Protein 9YD7 (pdb70)

Secondary structure (DSSP, 8-state):
-EEEEEEEEETTEEEEEEEEE-TTSBEEEEETT---SS-EEE-TT-EEEEPEEEEEE---TT-TTT--HHHHHHHHHHTTEEEEEE-S--SS-S-SHHHHHHHHHHHHHH-SSEEEEPPPP-TTTTT---TT-S---BSS--BTTBS---GGGHHHHHSSSSEEEEB---HHHHHHHHHH----SHHHHHHHT-HHHHHHHHHHHHHHHHHHHHH-S---EEEE-S---HHHHHHHHHHHTT-SS-EEEEEE-HHHHH--GGGHHHHGGGG--SS----HHHHHHHHHHHHTT---EE---B----HHHHTS-TTTPPS----TTTHHHHHHHHHHTTSS-HHHHHIIIIIHHHHHHT------TTSB--EEEEEEEEEEE--GGG--SS----TTTT-EEEEEEEEEEETTEEEE-GGGG-

Sequence (422 aa):
MLLKNCRIIKDNKIIEGDILIDENGRIKKIAKDIKVDDEIIDIKNSLVIPGVIDAHVHFRWGEEKKEDFLSGSLAGINGGVCFAIDMPNNKPPITTKELFYKKLEDCKKDSKINVFLNFGVTTEENNYLGTVEDAKAYIFMVVKKSSVVGGDDLLFFIEDYSKLKDILNQNKLFCIHAEHKDVINENLKKYQLNSWIDHCKIRDEKSEVEAVKEVIKNLKIIDRQSNKKPHVHFCHISTKEALYLIKKVRQELKNIKITVEVTPHHIYLNKDMAEELKGFGKFNPPLREKDDNIALIKGIVNKDVDIIASDHAPHLLEDKLKNVKNCPSGIPGIETIVPLTLNLVNKGLISLFDAIRVLSKNPAKIFNINNKIEEGNLANLTIIDLKKEGKINAELFKSKAKFSPFDGWEVKGFPIYTVINGTLYEAYGCKC

Organism: Methanocaldococcus jannaschii (strain ATCC 43067 / DSM 2661 / JAL-1 / JCM 10045 / NBRC 100440) (NCBI:txid243232)

Solvent-accessible surface area: 16976 Å² total

InterPro domains:
  IPR002195 Dihydroorotase, conserved site [PS00482] (54-62)
  IPR002195 Dihydroorotase, conserved site [PS00483] (300-311)
  IPR004722 Dihydroorotase [MF_00220_A] (1-422)
  IPR006680 Amidohydrolase-related [PF01979] (47-413)
  IPR011059 Metal-dependent hydrolase, composite domain superfamily [G3DSA:2.30.40.10] (2-415)
  IPR011059 Metal-dependent hydrolase, composite domain superfamily [SSF51338] (1-416)
  IPR032466 Metal-dependent hydrolase [SSF51556] (51-363)
  IPR050138 Dihydroorotase/Allantoinase hydrolase-like [PTHR43668] (2-418)

Structure (mmCIF, N/CA/C/O backbone):
data_9YD7
#
_entry.id   9YD7
#
_cell.length_a   111.380
_cell.length_b   111.380
_cell.length_c   101.220
_cell.angle_alpha   90.000
_cell.angle_beta   90.000
_cell.angle_gamma   120.000
#
_symmetry.space_group_name_H-M   'P 32 2 1'
#
loop_
_entity.id
_entity.type
_entity.pdbx_description
1 polymer Dihydroorotase
2 non-polymer N-CARBAMOYL-L-ASPARTATE
3 non-polymer 'ZINC ION'
4 water water
#
loop_
_atom_site.group_PDB
_atom_sit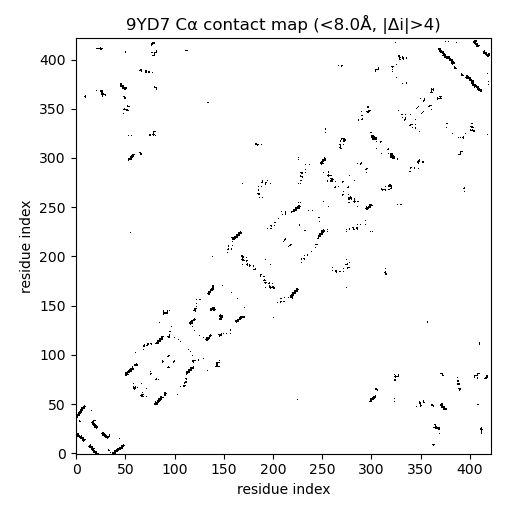e.id
_atom_site.type_symbol
_atom_site.label_atom_id
_atom_site.label_alt_id
_atom_site.label_comp_id
_atom_site.label_asym_id
_atom_site.label_entity_id
_atom_site.label_seq_id
_atom_site.pdbx_PDB_ins_code
_atom_site.Cartn_x
_atom_site.Cartn_y
_atom_site.Cartn_z
_atom_site.occupancy
_atom_site.B_iso_or_equiv
_atom_site.auth_seq_id
_atom_site.auth_comp_id
_atom_site.auth_asym_id
_atom_site.auth_atom_id
_atom_site.pdbx_PDB_model_num
ATOM 1 N N . MET A 1 1 ? -29.52782 -8.93807 5.72232 1.000 31.15917 1 MET A N 1
ATOM 2 C CA . MET A 1 1 ? -30.95869 -8.92636 5.41967 1.000 33.41794 1 MET A CA 1
ATOM 3 C C . MET A 1 1 ? -31.22888 -8.88198 3.93132 1.000 32.90018 1 MET A C 1
ATOM 4 O O . MET A 1 1 ? -30.62913 -8.07892 3.21403 1.000 31.49758 1 MET A O 1
ATOM 9 N N . LEU A 1 2 ? -32.17379 -9.70034 3.48440 1.000 27.45678 2 LEU A N 1
ATOM 10 C CA . LEU A 1 2 ? -32.60727 -9.73510 2.09862 1.000 29.12481 2 LEU A CA 1
ATOM 11 C C . LEU A 1 2 ? -34.01404 -9.15582 2.00185 1.000 28.18227 2 LEU A C 1
ATOM 12 O O . LEU A 1 2 ? -34.95582 -9.68032 2.61665 1.000 25.56619 2 LEU A O 1
ATOM 17 N N . LEU A 1 3 ? -34.15466 -8.06912 1.24344 1.000 28.78801 3 LEU A N 1
ATOM 18 C CA . LEU A 1 3 ? -35.46442 -7.54823 0.86755 1.000 27.71072 3 LEU A CA 1
ATOM 19 C C . LEU A 1 3 ? -35.86182 -8.20315 -0.44315 1.000 29.90513 3 LEU A C 1
ATOM 20 O O . LEU A 1 3 ? -35.26063 -7.93695 -1.48772 1.000 30.41221 3 LEU A O 1
ATOM 25 N N . LYS A 1 4 ? -36.86870 -9.05739 -0.38635 1.000 26.90581 4 LYS A N 1
ATOM 26 C CA . LYS A 1 4 ? -37.30545 -9.83552 -1.53248 1.000 33.93686 4 LYS A CA 1
ATOM 27 C C . LYS A 1 4 ? -38.49047 -9.16318 -2.20973 1.000 33.03814 4 LYS A C 1
ATOM 28 O O . LYS A 1 4 ? -39.37234 -8.61817 -1.53849 1.000 32.15063 4 LYS A O 1
ATOM 34 N N . ASN A 1 5 ? -38.48959 -9.19899 -3.54709 1.000 35.32083 5 ASN A N 1
ATOM 35 C CA . ASN A 1 5 ? -39.60427 -8.75450 -4.38736 1.000 33.33212 5 ASN A CA 1
ATOM 36 C C . ASN A 1 5 ? -39.83172 -7.24256 -4.27971 1.000 35.84908 5 ASN A C 1
ATOM 37 O O . ASN A 1 5 ? -40.92280 -6.76817 -3.96554 1.000 33.47343 5 ASN A O 1
ATOM 42 N N . CYS A 1 6 ? -38.77902 -6.48949 -4.56256 1.000 34.29721 6 CYS A N 1
ATOM 43 C CA . CYS A 1 6 ? -38.88640 -5.03876 -4.60988 1.000 34.23057 6 CYS A CA 1
ATOM 44 C C . CYS A 1 6 ? -39.12009 -4.55549 -6.03609 1.000 39.11632 6 CYS A C 1
ATOM 45 O O . CYS A 1 6 ? -38.62397 -5.14065 -7.00197 1.000 38.21098 6 CYS A O 1
ATOM 48 N N . ARG A 1 7 ? -39.89396 -3.48493 -6.16386 1.000 33.83494 7 ARG A N 1
ATOM 49 C CA . ARG A 1 7 ? -39.84806 -2.64987 -7.35940 1.000 33.03884 7 ARG A CA 1
ATOM 50 C C . ARG A 1 7 ? -39.02638 -1.41172 -7.02259 1.000 33.86411 7 ARG A C 1
ATOM 51 O O . ARG A 1 7 ? -39.42148 -0.61142 -6.17070 1.000 36.89825 7 ARG A O 1
ATOM 59 N N . ILE A 1 8 ? -37.88556 -1.26252 -7.68124 1.000 32.42777 8 ILE A N 1
ATOM 60 C CA . ILE A 1 8 ? -36.85825 -0.31352 -7.27826 1.000 36.71990 8 ILE A CA 1
ATOM 61 C C . ILE A 1 8 ? -36.78461 0.83342 -8.27546 1.000 41.71808 8 ILE A C 1
ATOM 62 O O . ILE A 1 8 ? -36.85293 0.61796 -9.48941 1.000 41.22921 8 ILE A O 1
ATOM 67 N N . ILE A 1 9 ? -36.66173 2.05288 -7.74896 1.000 42.14586 9 ILE A N 1
ATOM 68 C CA . ILE A 1 9 ? -36.24175 3.22874 -8.51012 1.000 46.16295 9 ILE A CA 1
ATOM 69 C C . ILE A 1 9 ? -34.71869 3.25874 -8.49527 1.000 52.25739 9 ILE A C 1
ATOM 70 O O . ILE A 1 9 ? -34.10484 3.66647 -7.50779 1.000 52.18034 9 ILE A O 1
ATOM 75 N N . LYS A 1 10 ? -34.10431 2.82820 -9.59314 1.000 58.08980 10 LYS A N 1
ATOM 76 C CA . LYS A 1 10 ? -32.66162 2.92504 -9.77118 1.000 64.61405 10 LYS A CA 1
ATOM 77 C C . LYS A 1 10 ? -32.39289 3.65946 -11.07600 1.000 73.12480 10 LYS A C 1
ATOM 78 O O . LYS A 1 10 ? -32.97227 3.31636 -12.11424 1.000 69.07923 10 LYS A O 1
ATOM 84 N N . ASP A 1 11 ? -31.53555 4.68371 -11.00489 1.000 78.50793 11 ASP A N 1
ATOM 85 C CA . ASP A 1 11 ? -31.20150 5.55240 -12.13241 1.000 81.5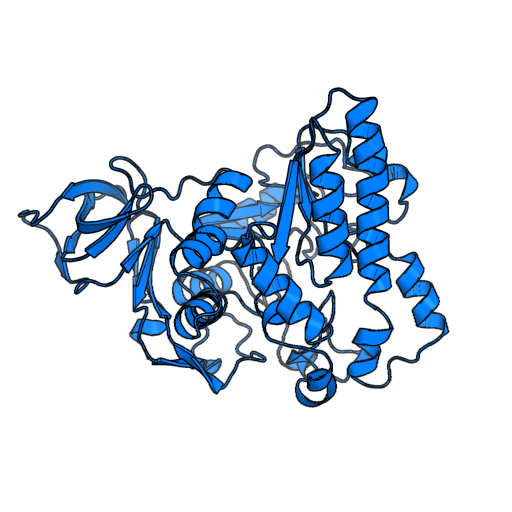7777 11 ASP A CA 1
ATOM 86 C C . ASP A 1 11 ? -32.40581 6.40969 -12.52907 1.000 81.48027 11 ASP A C 1
ATOM 87 O O . ASP A 1 11 ? -32.48801 7.56985 -12.11205 1.000 88.00091 11 ASP A O 1
ATOM 92 N N . ASN A 1 12 ? -33.34060 5.86877 -13.31835 1.000 76.88163 12 ASN A N 1
ATOM 93 C CA . ASN A 1 12 ? -34.61399 6.54310 -13.58259 1.000 73.78984 12 ASN A CA 1
ATOM 94 C C . ASN A 1 12 ? -35.63439 5.60602 -14.21725 1.000 71.77012 12 ASN A C 1
ATOM 95 O O . ASN A 1 12 ? -36.43348 6.02519 -15.06236 1.000 67.76503 12 ASN A O 1
ATOM 100 N N . LYS A 1 13 ? -35.62788 4.34298 -13.79826 1.000 69.07497 13 LYS A N 1
ATOM 101 C CA . LYS A 1 13 ? -36.58078 3.34677 -14.26498 1.000 63.19644 13 LYS A CA 1
ATOM 102 C C . LYS A 1 13 ? -37.03971 2.51171 -13.07312 1.000 55.81411 13 LYS A C 1
ATOM 103 O O . LYS A 1 13 ? -36.46917 2.58787 -11.98037 1.000 54.31469 13 LYS A O 1
ATOM 109 N N . ILE A 1 14 ? -38.09427 1.72638 -13.28459 1.000 50.10666 14 ILE A N 1
ATOM 110 C CA . ILE A 1 14 ? -38.61743 0.80447 -12.27931 1.000 51.33861 14 ILE A CA 1
ATOM 111 C C . ILE A 1 14 ? -38.15627 -0.60024 -12.64713 1.000 55.63771 14 ILE A C 1
ATOM 112 O O . ILE A 1 14 ? -38.61133 -1.16407 -13.64818 1.000 55.31705 14 ILE A O 1
ATOM 117 N N . ILE A 1 15 ? -37.27689 -1.18982 -11.83590 1.000 49.72269 15 ILE A N 1
ATOM 118 C CA . ILE A 1 15 ? -36.81805 -2.55708 -12.05818 1.000 50.36581 15 ILE A CA 1
ATOM 119 C C . ILE A 1 15 ? -37.28929 -3.43907 -10.90907 1.000 50.79271 15 ILE A C 1
ATOM 120 O O . ILE A 1 15 ? -37.31629 -3.00747 -9.75026 1.000 47.13750 15 ILE A O 1
ATOM 125 N N . GLU A 1 16 ? -37.68042 -4.66827 -11.23731 1.000 44.95621 16 GLU A N 1
ATOM 126 C CA . GLU A 1 16 ? -37.94408 -5.67821 -10.22420 1.000 45.07857 16 GLU A CA 1
ATOM 127 C C . GLU A 1 16 ? -36.63738 -6.32524 -9.79740 1.000 44.80471 16 GLU A C 1
ATOM 128 O O . GLU A 1 16 ? -35.74164 -6.54772 -10.61474 1.000 47.04846 16 GLU A O 1
ATOM 134 N N . GLY A 1 17 ? -36.52192 -6.61103 -8.50874 1.000 40.41133 17 GLY A N 1
ATOM 135 C CA . GLY A 1 17 ? -35.30871 -7.22922 -8.00866 1.000 38.58155 17 GLY A CA 1
ATOM 136 C C . GLY A 1 17 ? -35.38532 -7.40711 -6.51075 1.000 40.54344 17 GLY A C 1
ATOM 137 O O . GLY A 1 17 ? -36.35578 -7.00321 -5.85736 1.000 37.70937 17 GLY A O 1
ATOM 138 N N . ASP A 1 18 ? -34.34329 -8.03774 -5.98029 1.000 37.59866 18 ASP A N 1
ATOM 139 C CA . ASP A 1 18 ? -34.11733 -8.16308 -4.55226 1.000 37.38474 18 ASP A CA 1
ATOM 140 C C . ASP A 1 18 ? -32.95613 -7.27065 -4.15936 1.000 34.69448 18 ASP A C 1
ATOM 141 O O . ASP A 1 18 ? -32.07815 -6.96543 -4.97011 1.000 35.75434 18 ASP A O 1
ATOM 146 N N . ILE A 1 19 ? -32.94258 -6.87039 -2.89249 1.000 29.64363 19 ILE A N 1
ATOM 147 C CA . ILE A 1 19 ? -31.87479 -6.04195 -2.35356 1.000 30.21056 19 ILE A CA 1
ATOM 148 C C . ILE A 1 19 ? -31.28461 -6.78175 -1.17149 1.000 32.76544 19 ILE A C 1
ATOM 149 O O . ILE A 1 19 ? -31.99479 -7.06927 -0.19773 1.000 30.53603 19 ILE A O 1
ATOM 154 N N . LEU A 1 20 ? -29.98911 -7.06569 -1.24779 1.000 28.77228 20 LEU A N 1
ATOM 155 C CA . LEU A 1 20 ? -29.26111 -7.71802 -0.17775 1.000 30.56751 20 LEU A CA 1
ATOM 156 C C . LEU A 1 20 ? -28.44934 -6.66800 0.55351 1.000 31.99507 20 LEU A C 1
ATOM 157 O O . LEU A 1 20 ? -27.61939 -5.98289 -0.05652 1.000 33.83827 20 LEU A O 1
ATOM 162 N N . ILE A 1 21 ? -28.68480 -6.55308 1.85575 1.000 28.49625 21 ILE A N 1
ATOM 163 C CA . ILE A 1 21 ? -28.03049 -5.56797 2.70320 1.000 32.79945 21 ILE A CA 1
ATOM 164 C C . ILE A 1 21 ? -27.07537 -6.31294 3.61642 1.000 31.57821 21 ILE A C 1
ATOM 165 O O . ILE A 1 21 ? -27.48525 -7.24518 4.32061 1.000 34.40476 21 ILE A O 1
ATOM 170 N N . ASP A 1 22 ? -25.80514 -5.91885 3.60872 1.000 30.14375 22 ASP A N 1
ATOM 171 C CA . ASP A 1 22 ? -24.86873 -6.64693 4.44464 1.000 33.70466 22 ASP A CA 1
ATOM 172 C C . ASP A 1 22 ? -25.01551 -6.17451 5.87834 1.000 36.52780 22 ASP A C 1
ATOM 173 O O . ASP A 1 22 ? -25.81279 -5.28421 6.19031 1.000 34.90953 22 ASP A O 1
ATOM 178 N N . GLU A 1 23 ? -24.23958 -6.77594 6.76776 1.000 34.23491 23 GLU A N 1
ATOM 179 C CA . GLU A 1 23 ? -24.41329 -6.48348 8.17925 1.000 34.98292 23 GLU A CA 1
ATOM 180 C C . GLU A 1 23 ? -23.74835 -5.18202 8.59186 1.000 36.47801 23 GLU A C 1
ATOM 181 O O . GLU A 1 23 ? -23.81231 -4.81168 9.76579 1.000 35.87790 23 GLU A O 1
ATOM 187 N N . ASN A 1 24 ? -23.12580 -4.47742 7.66114 1.000 33.96931 24 ASN A N 1
ATOM 188 C CA . ASN A 1 24 ? -22.69053 -3.11529 7.91058 1.000 38.66662 24 ASN A CA 1
ATOM 189 C C . ASN A 1 24 ? -23.74478 -2.10134 7.48091 1.000 37.06955 24 ASN A C 1
ATOM 190 O O . ASN A 1 24 ? -23.49850 -0.89400 7.56410 1.000 34.48475 24 ASN A O 1
ATOM 195 N N . GLY A 1 25 ? -24.89980 -2.56760 7.00946 1.000 30.82785 25 GLY A N 1
ATOM 196 C CA . GLY A 1 25 ? -25.93824 -1.68504 6.50984 1.000 32.14481 25 GLY A CA 1
ATOM 197 C C . GLY A 1 25 ? -25.74895 -1.23384 5.08287 1.000 35.80691 25 GLY A C 1
ATOM 198 O O . GLY A 1 25 ? -26.49820 -0.36602 4.61620 1.000 30.63060 25 GLY A O 1
ATOM 199 N N . ARG A 1 26 ? -24.78220 -1.79465 4.36348 1.000 31.71694 26 ARG A N 1
ATOM 200 C CA . ARG A 1 26 ? -24.54391 -1.38807 2.99047 1.000 32.00986 26 ARG A CA 1
ATOM 201 C C . ARG A 1 26 ? -25.22315 -2.34477 2.03326 1.000 33.20032 26 ARG A C 1
ATOM 202 O O . ARG A 1 26 ? -25.36895 -3.54190 2.30535 1.000 33.81398 26 ARG A O 1
ATOM 210 N N . ILE A 1 27 ? -25.68612 -1.78215 0.92223 1.000 31.73871 27 ILE A N 1
ATOM 211 C CA . ILE A 1 27 ? -26.25133 -2.57787 -0.15237 1.000 30.38246 27 ILE A CA 1
ATOM 212 C C . ILE A 1 27 ? -25.13300 -3.42992 -0.73961 1.000 38.67299 27 ILE A C 1
ATOM 213 O O . ILE A 1 27 ? -24.12348 -2.90791 -1.22844 1.000 32.60900 27 ILE A O 1
ATOM 218 N N . LYS A 1 28 ? -25.29403 -4.74670 -0.65544 1.000 35.52484 28 LYS A N 1
ATOM 219 C CA . LYS A 1 28 ? -24.30838 -5.68428 -1.16748 1.000 37.31878 28 LYS A CA 1
ATOM 220 C C . LYS A 1 28 ? -24.63783 -6.13368 -2.57557 1.000 35.56360 28 LYS A C 1
ATOM 221 O O . LYS A 1 28 ? -23.73524 -6.27788 -3.40270 1.000 43.46785 28 LYS A O 1
ATOM 227 N N . LYS A 1 29 ? -25.91120 -6.33939 -2.88092 1.000 34.34775 29 LYS A N 1
ATOM 228 C CA . LYS A 1 29 ? -26.25606 -6.82358 -4.20554 1.000 35.88984 29 LYS A CA 1
ATOM 229 C C . LYS A 1 29 ? -27.69296 -6.45523 -4.52294 1.000 37.25979 29 LYS A C 1
ATOM 230 O O . LYS A 1 29 ? -28.56348 -6.51841 -3.65256 1.000 36.93312 29 LYS A O 1
ATOM 236 N N . ILE A 1 30 ? -27.92013 -6.05137 -5.76875 1.000 34.84854 30 ILE A N 1
ATOM 237 C CA . ILE A 1 30 ? -29.24643 -5.83584 -6.32461 1.000 33.74446 30 ILE A CA 1
ATOM 238 C C . ILE A 1 30 ? -29.36658 -6.72664 -7.54759 1.000 39.32557 30 ILE A C 1
ATOM 239 O O . ILE A 1 30 ? -28.59631 -6.57538 -8.50210 1.000 42.87211 30 ILE A O 1
ATOM 244 N N . ALA A 1 31 ? -30.33986 -7.63124 -7.53529 1.000 35.19748 31 ALA A N 1
ATOM 245 C CA . ALA A 1 31 ? -30.46430 -8.62362 -8.59422 1.000 40.11121 31 ALA A CA 1
ATOM 246 C C . ALA A 1 31 ? -31.82109 -9.29040 -8.46304 1.000 46.88562 31 ALA A C 1
ATOM 247 O O . ALA A 1 31 ? -32.43924 -9.26746 -7.39422 1.000 42.39278 31 ALA A O 1
ATOM 249 N N . LYS A 1 32 ? -32.28625 -9.87167 -9.56311 1.000 45.92963 32 LYS A N 1
ATOM 250 C CA . LYS A 1 32 ? -33.49168 -10.68008 -9.49410 1.000 46.12345 32 LYS A CA 1
ATOM 251 C C . LYS A 1 32 ? -33.19957 -12.00056 -8.78532 1.000 48.51264 32 LYS A C 1
ATOM 252 O O . LYS A 1 32 ? -32.07375 -12.50502 -8.80658 1.000 47.19812 32 LYS A O 1
ATOM 258 N N . ASP A 1 33 ? -34.23450 -12.53790 -8.13197 1.000 51.58852 33 ASP A N 1
ATOM 259 C CA . ASP A 1 33 ? -34.20736 -13.76132 -7.32631 1.000 52.76454 33 ASP A CA 1
ATOM 260 C C . ASP A 1 33 ? -32.86295 -14.08105 -6.68493 1.000 52.52309 33 ASP A C 1
ATOM 261 O O . ASP A 1 33 ? -32.25326 -15.11073 -6.99220 1.000 56.63874 33 ASP A O 1
ATOM 266 N N . ILE A 1 34 ? -32.40195 -13.21416 -5.78563 1.000 40.82404 34 ILE A N 1
ATOM 267 C CA . ILE A 1 34 ? -31.21669 -13.50892 -4.98971 1.000 42.09266 34 ILE A CA 1
ATOM 268 C C . ILE A 1 34 ? -31.53187 -14.67941 -4.07439 1.000 50.67225 34 ILE A C 1
ATOM 269 O O . ILE A 1 34 ? -32.56538 -14.69489 -3.39238 1.000 48.34986 34 ILE A O 1
ATOM 274 N N . LYS A 1 35 ? -30.66056 -15.67572 -4.06504 1.000 49.72582 35 LYS A N 1
ATOM 275 C CA . LYS A 1 35 ? -30.87630 -16.85427 -3.23436 1.000 54.92833 35 LYS A CA 1
ATOM 276 C C . LYS A 1 35 ? -29.68513 -16.94076 -2.29432 1.000 52.70715 35 LYS A C 1
ATOM 277 O O . LYS A 1 35 ? -28.58434 -17.32782 -2.69456 1.000 59.42075 35 LYS A O 1
ATOM 283 N N . VAL A 1 36 ? -29.91401 -16.53330 -1.05112 1.000 46.66409 36 VAL A N 1
ATOM 284 C CA . VAL A 1 36 ? -28.88935 -16.48015 -0.02204 1.000 46.12217 36 VAL A CA 1
ATOM 285 C C . VAL A 1 36 ? -29.52474 -17.03164 1.24537 1.000 48.72684 36 VAL A C 1
ATOM 286 O O . VAL A 1 36 ? -30.75037 -17.02218 1.39700 1.000 49.47510 36 VAL A O 1
ATOM 290 N N . ASP A 1 37 ? -28.69825 -17.55869 2.14155 1.000 48.82990 37 ASP A N 1
ATOM 291 C CA . ASP A 1 37 ? -29.18911 -17.96462 3.45179 1.000 53.22536 37 ASP A CA 1
ATOM 292 C C . ASP A 1 37 ? -29.10223 -16.73150 4.33794 1.000 47.42033 37 ASP A C 1
ATOM 293 O O . ASP A 1 37 ? -28.03791 -16.40246 4.86873 1.000 50.19582 37 ASP A O 1
ATOM 298 N N . ASP A 1 38 ? -30.22068 -16.02981 4.47888 1.000 42.44818 38 ASP A N 1
ATOM 299 C CA . ASP A 1 38 ? -30.23648 -14.80833 5.26709 1.000 42.83854 38 ASP A CA 1
ATOM 300 C C . ASP A 1 38 ? -31.64800 -14.58787 5.77784 1.000 35.68642 38 ASP A C 1
ATOM 301 O O . ASP A 1 38 ? -32.60166 -15.23462 5.33566 1.000 37.64375 38 ASP A O 1
ATOM 306 N N . GLU A 1 39 ? -31.76485 -13.67552 6.73606 1.000 34.53446 39 GLU A N 1
ATOM 307 C CA . GLU A 1 39 ? -33.06001 -13.11675 7.08812 1.000 29.36346 39 GLU A CA 1
ATOM 308 C C . GLU A 1 39 ? -33.72979 -12.54372 5.84457 1.000 32.83554 39 GLU A C 1
ATOM 309 O O . GLU A 1 39 ? -33.11211 -11.78154 5.09604 1.000 33.49160 39 GLU A O 1
ATOM 315 N N . ILE A 1 40 ? -34.99058 -12.91173 5.61665 1.000 27.52178 40 ILE A N 1
ATOM 316 C CA . ILE A 1 40 ? -35.70762 -12.52167 4.40505 1.000 30.85444 40 ILE A CA 1
ATOM 317 C C . ILE A 1 40 ? -36.99088 -11.77819 4.76682 1.000 33.90054 40 ILE A C 1
ATOM 318 O O . ILE A 1 40 ? -37.83017 -12.28985 5.51765 1.000 29.63826 40 ILE A O 1
ATOM 323 N N . ILE A 1 41 ? -37.15692 -10.58747 4.20083 1.000 31.19525 41 ILE A N 1
ATOM 324 C CA . ILE A 1 41 ? -38.37590 -9.79635 4.34052 1.000 29.77209 41 ILE A CA 1
ATOM 325 C C . ILE A 1 41 ? -39.00904 -9.65749 2.96395 1.000 29.26528 41 ILE A C 1
ATOM 326 O O . ILE A 1 41 ? -38.35696 -9.19497 2.01847 1.000 30.90864 41 ILE A O 1
ATOM 331 N N . ASP A 1 42 ? -40.27510 -10.05132 2.84960 1.000 29.76494 42 ASP A N 1
ATOM 332 C CA . ASP A 1 42 ? -40.98334 -10.03560 1.57296 1.000 31.82009 42 ASP A CA 1
ATOM 333 C C . ASP A 1 42 ? -41.64925 -8.67337 1.40534 1.000 30.78480 42 ASP A C 1
ATOM 334 O O . ASP A 1 42 ? -42.61662 -8.35661 2.10481 1.000 29.21468 42 ASP A O 1
ATOM 339 N N . ILE A 1 43 ? -41.14089 -7.88253 0.45764 1.000 28.93689 43 ILE A N 1
ATOM 340 C CA . ILE A 1 43 ? -41.65373 -6.53861 0.18319 1.000 31.09499 43 ILE A CA 1
ATOM 341 C C . ILE A 1 43 ? -42.87229 -6.56767 -0.72311 1.000 31.34686 43 ILE A C 1
ATOM 342 O O . ILE A 1 43 ? -43.54906 -5.54230 -0.87018 1.000 27.98416 43 ILE A O 1
ATOM 347 N N . LYS A 1 44 ? -43.17489 -7.72088 -1.33294 1.000 32.42545 44 LYS A N 1
ATOM 348 C CA . LYS A 1 44 ? -44.44051 -7.93733 -2.04417 1.000 31.55760 44 LYS A CA 1
ATOM 349 C C . LYS A 1 44 ? -44.66085 -6.90776 -3.14810 1.000 30.59553 44 LYS A C 1
ATOM 350 O O . LYS A 1 44 ? -45.77174 -6.40095 -3.33298 1.000 31.87329 44 LYS A O 1
ATOM 356 N N . ASN A 1 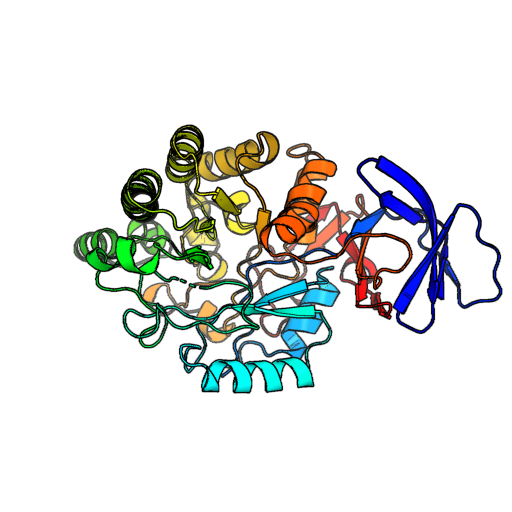45 ? -43.58065 -6.58926 -3.86493 1.000 29.21432 45 ASN A N 1
ATOM 357 C CA . ASN A 1 45 ? -43.57547 -5.66513 -5.00313 1.000 37.05325 45 ASN A CA 1
ATOM 358 C C . ASN A 1 45 ? -43.98044 -4.24641 -4.63443 1.000 35.08161 45 ASN A C 1
ATOM 359 O O . ASN A 1 45 ? -44.45029 -3.49310 -5.48600 1.000 32.95589 45 ASN A O 1
ATOM 364 N N . SER A 1 46 ? -43.77632 -3.86031 -3.38091 1.000 32.25005 46 SER A N 1
ATOM 365 C CA . SER A 1 46 ? -43.87900 -2.45064 -3.03783 1.000 31.61080 46 SER A CA 1
ATOM 366 C C . SER A 1 46 ? -42.71762 -1.68118 -3.67022 1.000 28.80304 46 SER A C 1
ATOM 367 O O . SER A 1 46 ? -41.67607 -2.24881 -4.01449 1.000 30.05152 46 SER A O 1
ATOM 370 N N . LEU A 1 47 ? -42.90364 -0.37008 -3.81058 1.000 28.83196 47 LEU A N 1
ATOM 371 C CA . LEU A 1 47 ? -41.90261 0.48715 -4.43144 1.000 28.92586 47 LEU A CA 1
ATOM 372 C C . LEU A 1 47 ? -40.83086 0.89109 -3.43022 1.000 28.12928 47 LEU A C 1
ATOM 373 O O . LEU A 1 47 ? -41.13936 1.36401 -2.33360 1.000 27.62816 47 LEU A O 1
ATOM 378 N N . VAL A 1 48 ? -39.57236 0.74110 -3.82297 1.000 24.51127 48 VAL A N 1
ATOM 379 C CA . VAL A 1 48 ? -38.43359 1.11777 -2.99481 1.000 26.93939 48 VAL A CA 1
ATOM 380 C C . VAL A 1 48 ? -37.80246 2.34046 -3.64721 1.000 29.06599 48 VAL A C 1
ATOM 381 O O . VAL A 1 48 ? -37.33170 2.25981 -4.78899 1.000 28.41564 48 VAL A O 1
ATOM 385 N N . ILE A 1 49 ? -37.81791 3.47945 -2.95315 1.000 27.83261 49 ILE A N 1
ATOM 386 C CA . ILE A 1 49 ? -37.21808 4.68398 -3.54114 1.000 26.59638 49 ILE A CA 1
ATOM 387 C C . ILE A 1 49 ? -36.02476 5.13613 -2.70589 1.000 26.12342 49 ILE A C 1
ATOM 388 O O . ILE A 1 49 ? -35.93874 4.79659 -1.51017 1.000 26.14040 49 ILE A O 1
ATOM 393 N N . PRO A 1 50 ? -35.06564 5.87284 -3.28074 1.000 27.91676 50 PRO A N 1
ATOM 394 C CA . PRO A 1 50 ? -33.96996 6.38341 -2.45837 1.000 24.53130 50 PRO A CA 1
ATOM 395 C C . PRO A 1 50 ? -34.54267 7.21818 -1.32874 1.000 21.99653 50 PRO A C 1
ATOM 396 O O . PRO A 1 50 ? -35.53654 7.93416 -1.50645 1.000 23.69221 50 PRO A O 1
ATOM 400 N N . GLY A 1 51 ? -33.93822 7.06825 -0.14917 1.000 20.70059 51 GLY A N 1
ATOM 401 C CA . GLY A 1 51 ? -34.54295 7.52210 1.09304 1.000 22.76302 51 GLY A CA 1
ATOM 402 C C . GLY A 1 51 ? -34.97488 8.97801 1.03892 1.000 23.23710 51 GLY A C 1
ATOM 403 O O . GLY A 1 51 ? -34.19421 9.85151 0.62735 1.000 22.93576 51 GLY A O 1
ATOM 404 N N . VAL A 1 52 ? -36.21941 9.23446 1.45136 1.000 21.61719 52 VAL A N 1
ATOM 405 C CA . VAL A 1 52 ? -36.78344 10.57792 1.38779 1.000 19.55703 52 VAL A CA 1
ATOM 406 C C . VAL A 1 52 ? -35.99965 11.52597 2.28081 1.000 20.55007 52 VAL A C 1
ATOM 407 O O . VAL A 1 52 ? -35.58923 11.17462 3.39062 1.000 18.58070 52 VAL A O 1
ATOM 411 N N . ILE A 1 53 ? -35.76774 12.74048 1.78118 1.000 21.35906 53 ILE A N 1
ATOM 412 C CA . ILE A 1 53 ? -35.08294 13.79167 2.52361 1.000 19.03275 53 ILE A CA 1
ATOM 413 C C . ILE A 1 53 ? -36.08877 14.89899 2.79420 1.000 19.73607 53 ILE A C 1
ATOM 414 O O . ILE A 1 53 ? -36.69191 15.43140 1.85545 1.000 20.35894 53 ILE A O 1
ATOM 419 N N . ASP A 1 54 ? -36.26076 15.25813 4.05875 1.000 18.02129 54 ASP A N 1
ATOM 420 C CA . ASP A 1 54 ? -37.08947 16.39996 4.41769 1.000 19.27574 54 ASP A CA 1
ATOM 421 C C . ASP A 1 54 ? -36.11208 17.50556 4.78449 1.000 18.90529 54 ASP A C 1
ATOM 422 O O . ASP A 1 54 ? -35.51788 17.50174 5.86555 1.000 18.96710 54 ASP A O 1
ATOM 427 N N . ALA A 1 55 ? -35.92288 18.44671 3.85551 1.000 18.41411 55 ALA A N 1
ATOM 428 C CA . ALA A 1 55 ? -34.87204 19.45705 3.98966 1.000 21.41963 55 ALA A CA 1
ATOM 429 C C . ALA A 1 55 ? -35.22876 20.59504 4.93963 1.000 19.42859 55 ALA A C 1
ATOM 430 O O . ALA A 1 55 ? -34.46479 21.57319 5.02775 1.000 19.37290 55 ALA A O 1
ATOM 432 N N . HIS A 1 56 ? -36.35879 20.53107 5.63973 1.000 17.62537 56 HIS A N 1
ATOM 433 C CA . HIS A 1 56 ? -36.77719 21.70350 6.41439 1.000 17.84999 56 HIS A CA 1
ATOM 434 C C . HIS A 1 56 ? -37.63860 21.24957 7.59710 1.000 17.67527 56 HIS A C 1
ATOM 435 O O . HIS A 1 56 ? -38.85911 21.13975 7.48019 1.000 18.39558 56 HIS A O 1
ATOM 442 N N . VAL A 1 57 ? -36.99525 21.03147 8.74615 1.000 16.09108 57 VAL A N 1
ATOM 443 C CA . VAL A 1 57 ? -37.69980 20.64564 9.95935 1.000 19.67317 57 VAL A CA 1
ATOM 444 C C . VAL A 1 57 ? -37.20464 21.49200 11.11956 1.000 19.76551 57 VAL A C 1
ATOM 445 O O . VAL A 1 57 ? -36.13447 22.09972 11.07110 1.000 21.35004 57 VAL A O 1
ATOM 449 N N . HIS A 1 58 ? -37.99571 21.49294 12.18310 1.000 19.86180 58 HIS A N 1
ATOM 450 C CA . HIS A 1 58 ? -37.66177 22.16817 13.43613 1.000 20.86346 58 HIS A CA 1
ATOM 451 C C . HIS A 1 58 ? -37.85439 21.14729 14.55456 1.000 21.70402 58 HIS A C 1
ATOM 452 O O . HIS A 1 58 ? -38.99117 20.88013 14.94455 1.000 20.07629 58 HIS A O 1
ATOM 459 N N . PHE A 1 59 ? -36.76911 20.57915 15.07368 1.000 21.02662 59 PHE A N 1
ATOM 460 C CA . PHE A 1 59 ? -36.85870 19.55835 16.12164 1.000 22.36033 59 PHE A CA 1
ATOM 461 C C . PHE A 1 59 ? -36.70438 20.13800 17.54259 1.000 24.73200 59 PHE A C 1
ATOM 462 O O . PHE A 1 59 ? -36.63278 19.37573 18.51406 1.000 21.35705 59 PHE A O 1
ATOM 470 N N . ARG A 1 60 ? -36.63757 21.46580 17.67482 1.000 20.28225 60 ARG A N 1
ATOM 471 C CA . ARG A 1 60 ? -36.91464 22.20397 18.91995 1.000 21.37771 60 ARG A CA 1
ATOM 472 C C . ARG A 1 60 ? -35.88096 21.96826 20.03191 1.000 21.49225 60 ARG A C 1
ATOM 473 O O . ARG A 1 60 ? -36.23462 21.94571 21.20782 1.000 23.93545 60 ARG A O 1
ATOM 481 N N . TRP A 1 61 ? -34.60938 21.84613 19.67791 1.000 22.39376 61 TRP A N 1
ATOM 482 C CA . TRP A 1 61 ? -33.54047 21.85733 20.68082 1.000 25.93035 61 TRP A CA 1
ATOM 483 C C . TRP A 1 61 ? -33.67904 23.05813 21.60865 1.000 27.45340 61 TRP A C 1
ATOM 484 O O . TRP A 1 61 ? -33.88313 24.18829 21.15212 1.000 28.06071 61 TRP A O 1
ATOM 495 N N . GLY A 1 62 ? -33.57272 22.80232 22.91718 1.000 29.55613 62 GLY A N 1
ATOM 496 C CA . GLY A 1 62 ? -33.80850 23.80739 23.93582 1.000 26.29266 62 GLY A CA 1
ATOM 497 C C . GLY A 1 62 ? -35.25521 23.96238 24.34462 1.000 33.44632 62 GLY A C 1
ATOM 498 O O . GLY A 1 62 ? -35.53120 24.64313 25.33690 1.000 30.67551 62 GLY A O 1
ATOM 499 N N . GLU A 1 63 ? -36.19093 23.35958 23.60849 1.000 27.42479 63 GLU A N 1
ATOM 500 C CA . GLU A 1 63 ? -37.61743 23.46478 23.89615 1.000 26.61647 63 GLU A CA 1
ATOM 501 C C . GLU A 1 63 ? -38.23039 22.07526 23.77574 1.000 28.84374 63 GLU A C 1
ATOM 502 O O . GLU A 1 63 ? -39.16970 21.83653 23.01364 1.000 25.30650 63 GLU A O 1
ATOM 508 N N . GLU A 1 64 ? -37.66988 21.14807 24.54958 1.000 26.73071 64 GLU A N 1
ATOM 509 C CA . GLU A 1 64 ? -37.88319 19.72849 24.32877 1.000 27.86549 64 GLU A CA 1
ATOM 510 C C . GLU A 1 64 ? -39.29171 19.27422 24.68653 1.000 26.63062 64 GLU A C 1
ATOM 511 O O . GLU A 1 64 ? -39.69151 18.18132 24.27569 1.000 29.50554 64 GLU A O 1
ATOM 517 N N . LYS A 1 65 ? -40.06929 20.08668 25.40454 1.000 25.52826 65 LYS A N 1
ATOM 518 C CA . LYS A 1 65 ? -41.47976 19.75526 25.56346 1.000 29.25436 65 LYS A CA 1
ATOM 519 C C . LYS A 1 65 ? -42.21055 19.75632 24.22528 1.000 29.88077 65 LYS A C 1
ATOM 520 O O . LYS A 1 65 ? -43.22821 19.07189 24.07845 1.000 25.86689 65 LYS A O 1
ATOM 526 N N . LYS A 1 66 ? -41.71084 20.50900 23.23595 1.000 24.78650 66 LYS A N 1
ATOM 527 C CA . LYS A 1 66 ? -42.40319 20.59722 21.94883 1.000 22.84379 66 LYS A CA 1
ATOM 528 C C . LYS A 1 66 ? -42.06168 19.43213 21.02602 1.000 20.00644 66 LYS A C 1
ATOM 529 O O . LYS A 1 66 ? -42.92191 18.98246 20.25566 1.000 21.91362 66 LYS A O 1
ATOM 535 N N . GLU A 1 67 ? -40.83006 18.94538 21.10824 1.000 19.68264 67 GLU A N 1
ATOM 536 C CA . GLU A 1 67 ? -40.24595 17.92685 20.24174 1.000 22.76126 67 GLU A CA 1
ATOM 537 C C . GLU A 1 67 ? -38.81158 17.75963 20.70244 1.000 23.89639 67 GLU A C 1
ATOM 538 O O . GLU A 1 67 ? -38.20999 18.73294 21.16141 1.000 23.40501 67 GLU A O 1
ATOM 544 N N . ASP A 1 68 ? -38.22007 16.57972 20.55836 1.000 19.60934 68 ASP A N 1
ATOM 545 C CA . ASP A 1 68 ? -36.78372 16.47673 20.78105 1.000 23.11852 68 ASP A CA 1
ATOM 546 C C . ASP A 1 68 ? -36.20661 15.61272 19.66270 1.000 23.91925 68 ASP A C 1
ATOM 547 O O . ASP A 1 68 ? -36.90242 15.26858 18.70134 1.000 25.78042 68 ASP A O 1
ATOM 552 N N . PHE A 1 69 ? -34.92092 15.27941 19.75529 1.000 22.77066 69 PHE A N 1
ATOM 553 C CA . PHE A 1 69 ? -34.31162 14.49787 18.68659 1.000 23.65604 69 PHE A CA 1
ATOM 554 C C . PHE A 1 69 ? -34.87687 13.08355 18.60576 1.000 26.72817 69 PHE A C 1
ATOM 555 O O . PHE A 1 69 ? -34.96212 12.51201 17.51196 1.000 21.16810 69 PHE A O 1
ATOM 563 N N . LEU A 1 70 ? -35.24531 12.49677 19.73881 1.000 21.94430 70 LEU A N 1
ATOM 564 C CA . LEU A 1 70 ? -35.82931 11.16551 19.70027 1.000 25.12280 70 LEU A CA 1
ATOM 565 C C . LEU A 1 70 ? -37.21762 11.20748 19.07123 1.000 19.97371 70 LEU A C 1
ATOM 566 O O . LEU A 1 70 ? -37.48387 10.50292 18.09451 1.000 23.93176 70 LEU A O 1
ATOM 571 N N . SER A 1 71 ? -38.11810 12.04063 19.60934 1.000 21.51732 71 SER A N 1
ATOM 572 C CA . SER A 1 71 ? -39.48804 12.05307 19.10204 1.000 21.83795 71 SER A CA 1
ATOM 573 C C . SER A 1 71 ? -39.52353 12.52706 17.65365 1.000 22.59967 71 SER A C 1
ATOM 574 O O . SER A 1 71 ? -40.31599 12.02187 16.85175 1.000 20.07966 71 SER A O 1
ATOM 577 N N . GLY A 1 72 ? -38.64842 13.47184 17.30046 1.000 20.32348 72 GLY A N 1
ATOM 578 C CA . GLY A 1 72 ? -38.58197 13.94380 15.92105 1.000 22.95673 72 GLY A CA 1
ATOM 579 C C . GLY A 1 72 ? -38.07570 12.87952 14.96527 1.000 22.33427 72 GLY A C 1
ATOM 580 O O . GLY A 1 72 ? -38.58270 12.73930 13.84584 1.000 19.70919 72 GLY A O 1
ATOM 581 N N . SER A 1 73 ? -37.07966 12.10714 15.38396 1.000 20.01122 73 SER A N 1
ATOM 582 C CA . SER A 1 73 ? -36.63371 11.05212 14.48773 1.000 21.39724 73 SER A CA 1
ATOM 583 C C . SER A 1 73 ? -37.61579 9.87628 14.45763 1.000 20.19124 73 SER A C 1
ATOM 584 O O . SER A 1 73 ? -37.78304 9.26141 13.40682 1.000 21.19144 73 SER A O 1
ATOM 587 N N . LEU A 1 74 ? -38.33498 9.58187 15.55211 1.000 19.81407 74 LEU A N 1
ATOM 588 C CA . LEU A 1 74 ? -39.37620 8.55906 15.43295 1.000 22.16351 74 LEU A CA 1
ATOM 589 C C . LEU A 1 74 ? -40.48926 9.02379 14.50753 1.000 20.55932 74 LEU A C 1
ATOM 590 O O . LEU A 1 74 ? -41.08247 8.22013 13.77561 1.000 19.32080 74 LEU A O 1
ATOM 595 N N . ALA A 1 75 ? -40.79183 10.32162 14.53105 1.000 19.41468 75 ALA A N 1
ATOM 596 C CA . ALA A 1 75 ? -41.77027 10.85224 13.59767 1.000 20.63877 75 ALA A CA 1
ATOM 597 C C . ALA A 1 75 ? -41.28273 10.71621 12.16224 1.000 17.77006 75 ALA A C 1
ATOM 598 O O . ALA A 1 75 ? -42.06276 10.37711 11.26453 1.000 18.84689 75 ALA A O 1
ATOM 600 N N . GLY A 1 76 ? -39.99268 10.96945 11.92380 1.000 17.77346 76 GLY A N 1
ATOM 601 C CA . GLY A 1 76 ? -39.46416 10.80093 10.57921 1.000 19.74543 76 GLY A CA 1
ATOM 602 C C . GLY A 1 76 ? -39.56899 9.36546 10.08829 1.000 16.51590 76 GLY A C 1
ATOM 603 O O . GLY A 1 76 ? -39.97473 9.11496 8.95097 1.000 20.36850 76 GLY A O 1
ATOM 604 N N . ILE A 1 77 ? -39.19451 8.40634 10.93946 1.000 20.58360 77 ILE A N 1
ATOM 605 C CA . ILE A 1 77 ? -39.34275 6.98238 10.59890 1.000 20.05712 77 ILE A CA 1
ATOM 606 C C . ILE A 1 77 ? -40.79268 6.66298 10.24489 1.000 18.89303 77 ILE A C 1
ATOM 607 O O . ILE A 1 77 ? -41.08647 6.00592 9.23065 1.000 20.73084 77 ILE A O 1
ATOM 612 N N . ASN A 1 78 ? -41.71686 7.13206 11.07905 1.000 20.12049 78 ASN A N 1
ATOM 613 C CA . ASN A 1 78 ? -43.14269 6.93459 10.84326 1.000 19.20531 78 ASN A CA 1
ATOM 614 C C . ASN A 1 78 ? -43.57316 7.55207 9.51383 1.000 21.85769 78 ASN A C 1
ATOM 615 O O . ASN A 1 78 ? -44.45611 7.02102 8.82439 1.000 20.78276 78 ASN A O 1
ATOM 620 N N . GLY A 1 79 ? -42.96722 8.67559 9.13889 1.000 21.15936 79 GLY A N 1
ATOM 621 C CA . GLY A 1 79 ? -43.31624 9.32501 7.89502 1.000 19.00507 79 GLY A CA 1
ATOM 622 C C . GLY A 1 79 ? -42.56030 8.85227 6.67985 1.000 19.79543 79 GLY A C 1
ATOM 623 O O . GLY A 1 79 ? -42.77587 9.40496 5.60226 1.000 19.97123 79 GLY A O 1
ATOM 624 N N . GLY A 1 80 ? -41.68360 7.84881 6.80670 1.000 19.36301 80 GLY A N 1
ATOM 625 C CA . GLY A 1 80 ? -40.88283 7.38851 5.68136 1.000 18.42316 80 GLY A CA 1
ATOM 626 C C . GLY A 1 80 ? -39.69430 8.26926 5.34519 1.000 21.74764 80 GLY A C 1
ATOM 627 O O . GLY A 1 80 ? -39.14211 8.16581 4.24286 1.000 21.03049 80 GLY A O 1
ATOM 628 N N . VAL A 1 81 ? -39.26085 9.10676 6.27644 1.000 19.14591 81 VAL A N 1
ATOM 629 C CA . VAL A 1 81 ? -38.22915 10.11125 6.02222 1.000 20.86620 81 VAL A CA 1
ATOM 630 C C . VAL A 1 81 ? -36.90801 9.59074 6.56529 1.000 21.40023 81 VAL A C 1
ATOM 631 O O . VAL A 1 81 ? -36.79599 9.30095 7.76218 1.000 23.36057 81 VAL A O 1
ATOM 635 N N . CYS A 1 82 ? -35.89774 9.46708 5.69454 1.000 17.49121 82 CYS A N 1
ATOM 636 C CA . CYS A 1 82 ? -34.61778 8.92242 6.14056 1.000 20.01823 82 CYS A CA 1
ATOM 637 C C . CYS A 1 82 ? -33.61355 9.99129 6.53666 1.000 22.22464 82 CYS A C 1
ATOM 638 O O . CYS A 1 82 ? -32.66809 9.68838 7.27368 1.000 21.50821 82 CYS A O 1
ATOM 641 N N . PHE A 1 83 ? -33.78005 11.21546 6.04248 1.000 21.17229 83 PHE A N 1
ATOM 642 C CA . PHE A 1 83 ? -32.85253 12.31199 6.29102 1.000 20.43376 83 PHE A CA 1
ATOM 643 C C . PHE A 1 83 ? -33.66836 13.55423 6.57847 1.000 21.96661 83 PHE A C 1
ATOM 644 O O . PHE A 1 83 ? -34.64654 13.82490 5.88387 1.000 19.71466 83 PHE A O 1
ATOM 652 N N . ALA A 1 84 ? -33.23394 14.33405 7.55854 1.000 16.67173 84 ALA A N 1
ATOM 653 C CA . ALA A 1 84 ? -33.90125 15.58365 7.87813 1.000 20.95091 84 ALA A CA 1
ATOM 654 C C . ALA A 1 84 ? -32.83729 16.64188 8.11632 1.000 21.93350 84 ALA A C 1
ATOM 655 O O . ALA A 1 84 ? -31.75168 16.34496 8.62284 1.000 24.88137 84 ALA A O 1
ATOM 657 N N . ILE A 1 85 ? -33.14270 17.87674 7.72915 1.000 19.85853 85 ILE A N 1
ATOM 658 C CA . ILE A 1 85 ? -32.22496 18.99745 7.94797 1.000 19.31954 85 ILE A CA 1
ATOM 659 C C . ILE A 1 85 ? -32.91474 19.96888 8.88368 1.000 22.00125 85 ILE A C 1
ATOM 660 O O . ILE A 1 85 ? -33.98159 20.51389 8.55299 1.000 19.01536 85 ILE A O 1
ATOM 665 N N . ASP A 1 86 ? -32.29907 20.18326 10.04435 1.000 20.06156 86 ASP A N 1
ATOM 666 C CA . ASP A 1 86 ? -32.90022 20.85292 11.18732 1.000 21.35192 86 ASP A CA 1
ATOM 667 C C . ASP A 1 86 ? -32.44942 22.30740 11.24696 1.000 22.84713 86 ASP A C 1
ATOM 668 O O . ASP A 1 86 ? -31.26123 22.59613 11.10072 1.000 22.85814 86 ASP A O 1
ATOM 673 N N . MET A 1 87 ? -33.40221 23.20864 11.46703 1.000 18.94044 87 MET A N 1
ATOM 674 C CA . MET A 1 87 ? -33.20533 24.65280 11.38313 1.000 21.20273 87 MET A CA 1
ATOM 675 C C . MET A 1 87 ? -32.61447 25.20045 12.68661 1.000 22.28797 87 MET A C 1
ATOM 676 O O . MET A 1 87 ? -32.77687 24.60542 13.75296 1.000 21.12520 87 MET A O 1
ATOM 681 N N . PRO A 1 88 ? -31.93709 26.34634 12.63199 1.000 22.85113 88 PRO A N 1
ATOM 682 C CA . PRO A 1 88 ? -31.19587 26.84144 13.80444 1.000 22.11124 88 PRO A CA 1
ATOM 683 C C . PRO A 1 88 ? -31.94491 27.81362 14.70452 1.000 25.08267 88 PRO A C 1
ATOM 684 O O . PRO A 1 88 ? -31.30990 28.39747 15.58777 1.000 23.54089 88 PRO A O 1
ATOM 688 N N . ASN A 1 89 ? -33.25675 28.00379 14.53615 1.000 20.42105 89 ASN A N 1
ATOM 689 C CA . ASN A 1 89 ? -34.01843 28.92966 15.37435 1.000 21.17288 89 ASN A CA 1
ATOM 690 C C . ASN A 1 89 ? -34.44371 28.24648 16.67176 1.000 24.71206 89 ASN A C 1
ATOM 691 O O . ASN A 1 89 ? -35.62005 28.05830 16.96984 1.000 28.14042 89 ASN A O 1
ATOM 696 N N . ASN A 1 90 ? -33.43701 27.89910 17.46064 1.000 24.39874 90 ASN A N 1
ATOM 697 C CA . ASN A 1 90 ? -33.61169 27.23713 18.73872 1.000 22.75375 90 ASN A CA 1
ATOM 698 C C . ASN A 1 90 ? -33.54878 28.25020 19.87323 1.000 31.46128 90 ASN A C 1
ATOM 699 O O . ASN A 1 90 ? -33.44160 29.46102 19.66111 1.000 26.93957 90 ASN A O 1
ATOM 704 N N . LYS A 1 91 ? -33.60767 27.73928 21.09846 1.000 29.38669 91 LYS A N 1
ATOM 705 C CA . LYS A 1 91 ? -33.49291 28.56681 22.29835 1.000 32.77087 91 LYS A CA 1
ATOM 706 C C . LYS A 1 91 ? -32.30480 28.04299 23.08624 1.000 34.42375 91 LYS A C 1
ATOM 707 O O . LYS A 1 91 ? -32.41291 26.99566 23.74739 1.000 33.09138 91 LYS A O 1
ATOM 713 N N . PRO A 1 92 ? -31.12879 28.68296 22.99635 1.000 34.14207 92 PRO A N 1
ATOM 714 C CA . PRO A 1 92 ? -30.82153 29.85524 22.17304 1.000 35.78454 92 PRO A CA 1
ATOM 715 C C . PRO A 1 92 ? -30.57561 29.48634 20.70905 1.000 31.25563 92 PRO A C 1
ATOM 716 O O . PRO A 1 92 ? -30.31948 28.31836 20.39119 1.000 31.03827 92 PRO A O 1
ATOM 720 N N . PRO A 1 93 ? -30.63286 30.46795 19.81702 1.000 32.21582 93 PRO A N 1
ATOM 721 C CA . PRO A 1 93 ? -30.43636 30.16236 18.39689 1.000 28.62995 93 PRO A CA 1
ATOM 722 C C . PRO A 1 93 ? -28.99346 29.78648 18.10022 1.000 30.89758 93 PRO A C 1
ATOM 723 O O . PRO A 1 93 ? -28.05610 30.19236 18.79299 1.000 32.24333 93 PRO A O 1
ATOM 727 N N . ILE A 1 94 ? -28.82389 28.98884 17.05252 1.000 23.25318 94 ILE A N 1
ATOM 728 C CA . ILE A 1 94 ? -27.52526 28.42670 16.70199 1.000 25.52132 94 ILE A CA 1
ATOM 729 C C . ILE A 1 94 ? -26.74532 29.44768 15.89446 1.000 30.15420 94 ILE A C 1
ATOM 730 O O . ILE A 1 94 ? -26.72128 29.39968 14.65690 1.000 29.06552 94 ILE A O 1
ATOM 735 N N . THR A 1 95 ? -26.08284 30.36599 16.59414 1.000 28.05358 95 THR A N 1
ATOM 736 C CA . THR A 1 95 ? -25.37067 31.45190 15.94279 1.000 29.92526 95 THR A CA 1
ATOM 737 C C . THR A 1 95 ? -23.88616 31.46764 16.25157 1.000 35.89793 95 THR A C 1
ATOM 738 O O . THR A 1 95 ? -23.18823 32.36626 15.77795 1.000 29.62056 95 THR A O 1
ATOM 742 N N . THR A 1 96 ? -23.38516 30.51781 17.03944 1.000 32.61379 96 THR A N 1
ATOM 743 C CA . THR A 1 96 ? -21.96192 30.39729 17.30159 1.000 34.26164 96 THR A CA 1
ATOM 744 C C . THR A 1 96 ? -21.52723 28.95674 17.08570 1.000 38.06024 96 THR A C 1
ATOM 745 O O . THR A 1 96 ? -22.32908 28.01976 17.20267 1.000 32.36045 96 THR A O 1
ATOM 749 N N . LYS A 1 97 ? -20.24679 28.80061 16.73491 1.000 36.20292 97 LYS A N 1
ATOM 750 C CA . LYS A 1 97 ? -19.65375 27.47921 16.56925 1.000 37.35733 97 LYS A CA 1
ATOM 751 C C . LYS A 1 97 ? -19.88167 26.61784 17.79965 1.000 39.24251 97 LYS A C 1
ATOM 752 O O . LYS A 1 97 ? -20.19333 25.42523 17.68680 1.000 35.77759 97 LYS A O 1
ATOM 758 N N . GLU A 1 98 ? -19.75468 27.21288 18.98860 1.000 40.25926 98 GLU A N 1
ATOM 759 C CA . GLU A 1 98 ? -19.88740 26.43434 20.21606 1.000 41.78128 98 GLU A CA 1
ATOM 760 C C . GLU A 1 98 ? -21.30896 25.89758 20.38218 1.000 40.50515 98 GLU A C 1
ATOM 761 O O . GLU A 1 98 ? -21.49374 24.72443 20.72745 1.000 37.30639 98 GLU A O 1
ATOM 767 N N . LEU A 1 99 ? -22.32379 26.73057 20.13214 1.000 33.25273 99 LEU A N 1
ATOM 768 C CA . LEU A 1 99 ? -23.70233 26.25310 20.22011 1.000 36.18249 99 LEU A CA 1
ATOM 769 C C . LEU A 1 99 ? -23.98445 25.19317 19.16285 1.000 33.68952 99 LEU A C 1
ATOM 770 O O . LEU A 1 99 ? -24.70536 24.21962 19.41878 1.000 32.91216 99 LEU A O 1
ATOM 775 N N . PHE A 1 100 ? -23.41658 25.35843 17.97150 1.000 31.02998 100 PHE A N 1
ATOM 776 C CA . PHE A 1 100 ? -23.60159 24.36106 16.92817 1.000 31.71123 100 PHE A CA 1
ATOM 777 C C . PHE A 1 100 ? -23.14904 22.98311 17.39804 1.000 35.34342 100 PHE A C 1
ATOM 778 O O . PHE A 1 100 ? -23.87097 21.99023 17.24647 1.000 27.84742 100 PHE A O 1
ATOM 786 N N . TYR A 1 101 ? -21.94549 22.89998 17.96983 1.000 36.05271 101 TYR A N 1
ATOM 787 C CA . TYR A 1 101 ? -21.41420 21.58894 18.31929 1.000 33.83825 101 TYR A CA 1
ATOM 788 C C . TYR A 1 101 ? -22.03685 21.03978 19.59892 1.000 32.30155 101 TYR A C 1
ATOM 789 O O . TYR A 1 101 ? -22.12884 19.81666 19.75179 1.000 35.97719 101 TYR A O 1
ATOM 798 N N . LYS A 1 102 ? -22.52106 21.90325 20.49675 1.000 29.99260 102 LYS A N 1
ATOM 799 C CA . LYS A 1 102 ? -23.31076 21.41173 21.62665 1.000 35.06825 102 LYS A CA 1
ATOM 800 C C . LYS A 1 102 ? -24.63184 20.80467 21.15539 1.000 36.20860 102 LYS A C 1
ATOM 801 O O . LYS A 1 102 ? -25.06636 19.76392 21.66877 1.000 32.23510 102 LYS A O 1
ATOM 807 N N . LYS A 1 103 ? -25.28626 21.43969 20.17341 1.000 32.51002 103 LYS A N 1
ATOM 808 C CA . LYS A 1 103 ? -26.50147 20.85851 19.61311 1.000 27.81650 103 LYS A CA 1
ATOM 809 C C . LYS A 1 103 ? -26.19560 19.58002 18.84459 1.000 26.74691 103 LYS A C 1
ATOM 810 O O . LYS A 1 103 ? -26.92463 18.58896 18.96517 1.000 29.93207 103 LYS A O 1
ATOM 816 N N . LEU A 1 104 ? -25.12374 19.58344 18.04842 1.000 26.15460 104 LEU A N 1
ATOM 817 C CA . LEU A 1 104 ? -24.75126 18.39354 17.29365 1.000 31.37069 104 LEU A CA 1
ATOM 818 C C . LEU A 1 104 ? -24.50474 17.19960 18.21351 1.000 33.28514 104 LEU A C 1
ATOM 819 O O . LEU A 1 104 ? -24.82998 16.05906 17.86324 1.000 29.44713 104 LEU A O 1
ATOM 824 N N . GLU A 1 105 ? -23.89612 17.44164 19.37638 1.000 32.19568 105 GLU A N 1
ATOM 825 C CA . GLU A 1 105 ? -23.66262 16.36900 20.34048 1.000 37.95705 105 GLU A CA 1
ATOM 826 C C . GLU A 1 105 ? -24.97572 15.74849 20.80519 1.000 34.81018 105 GLU A C 1
ATOM 827 O O . GLU A 1 105 ? -25.11048 14.51854 20.86568 1.000 33.84292 105 GLU A O 1
ATOM 833 N N . ASP A 1 106 ? -25.94801 16.59059 21.16725 1.000 31.01540 106 ASP A N 1
ATOM 834 C CA . ASP A 1 106 ? -27.24867 16.08540 21.58982 1.000 32.04667 106 ASP A CA 1
ATOM 835 C C . ASP A 1 106 ? -27.93589 15.34810 20.46091 1.000 33.45191 106 ASP A C 1
ATOM 836 O O . ASP A 1 106 ? -28.56961 14.31059 20.68348 1.000 34.72098 106 ASP A O 1
ATOM 841 N N . CYS A 1 107 ? -27.83092 15.87902 19.24330 1.000 28.76456 107 CYS A N 1
ATOM 842 C CA . CYS A 1 107 ? -28.40814 15.21737 18.08151 1.000 28.66537 107 CYS A CA 1
ATOM 843 C C . CYS A 1 107 ? -27.85438 13.79799 17.92391 1.000 30.90434 107 CYS A C 1
ATOM 844 O O . CYS A 1 107 ? -28.61506 12.82997 17.81046 1.000 29.53683 107 CYS A O 1
ATOM 847 N N . LYS A 1 108 ? -26.52492 13.65963 17.95030 1.000 31.73384 108 LYS A N 1
ATOM 848 C CA . LYS A 1 108 ? -25.88013 12.35046 17.84761 1.000 31.26080 108 LYS A CA 1
ATOM 849 C C . LYS A 1 108 ? -26.36177 11.37066 18.91051 1.000 31.72263 108 LYS A C 1
ATOM 850 O O . LYS A 1 108 ? -26.44339 10.16855 18.64251 1.000 36.35410 108 LYS A O 1
ATOM 856 N N . LYS A 1 109 ? -26.67854 11.85470 20.11405 1.000 33.43046 109 LYS A N 1
ATOM 857 C CA . LYS A 1 109 ? -27.02584 10.95237 21.20827 1.000 34.71444 109 LYS A CA 1
ATOM 858 C C . LYS A 1 109 ? -28.30616 10.18076 20.93021 1.000 35.79799 109 LYS A C 1
ATOM 859 O O . LYS A 1 109 ? -28.42264 9.01367 21.31577 1.000 32.95118 109 LYS A O 1
ATOM 865 N N . ASP A 1 110 ? -29.29794 10.81769 20.30173 1.000 30.25893 110 ASP A N 1
ATOM 866 C CA . ASP A 1 110 ? -30.62552 10.21826 20.28231 1.000 32.00693 110 ASP A CA 1
ATOM 867 C C . ASP A 1 110 ? -31.35492 10.22411 18.94262 1.000 31.38363 110 ASP A C 1
ATOM 868 O O . ASP A 1 110 ? -32.44715 9.65097 18.87464 1.000 32.55281 110 ASP A O 1
ATOM 873 N N . SER A 1 111 ? -30.80481 10.81161 17.87803 1.000 29.65201 111 SER A N 1
ATOM 874 C CA . SER A 1 111 ? -31.48990 10.74421 16.59055 1.000 28.87366 111 SER A CA 1
ATOM 875 C C . SER A 1 111 ? -31.45022 9.32446 16.04962 1.000 27.82051 111 SER A C 1
ATOM 876 O O . SER A 1 111 ? -30.38083 8.72127 15.95383 1.000 29.68054 111 SER A O 1
ATOM 879 N N . LYS A 1 112 ? -32.61359 8.80415 15.66886 1.000 25.11032 112 LYS A N 1
ATOM 880 C CA . LYS A 1 112 ? -32.72538 7.51032 14.99719 1.000 26.00888 112 LYS A CA 1
ATOM 881 C C . LYS A 1 112 ? -32.73999 7.61562 13.47449 1.000 28.44967 112 LYS A C 1
ATOM 882 O O . LYS A 1 112 ? -32.79077 6.58057 12.79632 1.000 26.05911 112 LYS A O 1
ATOM 888 N N . ILE A 1 113 ? -32.74514 8.82391 12.91452 1.000 24.63068 113 ILE A N 1
ATOM 889 C CA . ILE A 1 113 ? -32.60731 9.01426 11.47996 1.000 22.49625 113 ILE A CA 1
ATOM 890 C C . ILE A 1 113 ? -31.37324 9.87516 11.24276 1.000 22.95199 113 ILE A C 1
ATOM 891 O O . ILE A 1 113 ? -30.72331 10.34549 12.17860 1.000 22.56570 113 ILE A O 1
ATOM 896 N N . ASN A 1 114 ? -31.03205 10.04028 9.97130 1.000 22.06786 114 ASN A N 1
ATOM 897 C CA . ASN A 1 114 ? -29.88648 10.85868 9.58084 1.000 24.22437 114 ASN A CA 1
ATOM 898 C C . ASN A 1 114 ? -30.30073 12.32063 9.64126 1.000 24.12336 114 ASN A C 1
ATOM 899 O O . ASN A 1 114 ? -31.10395 12.78065 8.82331 1.000 26.22415 114 ASN A O 1
ATOM 904 N N . VAL A 1 115 ? -29.78057 13.05126 10.61381 1.000 22.33016 115 VAL A N 1
ATOM 905 C CA . VAL A 1 115 ? -30.14308 14.45160 10.81213 1.000 21.89515 115 VAL A CA 1
ATOM 906 C C . VAL A 1 115 ? -28.91731 15.30563 10.52235 1.000 27.21097 115 VAL A C 1
ATOM 907 O O . VAL A 1 115 ? -27.80221 14.96389 10.93381 1.000 25.06377 115 VAL A O 1
ATOM 911 N N . PHE A 1 116 ? -29.12143 16.39628 9.78685 1.000 23.65045 116 PHE A N 1
ATOM 912 C CA . PHE A 1 116 ? -28.09684 17.39997 9.55217 1.000 25.66038 116 PHE A CA 1
ATOM 913 C C . PHE A 1 116 ? -28.55650 18.72737 10.12876 1.000 24.31131 116 PHE A C 1
ATOM 914 O O . PHE A 1 116 ? -29.75612 18.98402 10.25937 1.000 24.06663 116 PHE A O 1
ATOM 922 N N . LEU A 1 117 ? -27.59752 19.58935 10.45398 1.000 20.84013 117 LEU A N 1
ATOM 923 C CA . LEU A 1 117 ? -27.91307 20.84547 11.11150 1.000 21.47152 117 LEU A CA 1
ATOM 924 C C . LEU A 1 117 ? -27.54289 22.01089 10.20739 1.000 24.95618 117 LEU A C 1
ATOM 925 O O . LEU A 1 117 ? -26.48515 22.00409 9.57560 1.000 24.30314 117 LEU A O 1
ATOM 930 N N . ASN A 1 118 ? -28.42072 23.00307 10.14628 1.000 22.36867 118 ASN A N 1
ATOM 931 C CA . ASN A 1 118 ? -28.07502 24.26070 9.50863 1.000 23.44412 118 ASN A CA 1
ATOM 932 C C . ASN A 1 118 ? -27.56452 25.24643 10.55585 1.000 24.39572 118 ASN A C 1
ATOM 933 O O . ASN A 1 118 ? -27.83302 25.12311 11.75321 1.000 24.56513 118 ASN A O 1
ATOM 938 N N . PHE A 1 119 ? -26.81012 26.22570 10.08509 1.000 23.83198 119 PHE A N 1
ATOM 939 C CA . PHE A 1 119 ? -26.24970 27.26827 10.92976 1.000 23.42082 119 PHE A CA 1
ATOM 940 C C . PHE A 1 119 ? -27.04584 28.55384 10.75595 1.000 24.20062 119 PHE A C 1
ATOM 941 O O . PHE A 1 119 ? -27.52487 28.84637 9.65954 1.000 26.81209 119 PHE A O 1
ATOM 949 N N . GLY A 1 120 ? -27.19695 29.31113 11.84100 1.000 23.33200 120 GLY A N 1
ATOM 950 C CA . GLY A 1 120 ? -27.98286 30.53618 11.81520 1.000 25.13136 120 GLY A CA 1
ATOM 951 C C . GLY A 1 120 ? -27.12622 31.75451 11.51539 1.000 32.60365 120 GLY A C 1
ATOM 952 O O . GLY A 1 120 ? -26.11681 31.99706 12.18498 1.000 28.29710 120 GLY A O 1
ATOM 953 N N . VAL A 1 121 ? -27.53665 32.52238 10.50835 1.000 24.44930 121 VAL A N 1
ATOM 954 C CA . VAL A 1 121 ? -26.77480 33.68268 10.04341 1.000 28.09877 121 VAL A CA 1
ATOM 955 C C . VAL A 1 121 ? -27.26661 34.93055 10.75916 1.000 29.63739 121 VAL A C 1
ATOM 956 O O . VAL A 1 121 ? -28.47171 35.19807 10.80411 1.000 27.34680 121 VAL A O 1
ATOM 960 N N A THR A 1 122 ? -26.33480 35.69611 11.32871 0.998 27.51493 122 THR A N 1
ATOM 961 N N B THR A 1 122 ? -26.34059 35.69554 11.32379 0.002 27.80557 122 THR A N 1
ATOM 962 C CA A THR A 1 122 ? -26.64286 37.00423 11.88939 0.998 30.06083 122 THR A CA 1
ATOM 963 C CA B THR A 1 122 ? -26.66695 36.99848 11.87666 0.002 30.16801 122 THR A CA 1
ATOM 964 C C A THR A 1 122 ? -25.81123 38.05970 11.16981 0.998 30.55203 122 THR A C 1
ATOM 965 C C B THR A 1 122 ? -25.74717 38.03429 11.24723 0.002 30.62233 122 THR A C 1
ATOM 966 O O A THR A 1 122 ? -24.90836 37.75163 10.38778 0.998 28.78550 122 THR A O 1
ATOM 967 O O B THR A 1 122 ? -24.76176 37.70299 10.58174 0.002 30.03469 122 THR A O 1
ATOM 974 N N A GLU A 1 123 ? -26.10791 39.32029 11.47708 0.998 32.55518 123 GLU A N 1
ATOM 975 N N B GLU A 1 123 ? -26.08643 39.30640 11.45627 0.002 32.62918 123 GLU A N 1
ATOM 976 C CA A GLU A 1 123 ? -25.31225 40.41662 10.93492 0.998 35.31046 123 GLU A CA 1
ATOM 977 C CA B GLU A 1 123 ? -25.28664 40.39461 10.91036 0.002 35.25847 123 GLU A CA 1
ATOM 978 C C A GLU A 1 123 ? -23.87750 40.39341 11.45277 0.998 35.65230 123 GLU A C 1
ATOM 979 C C B GLU A 1 123 ? -23.87631 40.42291 11.47750 0.002 35.63882 123 GLU A C 1
ATOM 980 O O A GLU A 1 123 ? -22.99882 40.99762 10.82846 0.998 36.55950 123 GLU A O 1
ATOM 981 O O B GLU A 1 123 ? -23.02065 41.13207 10.93574 0.002 36.38829 123 GLU A O 1
ATOM 992 N N . ASN A 1 124 ? -23.61493 39.67308 12.54555 1.000 34.58768 124 ASN A N 1
ATOM 993 C CA . ASN A 1 124 ? -22.29786 39.63668 13.16876 1.000 37.99570 124 ASN A CA 1
ATOM 994 C C . ASN A 1 124 ? -21.47200 38.41363 12.79983 1.000 39.20669 124 ASN A C 1
ATOM 995 O O . ASN A 1 124 ? -20.24170 38.47914 12.85895 1.000 40.13798 124 ASN A O 1
ATOM 1000 N N . ASN A 1 125 ? -22.09245 37.29319 12.42274 1.000 32.29182 125 ASN A N 1
ATOM 1001 C CA . ASN A 1 125 ? -21.34191 36.05371 12.27311 1.000 28.88665 125 ASN A CA 1
ATOM 1002 C C . ASN A 1 125 ? -21.19800 35.60728 10.82857 1.000 28.32395 125 ASN A C 1
ATOM 1003 O O . ASN A 1 125 ? -20.65712 34.52072 10.57964 1.000 30.71632 125 ASN A O 1
ATOM 1008 N N . TYR A 1 126 ? -21.65905 36.41346 9.86776 1.000 30.65881 126 TYR A N 1
ATOM 1009 C CA . TYR A 1 126 ? -21.98310 35.85425 8.55659 1.000 29.59974 126 TYR A CA 1
ATOM 1010 C C . TYR A 1 126 ? -20.77001 35.44496 7.75460 1.000 32.41394 126 TYR A C 1
ATOM 1011 O O . TYR A 1 126 ? -20.91772 34.67384 6.80083 1.000 32.68842 126 TYR A O 1
ATOM 1020 N N . LEU A 1 127 ? -19.57664 35.93994 8.08933 1.000 29.52220 127 LEU A N 1
ATOM 1021 C CA . LEU A 1 127 ? -18.41603 35.44728 7.36594 1.000 30.05092 127 LEU A CA 1
ATOM 1022 C C . LEU A 1 127 ? -17.89561 34.13052 7.93770 1.000 37.51606 127 LEU A C 1
ATOM 1023 O O . LEU A 1 127 ? -17.11099 33.45176 7.26881 1.000 37.58957 127 LEU A O 1
ATOM 1028 N N . GLY A 1 128 ? -18.33781 33.74075 9.13199 1.000 33.77908 128 GLY A N 1
ATOM 1029 C CA . GLY A 1 128 ? -17.84010 32.51836 9.73461 1.000 38.37325 128 GLY A CA 1
ATOM 1030 C C . GLY A 1 128 ? -18.27024 31.28117 8.97147 1.000 39.36446 128 GLY A C 1
ATOM 1031 O O . GLY A 1 128 ? -19.29064 31.26224 8.28133 1.000 40.83501 128 GLY A O 1
ATOM 1032 N N . THR A 1 129 ? -17.46789 30.22974 9.09783 1.000 37.44357 129 THR A N 1
ATOM 1033 C CA . THR A 1 129 ? -17.71656 28.95642 8.43770 1.000 40.46295 129 THR A CA 1
ATOM 1034 C C . THR A 1 129 ? -17.77561 27.83831 9.46782 1.000 44.81527 129 THR A C 1
ATOM 1035 O O . THR A 1 129 ? -16.90345 27.73430 10.33704 1.000 43.16027 129 THR A O 1
ATOM 1039 N N . VAL A 1 130 ? -18.80928 27.01241 9.37315 1.000 39.50503 130 VAL A N 1
ATOM 1040 C CA . VAL A 1 130 ? -18.98657 25.86293 10.24744 1.000 36.35285 130 VAL A CA 1
ATOM 1041 C C . VAL A 1 130 ? -18.94859 24.64196 9.35345 1.000 38.55153 130 VAL A C 1
ATOM 1042 O O . VAL A 1 130 ? -19.89439 24.39993 8.59515 1.000 33.64378 130 VAL A O 1
ATOM 1046 N N . GLU A 1 131 ? -17.86780 23.86302 9.45485 1.000 37.53733 131 GLU A N 1
ATOM 1047 C CA . GLU A 1 131 ? -17.59204 22.81076 8.47830 1.000 43.31700 131 GLU A CA 1
ATOM 1048 C C . GLU A 1 131 ? -18.74921 21.81643 8.36137 1.000 41.19159 131 GLU A C 1
ATOM 1049 O O . GLU A 1 131 ? -19.07648 21.35949 7.25949 1.000 40.12999 131 GLU A O 1
ATOM 1055 N N . ASP A 1 132 ? -19.38933 21.48142 9.47365 1.000 36.09941 132 ASP A N 1
ATOM 1056 C CA . ASP A 1 132 ? -20.39346 20.42564 9.47826 1.000 38.08445 132 ASP A CA 1
ATOM 1057 C C . ASP A 1 132 ? -21.81133 20.92894 9.23174 1.000 35.47730 132 ASP A C 1
ATOM 1058 O O . ASP A 1 132 ? -22.74613 20.12618 9.26823 1.000 33.80382 132 ASP A O 1
ATOM 1063 N N . ALA A 1 133 ? -22.00195 22.22487 8.99494 1.000 32.30361 133 ALA A N 1
ATOM 1064 C CA . ALA A 1 133 ? -23.32909 22.73762 8.68755 1.000 30.28891 133 ALA A CA 1
ATOM 1065 C C . ALA A 1 133 ? -23.69119 22.38856 7.25166 1.000 30.56333 133 ALA A C 1
ATOM 1066 O O . ALA A 1 133 ? -22.84839 22.45353 6.35358 1.000 29.85847 133 ALA A O 1
ATOM 1068 N N . LYS A 1 134 ? -24.94886 22.00085 7.02904 1.000 26.26925 134 LYS A N 1
ATOM 1069 C CA . LYS A 1 134 ? -25.36720 21.76674 5.65182 1.000 24.79823 134 LYS A CA 1
ATOM 1070 C C . LYS A 1 134 ? -25.62730 23.07312 4.91946 1.000 25.41558 134 LYS A C 1
ATOM 1071 O O . LYS A 1 134 ? -25.30163 23.19647 3.73911 1.000 29.77671 134 LYS A O 1
ATOM 1077 N N . ALA A 1 135 ? -26.25914 24.03727 5.57669 1.000 25.10350 135 ALA A N 1
ATOM 1078 C CA . ALA A 1 135 ? -26.58522 25.28603 4.91089 1.000 26.58694 135 ALA A CA 1
ATOM 1079 C C . ALA A 1 135 ? -26.67758 26.37736 5.95696 1.000 25.62099 135 ALA A C 1
ATOM 1080 O O . ALA A 1 135 ? -26.68126 26.12328 7.16725 1.000 26.41054 135 ALA A O 1
ATOM 1082 N N . TYR A 1 136 ? -26.72411 27.60777 5.46843 1.000 22.00399 136 TYR A N 1
ATOM 1083 C CA . TYR A 1 136 ? -26.77134 28.76458 6.32978 1.000 21.28150 136 TYR A CA 1
ATOM 1084 C C . TYR A 1 136 ? -28.13949 29.38906 6.18501 1.000 22.18655 136 TYR A C 1
ATOM 1085 O O . TYR A 1 136 ? -28.51439 29.79908 5.08442 1.000 24.75041 136 TYR A O 1
ATOM 1106 N N . ILE A 1 138 ? -30.97658 32.13957 6.64711 1.000 21.42224 138 ILE A N 1
ATOM 1107 C CA . ILE A 1 138 ? -31.21545 33.57248 6.80086 1.000 21.36467 138 ILE A CA 1
ATOM 1108 C C . ILE A 1 138 ? -32.68596 33.80485 7.05421 1.000 22.67685 138 ILE A C 1
ATOM 1109 O O . ILE A 1 138 ? -33.51165 33.38911 6.24642 1.000 24.62926 138 ILE A O 1
ATOM 1114 N N . PHE A 1 139 ? -33.02335 34.44140 8.17528 1.000 19.44052 139 PHE A N 1
ATOM 1115 C CA . PHE A 1 139 ? -34.38169 34.91146 8.43277 1.000 23.71382 139 PHE A CA 1
ATOM 1116 C C . PHE A 1 139 ? -34.44627 36.39580 8.10699 1.000 24.10754 139 PHE A C 1
ATOM 1117 O O . PHE A 1 139 ? -33.68925 37.18895 8.67480 1.000 24.54017 139 PHE A O 1
ATOM 1125 N N . MET A 1 140 ? -35.35694 36.76533 7.21545 1.000 22.55763 140 MET A N 1
ATOM 1126 C CA . MET A 1 140 ? -35.52378 38.16588 6.83115 1.000 25.22678 140 MET A CA 1
ATOM 1127 C C . MET A 1 140 ? -36.50664 38.87614 7.75182 1.000 25.63944 140 MET A C 1
ATOM 1128 O O . MET A 1 140 ? -36.67812 40.09412 7.64159 1.000 24.98202 140 MET A O 1
ATOM 1133 N N A VAL A 1 141 ? -37.14384 38.13069 8.66407 0.570 24.01028 141 VAL A N 1
ATOM 1134 N N B VAL A 1 141 ? -37.19696 38.14061 8.62017 0.430 24.08773 141 VAL A N 1
ATOM 1135 C CA A VAL A 1 141 ? -38.01107 38.64862 9.71631 0.570 27.18828 141 VAL A CA 1
ATOM 1136 C CA B VAL A 1 141 ? -38.11715 38.70066 9.60357 0.430 27.17262 141 VAL A CA 1
ATOM 1137 C C A VAL A 1 141 ? -37.51089 38.09311 11.04595 0.570 30.24350 141 VAL A C 1
ATOM 1138 C C B VAL A 1 141 ? -38.05771 37.82298 10.84123 0.430 29.34855 141 VAL A C 1
ATOM 1139 O O A VAL A 1 141 ? -36.65008 37.21259 11.09149 0.570 30.62111 141 VAL A O 1
ATOM 1140 O O B VAL A 1 141 ? -37.52450 36.71398 10.81721 0.430 28.49537 141 VAL A O 1
ATOM 1147 N N A LYS A 1 142 ? -38.06137 38.61519 12.13840 0.570 29.27749 142 LYS A N 1
ATOM 1148 N N B LYS A 1 142 ? -38.63823 38.31388 11.92267 0.430 30.34004 142 LYS A N 1
ATOM 1149 C CA A LYS A 1 142 ? -37.64577 38.14635 13.45496 0.570 31.91473 142 LYS A CA 1
ATOM 1150 C CA B LYS A 1 142 ? -38.93700 37.44702 13.04887 0.430 32.17524 142 LYS A CA 1
ATOM 1151 C C A LYS A 1 142 ? -37.99551 36.67326 13.62631 0.570 30.92156 142 LYS A C 1
ATOM 1152 C C B LYS A 1 142 ? -40.09511 36.53000 12.66369 0.430 31.32505 142 LYS A C 1
ATOM 1153 O O A LYS A 1 142 ? -39.06822 36.21410 13.22493 0.570 30.83454 142 LYS A O 1
ATOM 1154 O O B LYS A 1 142 ? -41.16346 36.99566 12.25521 0.430 27.80947 142 LYS A O 1
ATOM 1165 N N A SER A 1 143 ? -37.05920 35.91782 14.18747 0.570 33.27023 143 SER A N 1
ATOM 1166 N N B SER A 1 143 ? -39.86694 35.21884 12.74526 0.430 30.92890 143 SER A N 1
ATOM 1167 C CA A SER A 1 143 ? -37.37081 34.56523 14.62294 0.570 30.55213 143 SER A CA 1
ATOM 1168 C CA B SER A 1 143 ? -40.91630 34.25305 12.47189 0.430 28.69186 143 SER A CA 1
ATOM 1169 C C A SER A 1 143 ? -37.10714 34.47157 16.12331 0.570 32.65372 143 SER A C 1
ATOM 1170 C C B SER A 1 143 ? -41.18374 33.51702 13.77290 0.430 28.00314 143 SER A C 1
ATOM 1171 O O A SER A 1 143 ? -38.02803 34.65104 16.92760 0.570 35.52461 143 SER A O 1
ATOM 1172 O O B SER A 1 143 ? -42.03606 33.95517 14.56708 0.430 29.77658 143 SER A O 1
ATOM 1177 N N A VAL A 1 144 ? -35.85996 34.23327 16.51676 0.570 32.23499 144 VAL A N 1
ATOM 1178 N N B VAL A 1 144 ? -40.49944 32.41519 14.05505 0.430 29.77842 144 VAL A N 1
ATOM 1179 C CA A VAL A 1 144 ? -35.48079 34.19884 17.92661 0.570 34.14939 144 VAL A CA 1
ATOM 1180 C CA B VAL A 1 144 ? -40.56093 31.77141 15.36042 0.430 29.96002 144 VAL A CA 1
ATOM 1181 C C A VAL A 1 144 ? -34.10581 34.83955 18.07379 0.570 33.04090 144 VAL A C 1
ATOM 1182 C C B VAL A 1 144 ? -39.12643 31.65637 15.85252 0.430 30.15328 144 VAL A C 1
ATOM 1183 O O A VAL A 1 144 ? -33.23297 34.65845 17.21979 0.570 34.37747 144 VAL A O 1
ATOM 1184 O O B VAL A 1 144 ? -38.26745 31.12310 15.14431 0.430 28.08553 144 VAL A O 1
ATOM 1191 N N A GLY A 1 145 ? -33.91959 35.60512 19.14977 0.570 35.91621 145 GLY A N 1
ATOM 1192 N N B GLY A 1 145 ? -38.85822 32.19461 17.03588 0.430 30.92220 145 GLY A N 1
ATOM 1193 C CA A GLY A 1 145 ? -32.60344 36.16203 19.44212 0.570 34.05725 145 GLY A CA 1
ATOM 1194 C CA B GLY A 1 145 ? -37.50215 32.33213 17.52406 0.430 30.81565 145 GLY A CA 1
ATOM 1195 C C A GLY A 1 145 ? -32.16542 37.16051 18.38896 0.570 34.06177 145 GLY A C 1
ATOM 1196 C C B GLY A 1 145 ? -36.95048 33.72928 17.28976 0.430 32.35676 145 GLY A C 1
ATOM 1197 O O A GLY A 1 145 ? -32.94105 38.01446 17.94664 0.570 36.72765 145 GLY A O 1
ATOM 1198 O O B GLY A 1 145 ? -37.57027 34.58949 16.66054 0.430 34.44585 145 GLY A O 1
ATOM 1199 N N A ASP A 1 146 ? -30.90292 37.05617 17.97368 0.570 35.25012 146 ASP A N 1
ATOM 1200 N N B ASP A 1 146 ? -35.74886 33.95612 17.81490 0.430 34.18628 146 ASP A N 1
ATOM 1201 C CA A ASP A 1 146 ? -30.39379 37.86080 16.87163 0.570 37.11147 146 ASP A CA 1
ATOM 1202 C CA B ASP A 1 146 ? -35.15491 35.28563 17.74705 0.430 34.40863 146 ASP A CA 1
ATOM 1203 C C A ASP A 1 146 ? -30.43393 37.12008 15.53928 0.570 33.10383 146 ASP A C 1
ATOM 1204 C C B ASP A 1 146 ? -33.90532 35.30249 16.87133 0.430 33.08271 146 ASP A C 1
ATOM 1205 O O A ASP A 1 146 ? -29.78894 37.55688 14.58161 0.570 32.66414 146 ASP A O 1
ATOM 1206 O O B ASP A 1 146 ? -32.80293 35.57093 17.35760 0.430 35.08527 146 ASP A O 1
ATOM 1215 N N A LEU A 1 147 ? -31.17013 36.00669 15.46424 0.570 32.32840 147 LEU A N 1
ATOM 1216 N N B LEU A 1 147 ? -34.07079 35.01037 15.58066 0.430 33.15629 147 LEU A N 1
ATOM 1217 C CA A LEU A 1 147 ? -31.37343 35.24464 14.22755 0.570 31.44938 147 LEU A CA 1
ATOM 1218 C CA B LEU A 1 147 ? -33.01463 35.10819 14.58038 0.430 32.85724 147 LEU A CA 1
ATOM 1219 C C A LEU A 1 147 ? -32.46361 35.93582 13.41276 0.570 33.18652 147 LEU A C 1
ATOM 1220 C C B LEU A 1 147 ? -33.50331 36.02222 13.46105 0.430 32.02131 147 LEU A C 1
ATOM 1221 O O A LEU A 1 147 ? -33.61034 35.48715 13.31849 0.570 31.74279 147 LEU A O 1
ATOM 1222 O O B LEU A 1 147 ? -34.67655 35.95066 13.07972 0.430 32.68554 147 LEU A O 1
ATOM 1231 N N A PHE A 1 148 ? -32.07864 37.04973 12.80282 0.570 33.68706 148 PHE A N 1
ATOM 1232 N N B PHE A 1 148 ? -32.60972 36.85534 12.90993 0.430 33.52260 148 PHE A N 1
ATOM 1233 C CA A PHE A 1 148 ? -33.00030 37.93482 12.10648 0.570 34.57421 148 PHE A CA 1
ATOM 1234 C CA B PHE A 1 148 ? -33.06836 38.03281 12.17455 0.430 34.60582 148 PHE A CA 1
ATOM 1235 C C A PHE A 1 148 ? -32.16674 39.06113 11.53755 0.570 36.04636 148 PHE A C 1
ATOM 1236 C C B PHE A 1 148 ? -31.89651 38.71973 11.46820 0.430 35.81793 148 PHE A C 1
ATOM 1237 O O A PHE A 1 148 ? -31.55987 39.83408 12.28306 0.570 35.94318 148 PHE A O 1
ATOM 1238 O O B PHE A 1 148 ? -30.81765 38.85555 12.05101 0.430 35.35376 148 PHE A O 1
ATOM 1253 N N . ILE A 1 149 ? -32.11665 39.14120 10.21229 1.000 31.41219 149 ILE A N 1
ATOM 1254 C CA . ILE A 1 149 ? -31.32143 40.16440 9.53159 1.000 33.67311 149 ILE A CA 1
ATOM 1255 C C . ILE A 1 149 ? -32.18678 41.41960 9.47713 1.000 37.77008 149 ILE A C 1
ATOM 1256 O O . ILE A 1 149 ? -33.10875 41.50868 8.66354 1.000 40.19266 149 ILE A O 1
ATOM 1261 N N . GLU A 1 150 ? -31.90595 42.39418 10.34834 1.000 34.13507 150 GLU A N 1
ATOM 1262 C CA . GLU A 1 150 ? -32.72162 43.60809 10.40517 1.000 37.47811 150 GLU A CA 1
ATOM 1263 C C . GLU A 1 150 ? -32.32947 44.62886 9.33584 1.000 38.05004 150 GLU A C 1
ATOM 1264 O O . GLU A 1 150 ? -33.16793 45.42396 8.90130 1.000 38.16710 150 GLU A O 1
ATOM 1270 N N . ASP A 1 151 ? -31.08338 44.61877 8.89607 1.000 34.71674 151 ASP A N 1
ATOM 1271 C CA . ASP A 1 151 ? -30.54104 45.63039 7.99206 1.000 34.35427 151 ASP A CA 1
ATOM 1272 C C . ASP A 1 151 ? -30.37593 44.99643 6.61372 1.000 29.91242 151 ASP A C 1
ATOM 1273 O O . ASP A 1 151 ? -29.37699 44.32353 6.35132 1.000 28.07463 151 ASP A O 1
ATOM 1278 N N . TYR A 1 152 ? -31.34439 45.23347 5.71929 1.000 26.27560 152 TYR A N 1
ATOM 1279 C CA . TYR A 1 152 ? -31.27082 44.59171 4.40925 1.000 29.98070 152 TYR A CA 1
ATOM 1280 C C . TYR A 1 152 ? -30.15563 45.15102 3.53683 1.000 29.65619 152 TYR A C 1
ATOM 1281 O O . TYR A 1 152 ? -29.83986 44.54927 2.50824 1.000 25.67669 152 TYR A O 1
ATOM 1290 N N . SER A 1 153 ? -29.55424 46.27937 3.91243 1.000 28.62355 153 SER A N 1
ATOM 1291 C CA . SER A 1 153 ? -28.43075 46.79537 3.14102 1.000 32.80210 153 SER A CA 1
ATOM 1292 C C . SER A 1 153 ? -27.21337 45.88062 3.22007 1.000 32.60460 153 SER A C 1
ATOM 1293 O O . SER A 1 153 ? -26.31364 45.98370 2.37716 1.000 32.87057 153 SER A O 1
ATOM 1296 N N . LYS A 1 154 ? -27.17999 44.96496 4.18669 1.000 28.44981 154 LYS A N 1
ATOM 1297 C CA . LYS A 1 154 ? -26.07915 44.02457 4.33417 1.000 30.76143 154 LYS A CA 1
ATOM 1298 C C . LYS A 1 154 ? -26.26637 42.73636 3.53975 1.000 29.91103 154 LYS A C 1
ATOM 1299 O O . LYS A 1 154 ? -25.37303 41.88205 3.55993 1.000 25.71932 154 LYS A O 1
ATOM 1305 N N . LEU A 1 155 ? -27.39834 42.56244 2.85112 1.000 26.06212 155 LEU A N 1
ATOM 1306 C CA . LEU A 1 155 ? -27.64638 41.28796 2.17146 1.000 26.39194 155 LEU A CA 1
ATOM 1307 C C . LEU A 1 155 ? -26.62165 41.00964 1.08522 1.000 26.88806 155 LEU A C 1
ATOM 1308 O O . LEU A 1 155 ? -26.23476 39.85337 0.87232 1.000 25.60686 155 LEU A O 1
ATOM 1313 N N . LYS A 1 156 ? -26.17720 42.04281 0.36485 1.000 26.56928 156 LYS A N 1
ATOM 1314 C CA . LYS A 1 156 ? -25.16524 41.80453 -0.66213 1.000 25.37431 156 LYS A CA 1
ATOM 1315 C C . LYS A 1 156 ? -23.89188 41.22826 -0.05024 1.000 24.68782 156 LYS A C 1
ATOM 1316 O O . LYS A 1 156 ? -23.32683 40.25503 -0.56710 1.000 27.07702 156 LYS A O 1
ATOM 1322 N N . ASP A 1 157 ? -23.43580 41.80533 1.06633 1.000 25.28046 157 ASP A N 1
ATOM 1323 C CA . ASP A 1 157 ? -22.23092 41.29934 1.72391 1.000 26.00464 157 ASP A CA 1
ATOM 1324 C C . ASP A 1 157 ? -22.45187 39.89389 2.27806 1.000 27.62409 157 ASP A C 1
ATOM 1325 O O . ASP A 1 157 ? -21.57188 39.03172 2.18231 1.000 28.39756 157 ASP A O 1
ATOM 1330 N N . ILE A 1 158 ? -23.61531 39.65024 2.87240 1.000 29.02673 158 ILE A N 1
ATOM 1331 C CA . ILE A 1 158 ? -23.90197 38.32272 3.41393 1.000 24.50928 158 ILE A CA 1
ATOM 1332 C C . ILE A 1 158 ? -23.89116 37.27570 2.30769 1.000 23.23338 158 ILE A C 1
ATOM 1333 O O . ILE A 1 158 ? -23.26465 36.21760 2.43859 1.000 24.92383 158 ILE A O 1
ATOM 1338 N N . LEU A 1 159 ? -24.55763 37.56541 1.18523 1.000 24.34722 159 LEU A N 1
ATOM 1339 C CA . LEU A 1 159 ? -24.74685 36.57367 0.13123 1.000 26.24778 159 LEU A CA 1
ATOM 1340 C C . LEU A 1 159 ? -23.51321 36.37754 -0.74323 1.000 27.39195 159 LEU A C 1
ATOM 1341 O O . LEU A 1 159 ? -23.42246 35.37027 -1.46355 1.000 23.96475 159 LEU A O 1
ATOM 1346 N N . ASN A 1 160 ? -22.55150 37.29714 -0.68072 1.000 28.59882 160 ASN A N 1
ATOM 1347 C CA . ASN A 1 160 ? -21.36161 37.25419 -1.53255 1.000 26.23445 160 ASN A CA 1
ATOM 1348 C C . ASN A 1 160 ? -20.32998 36.26713 -0.97820 1.000 29.46925 160 ASN A C 1
ATOM 1349 O O . ASN A 1 160 ? -19.22659 36.63266 -0.57292 1.000 30.07432 160 ASN A O 1
ATOM 1354 N N . GLN A 1 161 ? -20.71424 34.99180 -0.95336 1.000 27.85665 161 GLN A N 1
ATOM 1355 C CA . GLN A 1 161 ? -19.87472 33.92986 -0.41208 1.000 27.19163 161 GLN A CA 1
ATOM 1356 C C . GLN A 1 161 ? -20.13888 32.64139 -1.17327 1.000 31.21861 161 GLN A C 1
ATOM 1357 O O . GLN A 1 161 ? -21.19470 32.46364 -1.78929 1.000 27.06989 161 GLN A O 1
ATOM 1363 N N . ASN A 1 162 ? -19.16964 31.72841 -1.11798 1.000 26.76966 162 ASN A N 1
ATOM 1364 C CA . ASN A 1 162 ? -19.34429 30.40834 -1.73095 1.000 28.90162 162 ASN A CA 1
ATOM 1365 C C . ASN A 1 162 ? -19.98292 29.50203 -0.68529 1.000 31.39137 162 ASN A C 1
ATOM 1366 O O . ASN A 1 162 ? -19.33416 28.67270 -0.04717 1.000 30.52052 162 ASN A O 1
ATOM 1371 N N . LYS A 1 163 ? -21.28364 29.69748 -0.49458 1.000 26.48158 163 LYS A N 1
ATOM 1372 C CA . LYS A 1 163 ? -22.03796 29.00624 0.53479 1.000 28.01550 163 LYS A CA 1
ATOM 1373 C C . LYS A 1 163 ? -23.42482 28.67481 0.00524 1.000 27.23366 163 LYS A C 1
ATOM 1374 O O . LYS A 1 163 ? -23.92149 29.29158 -0.93698 1.000 26.30421 163 LYS A O 1
ATOM 1380 N N . LEU A 1 164 ? -24.04430 27.69639 0.63703 1.000 26.06804 164 LEU A N 1
ATOM 1381 C CA . LEU A 1 164 ? -25.43856 27.34895 0.38825 1.000 26.24155 164 LEU A CA 1
ATOM 1382 C C . LEU A 1 164 ? -26.28774 28.06245 1.43453 1.000 24.76531 164 LEU A C 1
ATOM 1383 O O . LEU A 1 164 ? -26.16781 27.78740 2.63149 1.000 24.82594 164 LEU A O 1
ATOM 1388 N N . PHE A 1 165 ? -27.12758 28.99697 0.98890 1.000 18.47552 165 PHE A N 1
ATOM 1389 C CA . PHE A 1 165 ? -27.98451 29.77112 1.87650 1.000 22.15307 165 PHE A CA 1
ATOM 1390 C C . PHE A 1 165 ? -29.41449 29.28052 1.71184 1.000 20.74029 165 PHE A C 1
ATOM 1391 O O . PHE A 1 165 ? -29.87051 29.08638 0.58435 1.000 25.48798 165 PHE A O 1
ATOM 1399 N N . CYS A 1 166 ? -30.10276 29.07956 2.83093 1.000 20.19554 166 CYS A N 1
ATOM 1400 C CA . CYS A 1 166 ? -31.54802 28.93312 2.86126 1.000 21.03247 166 CYS A CA 1
ATOM 1401 C C . CYS A 1 166 ? -32.15067 30.23022 3.37830 1.000 20.72256 166 CYS A C 1
ATOM 1402 O O . CYS A 1 166 ? -31.66275 30.80055 4.36172 1.000 23.75068 166 CYS A O 1
ATOM 1405 N N . ILE A 1 167 ? -33.20839 30.70448 2.72755 1.000 18.77606 167 ILE A N 1
ATOM 1406 C CA . ILE A 1 167 ? -33.76837 32.00885 3.06662 1.000 19.30158 167 ILE A CA 1
ATOM 1407 C C . ILE A 1 167 ? -35.24343 31.88222 3.41098 1.000 19.36367 167 ILE A C 1
ATOM 1408 O O . ILE A 1 167 ? -36.02631 31.34578 2.62256 1.000 21.62377 167 ILE A O 1
ATOM 1413 N N . HIS A 1 168 ? -35.61603 32.40260 4.57794 1.000 18.49862 168 HIS A N 1
ATOM 1414 C CA . HIS A 1 168 ? -37.01118 32.63737 4.92527 1.000 20.20277 168 HIS A CA 1
ATOM 1415 C C . HIS A 1 168 ? -37.31467 34.05001 4.44765 1.000 19.18841 168 HIS A C 1
ATOM 1416 O O . HIS A 1 168 ? -36.89714 35.03767 5.06841 1.000 19.26253 168 HIS A O 1
ATOM 1423 N N . ALA A 1 169 ? -38.04514 34.15137 3.34586 1.000 18.55011 169 ALA A N 1
ATOM 1424 C CA . ALA A 1 169 ? -38.22059 35.42030 2.64533 1.000 19.85456 169 ALA A CA 1
ATOM 1425 C C . ALA A 1 169 ? -39.60372 35.99053 2.93925 1.000 21.68838 169 ALA A C 1
ATOM 1426 O O . ALA A 1 169 ? -40.58421 35.67950 2.27054 1.000 18.67663 169 ALA A O 1
ATOM 1428 N N . GLU A 1 170 ? -39.66654 36.86657 3.93430 1.000 18.44865 170 GLU A N 1
ATOM 1429 C CA . GLU A 1 170 ? -40.80417 37.74106 4.16497 1.000 21.37432 170 GLU A CA 1
ATOM 1430 C C . GLU A 1 170 ? -40.23392 39.11765 4.48410 1.000 20.79426 170 GLU A C 1
ATOM 1431 O O . GLU A 1 170 ? -39.16682 39.22019 5.09176 1.000 24.74156 170 GLU A O 1
ATOM 1437 N N . HIS A 1 171 ? -40.89044 40.16821 4.02428 1.000 22.34279 171 HIS A N 1
ATOM 1438 C CA . HIS A 1 171 ? -40.28856 41.49651 4.07098 1.000 24.98752 171 HIS A CA 1
ATOM 1439 C C . HIS A 1 171 ? -40.75955 42.23169 5.31943 1.000 20.63921 171 HIS A C 1
ATOM 1440 O O . HIS A 1 171 ? -41.95044 42.53269 5.45507 1.000 22.61642 171 HIS A O 1
ATOM 1447 N N . LYS A 1 172 ? -39.81038 42.55026 6.20966 1.000 22.92291 172 LYS A N 1
ATOM 1448 C CA . LYS A 1 172 ? -40.14015 43.15309 7.50335 1.000 28.23476 172 LYS A CA 1
ATOM 1449 C C . LYS A 1 172 ? -40.86491 44.48679 7.36332 1.000 29.82406 172 LYS A C 1
ATOM 1450 O O . LYS A 1 172 ? -41.72401 44.81019 8.19578 1.000 28.54363 172 LYS A O 1
ATOM 1456 N N . ASP A 1 173 ? -40.52208 45.28594 6.34580 1.000 30.82822 173 ASP A N 1
ATOM 1457 C CA . ASP A 1 173 ? -41.12198 46.61068 6.23376 1.000 31.84607 173 ASP A CA 1
ATOM 1458 C C . ASP A 1 173 ? -42.54568 46.53835 5.72709 1.000 32.16748 173 ASP A C 1
ATOM 1459 O O . ASP A 1 173 ? -43.37520 47.36948 6.11610 1.000 31.37990 173 ASP A O 1
ATOM 1464 N N . VAL A 1 174 ? -42.84573 45.56407 4.86261 1.000 29.65668 174 VAL A N 1
ATOM 1465 C CA . VAL A 1 174 ? -44.22768 45.38212 4.42165 1.000 28.70694 174 VAL A CA 1
ATOM 1466 C C . VAL A 1 174 ? -45.09468 44.93337 5.58644 1.000 29.91342 174 VAL A C 1
ATOM 1467 O O . VAL A 1 174 ? -46.21661 45.41989 5.77274 1.000 30.14423 174 VAL A O 1
ATOM 1471 N N . ILE A 1 175 ? -44.58468 44.01259 6.40360 1.000 30.48120 175 ILE A N 1
ATOM 1472 C CA . ILE A 1 175 ? -45.36381 43.53030 7.53766 1.000 27.46215 175 ILE A CA 1
ATOM 1473 C C . ILE A 1 175 ? -45.59368 44.65639 8.54370 1.000 32.13753 175 ILE A C 1
ATOM 1474 O O . ILE A 1 175 ? -46.69981 44.81620 9.07264 1.000 32.08024 175 ILE A O 1
ATOM 1479 N N . ASN A 1 176 ? -44.56860 45.47654 8.79799 1.000 34.05087 176 ASN A N 1
ATOM 1480 C CA . ASN A 1 176 ? -44.73736 46.58256 9.74168 1.000 37.69479 176 ASN A CA 1
ATOM 1481 C C . ASN A 1 176 ? -45.78114 47.57556 9.25242 1.000 37.03361 176 ASN A C 1
ATOM 1482 O O . ASN A 1 176 ? -46.62717 48.02699 10.03238 1.000 44.19504 176 ASN A O 1
ATOM 1487 N N . GLU A 1 177 ? -45.74905 47.91209 7.95954 1.000 38.43489 177 GLU A N 1
ATOM 1488 C CA . GLU A 1 177 ? -46.76360 48.79478 7.39006 1.000 42.86135 177 GLU A CA 1
ATOM 1489 C C . GLU A 1 177 ? -48.15601 48.20605 7.57353 1.000 44.94327 177 GLU A C 1
ATOM 1490 O O . GLU A 1 177 ? -49.09307 48.91206 7.96696 1.000 39.64753 177 GLU A O 1
ATOM 1496 N N . ASN A 1 178 ? -48.30454 46.90214 7.30684 1.000 38.17721 178 ASN A N 1
ATOM 1497 C CA . ASN A 1 178 ? -49.60850 46.25411 7.42225 1.000 37.96437 178 ASN A CA 1
ATOM 1498 C C . ASN A 1 178 ? -50.08821 46.20153 8.86475 1.000 37.35306 178 ASN A C 1
ATOM 1499 O O . ASN A 1 178 ? -51.30001 46.25903 9.11827 1.000 42.95203 178 ASN A O 1
ATOM 1504 N N . LEU A 1 179 ? -49.16414 46.06524 9.81725 1.000 35.44791 179 LEU A N 1
ATOM 1505 C CA . LEU A 1 179 ? -49.54956 46.05878 11.22343 1.000 42.03333 179 LEU A CA 1
ATOM 1506 C C . LEU A 1 179 ? -50.15733 47.38870 11.64226 1.000 49.43420 179 LEU A C 1
ATOM 1507 O O . LEU A 1 179 ? -50.91764 47.43873 12.61684 1.000 50.52371 179 LEU A O 1
ATOM 1512 N N . LYS A 1 180 ? -49.84264 48.46239 10.92121 1.000 48.71196 180 LYS A N 1
ATOM 1513 C CA . LYS A 1 180 ? -50.47805 49.74621 11.16228 1.000 50.10327 180 LYS A CA 1
ATOM 1514 C C . LYS A 1 180 ? -51.87820 49.82495 10.56760 1.000 51.11200 180 LYS A C 1
ATOM 1515 O O . LYS A 1 180 ? -52.67333 50.65733 11.01043 1.000 58.18363 180 LYS A O 1
ATOM 1521 N N . LYS A 1 181 ? -52.21173 48.97554 9.59642 1.000 46.47944 181 LYS A N 1
ATOM 1522 C CA . LYS A 1 181 ? -53.49598 49.09447 8.91809 1.000 46.28052 181 LYS A CA 1
ATOM 1523 C C . LYS A 1 181 ? -54.51641 48.03405 9.31161 1.000 50.66316 181 LYS A C 1
ATOM 1524 O O . LYS A 1 181 ? -55.71646 48.27686 9.14970 1.000 49.20535 181 LYS A O 1
ATOM 1530 N N . TYR A 1 182 ? -54.09324 46.87954 9.82249 1.000 49.13636 182 TYR A N 1
ATOM 1531 C CA . TYR A 1 182 ? -55.02200 45.83373 10.22753 1.000 45.76331 182 TYR A CA 1
ATOM 1532 C C . TYR A 1 182 ? -54.81610 45.48838 11.69365 1.000 46.07111 182 TYR A C 1
ATOM 1533 O O . TYR A 1 182 ? -53.68486 45.47828 12.18672 1.000 53.07062 182 TYR A O 1
ATOM 1542 N N . GLN A 1 183 ? -55.91690 45.22171 12.38556 1.000 49.91278 183 GLN A N 1
ATOM 1543 C CA . GLN A 1 183 ? -55.88524 44.60121 13.70030 1.000 50.04569 183 GLN A CA 1
ATOM 1544 C C . GLN A 1 183 ? -55.85160 43.08465 13.54332 1.000 48.40924 183 GLN A C 1
ATOM 1545 O O . GLN A 1 183 ? -56.44310 42.53046 12.61323 1.000 47.44546 183 GLN A O 1
ATOM 1551 N N . LEU A 1 184 ? -55.15068 42.41663 14.46426 1.000 49.39344 184 LEU A N 1
ATOM 1552 C CA . LEU A 1 184 ? -55.09644 40.94995 14.50408 1.000 44.66365 184 LEU A CA 1
ATOM 1553 C C . LEU A 1 184 ? -56.29088 40.43753 15.30623 1.000 43.76217 184 LEU A C 1
ATOM 1554 O O . LEU A 1 184 ? -56.19205 40.09666 16.48561 1.000 47.60010 184 LEU A O 1
ATOM 1559 N N . ASN A 1 185 ? -57.44054 40.36658 14.63881 1.000 41.76931 185 ASN A N 1
ATOM 1560 C CA . ASN A 1 185 ? -58.69924 40.02736 15.29241 1.000 43.09134 185 ASN A CA 1
ATOM 1561 C C . ASN A 1 185 ? -59.09683 38.57071 15.08527 1.000 44.76520 185 ASN A C 1
ATOM 1562 O O . ASN A 1 185 ? -59.52156 37.90292 16.02996 1.000 41.79670 185 ASN A O 1
ATOM 1567 N N . SER A 1 186 ? -58.99066 38.06384 13.86017 1.000 39.18219 186 SER A N 1
ATOM 1568 C CA . SER A 1 186 ? -59.35967 36.68765 13.58436 1.000 36.11407 186 SER A CA 1
ATOM 1569 C C . SER A 1 186 ? -58.30005 36.08055 12.68317 1.000 30.36060 186 SER A C 1
ATOM 1570 O O . SER A 1 186 ? -57.31517 36.73027 12.32052 1.000 28.64746 186 SER A O 1
ATOM 1573 N N . TRP A 1 187 ? -58.51407 34.81361 12.32264 1.000 29.17439 187 TRP A N 1
ATOM 1574 C CA . TRP A 1 187 ? -57.46477 34.03769 11.66653 1.000 28.68402 187 TRP A CA 1
ATOM 1575 C C . TRP A 1 187 ? -57.11385 34.59144 10.29337 1.000 27.39695 187 TRP A C 1
ATOM 1576 O O . TRP A 1 187 ? -55.94524 34.55354 9.89781 1.000 26.78290 187 TRP A O 1
ATOM 1587 N N . ILE A 1 188 ? -58.09811 35.12235 9.56434 1.000 27.36047 188 ILE A N 1
ATOM 1588 C CA . ILE A 1 188 ? -57.82461 35.67425 8.24062 1.000 27.27583 188 ILE A CA 1
ATOM 1589 C C . ILE A 1 188 ? -56.88741 36.87442 8.32526 1.000 27.97552 188 ILE A C 1
ATOM 1590 O O . ILE A 1 188 ? -56.15380 37.16735 7.37138 1.000 26.53149 188 ILE A O 1
ATOM 1595 N N . ASP A 1 189 ? -56.87188 37.57700 9.46199 1.000 25.37873 189 ASP A N 1
ATOM 1596 C CA . ASP A 1 189 ? -56.02224 38.76281 9.57142 1.000 25.68607 189 ASP A CA 1
ATOM 1597 C C . ASP A 1 189 ? -54.54510 38.41001 9.50800 1.000 27.96411 189 ASP A C 1
ATOM 1598 O O . ASP A 1 189 ? -53.73427 39.22377 9.05017 1.000 24.55793 189 ASP A O 1
ATOM 1603 N N . HIS A 1 190 ? -54.16672 37.21986 9.98547 1.000 24.45659 190 HIS A N 1
ATOM 1604 C CA . HIS A 1 190 ? -52.78178 36.78565 9.82412 1.000 22.96239 190 HIS A CA 1
ATOM 1605 C C . HIS A 1 190 ? -52.39959 36.77412 8.34457 1.000 23.18885 190 HIS A C 1
ATOM 1606 O O . HIS A 1 190 ? -51.28359 37.16053 7.97730 1.000 23.69677 190 HIS A O 1
ATOM 1613 N N . CYS A 1 191 ? -53.33465 36.35773 7.48121 1.000 22.08389 191 CYS A N 1
ATOM 1614 C CA . CYS A 1 191 ? -53.08363 36.27638 6.04429 1.000 23.16640 191 CYS A CA 1
ATOM 1615 C C . CYS A 1 191 ? -52.98188 37.65055 5.40101 1.000 26.71308 191 CYS A C 1
ATOM 1616 O O . CYS A 1 191 ? -52.30199 37.79858 4.37960 1.000 27.84603 191 CYS A O 1
ATOM 1619 N N . LYS A 1 192 ? -53.65989 38.65718 5.96702 1.000 26.98197 192 LYS A N 1
ATOM 1620 C CA . LYS A 1 192 ? -53.61130 40.01073 5.41809 1.000 26.03390 192 LYS A CA 1
ATOM 1621 C C . LYS A 1 192 ? -52.39601 40.77786 5.89957 1.000 25.56793 192 LYS A C 1
ATOM 1622 O O . LYS A 1 192 ? -51.90636 41.66583 5.18880 1.000 29.00333 192 LYS A O 1
ATOM 1628 N N . ILE A 1 193 ? -51.93464 40.49894 7.12020 1.000 24.85481 193 ILE A N 1
ATOM 1629 C CA . ILE A 1 193 ? -50.77089 41.19801 7.64471 1.000 24.95668 193 ILE A CA 1
ATOM 1630 C C . ILE A 1 193 ? -49.50438 40.68941 6.97284 1.000 27.52344 193 ILE A C 1
ATOM 1631 O O . ILE A 1 193 ? -48.68640 41.47500 6.47842 1.000 26.40346 193 ILE A O 1
ATOM 1636 N N . ARG A 1 194 ? -49.32384 39.37317 6.92825 1.000 24.28047 194 ARG A N 1
ATOM 1637 C CA . ARG A 1 194 ? -48.21181 38.80003 6.16912 1.000 23.61704 194 ARG A CA 1
ATOM 1638 C C . ARG A 1 194 ? -48.71619 38.39938 4.78833 1.000 26.26740 194 ARG A C 1
ATOM 1639 O O . ARG A 1 194 ? -48.87293 37.22581 4.45234 1.000 22.81228 194 ARG A O 1
ATOM 1647 N N . ASP A 1 195 ? -48.96463 39.42488 3.97938 1.000 23.52207 195 ASP A N 1
ATOM 1648 C CA . ASP A 1 195 ? -49.69334 39.24939 2.73514 1.000 23.31654 195 ASP A CA 1
ATOM 1649 C C . ASP A 1 195 ? -48.74925 38.75207 1.63393 1.000 20.65987 195 ASP A C 1
ATOM 1650 O O . ASP A 1 195 ? -47.54870 38.54101 1.84508 1.000 20.97484 195 ASP A O 1
ATOM 1655 N N . GLU A 1 196 ? -49.30210 38.52634 0.43811 1.000 20.91902 196 GLU A N 1
ATOM 1656 C CA . GLU A 1 196 ? -48.47714 37.99933 -0.64283 1.000 21.93841 196 GLU A CA 1
ATOM 1657 C C . GLU A 1 196 ? -47.37323 38.97847 -1.01117 1.000 22.45812 196 GLU A C 1
ATOM 1658 O O . GLU A 1 196 ? -46.26173 38.56688 -1.35187 1.000 20.04675 196 GLU A O 1
ATOM 1664 N N . LYS A 1 197 ? -47.66478 40.28042 -0.93031 1.000 22.10752 197 LYS A N 1
ATOM 1665 C CA . LYS A 1 197 ? -46.65872 41.30057 -1.22476 1.000 25.81194 197 LYS A CA 1
ATOM 1666 C C . LYS A 1 197 ? -45.44922 41.18607 -0.29246 1.000 20.20033 197 LYS A C 1
ATOM 1667 O O . LYS A 1 197 ? -44.30743 41.35121 -0.72792 1.000 20.73184 197 LYS A O 1
ATOM 1673 N N . SER A 1 198 ? -45.67496 40.88815 0.99363 1.000 20.74831 198 SER A N 1
ATOM 1674 C CA . SER A 1 198 ? -44.54684 40.77423 1.91540 1.000 21.61978 198 SER A CA 1
ATOM 1675 C C . SER A 1 198 ? -43.59164 39.65278 1.49567 1.000 22.27762 198 SER A C 1
ATOM 1676 O O . SER A 1 198 ? -42.36998 39.78099 1.65423 1.000 21.96210 198 SER A O 1
ATOM 1679 N N . GLU A 1 199 ? -44.11406 38.55346 0.93231 1.000 18.02893 199 GLU A N 1
ATOM 1680 C CA . GLU A 1 199 ? -43.21518 37.52517 0.40407 1.000 19.57563 199 GLU A CA 1
ATOM 1681 C C . GLU A 1 199 ? -42.55520 38.00567 -0.88622 1.000 19.47659 199 GLU A C 1
ATOM 1682 O O . GLU A 1 199 ? -41.33466 37.87693 -1.06727 1.000 20.14530 199 GLU A O 1
ATOM 1688 N N . VAL A 1 200 ? -43.34909 38.56715 -1.79956 1.000 19.68494 200 VAL A N 1
ATOM 1689 C CA . VAL A 1 200 ? -42.80680 38.92930 -3.11039 1.000 19.70037 200 VAL A CA 1
ATOM 1690 C C . VAL A 1 200 ? -41.70072 39.97148 -2.96178 1.000 22.08829 200 VAL A C 1
ATOM 1691 O O . VAL A 1 200 ? -40.63332 39.85791 -3.57711 1.000 22.01954 200 VAL A O 1
ATOM 1695 N N . GLU A 1 201 ? -41.92398 40.98198 -2.11793 1.000 21.20382 201 GLU A N 1
ATOM 1696 C CA . GLU A 1 201 ? -40.91803 42.03466 -1.95492 1.000 23.74734 201 GLU A CA 1
ATOM 1697 C C . GLU A 1 201 ? -39.64627 41.49593 -1.30932 1.000 24.92337 201 GLU A C 1
ATOM 1698 O O . GLU A 1 201 ? -38.55120 41.96048 -1.63165 1.000 21.90658 201 GLU A O 1
ATOM 1704 N N . ALA A 1 202 ? -39.76136 40.50337 -0.41533 1.000 20.32198 202 ALA A N 1
ATOM 1705 C CA . ALA A 1 202 ? -38.55443 39.89355 0.14457 1.000 20.43542 202 ALA A CA 1
ATOM 1706 C C . ALA A 1 202 ? -37.77444 39.16210 -0.93482 1.000 21.25452 202 ALA A C 1
ATOM 1707 O O . ALA A 1 202 ? -36.54739 39.26907 -1.00873 1.000 21.04908 202 ALA A O 1
ATOM 1709 N N . VAL A 1 203 ? -38.47481 38.40472 -1.78727 1.000 19.41717 203 VAL A N 1
ATOM 1710 C CA . VAL A 1 203 ? -37.81142 37.70857 -2.87990 1.000 21.49250 203 VAL A CA 1
ATOM 1711 C C . VAL A 1 203 ? -37.13308 38.70621 -3.82301 1.000 23.10243 203 VAL A C 1
ATOM 1712 O O . VAL A 1 203 ? -35.97913 38.51098 -4.23150 1.000 22.09176 203 VAL A O 1
ATOM 1716 N N . LYS A 1 204 ? -37.82763 39.79587 -4.15911 1.000 24.39295 204 LYS A N 1
ATOM 1717 C CA . LYS A 1 204 ? -37.23886 40.84201 -5.00149 1.000 24.89740 204 LYS A CA 1
ATOM 1718 C C . LYS A 1 204 ? -35.96890 41.41241 -4.38043 1.000 23.76937 204 LYS A C 1
ATOM 1719 O O . LYS A 1 204 ? -34.98144 41.65878 -5.08194 1.000 23.59197 204 LYS A O 1
ATOM 1725 N N . GLU A 1 205 ? -36.00691 41.68753 -3.07388 1.000 22.48334 205 GLU A N 1
ATOM 1726 C CA . GLU A 1 205 ? -34.84063 42.21084 -2.37212 1.000 25.89396 205 GLU A CA 1
ATOM 1727 C C . GLU A 1 205 ? -33.64816 41.27059 -2.49341 1.000 28.12482 205 GLU A C 1
ATOM 1728 O O . GLU A 1 205 ? -32.52146 41.71423 -2.74571 1.000 26.09849 205 GLU A O 1
ATOM 1734 N N . VAL A 1 206 ? -33.87119 39.96441 -2.33023 1.000 21.66808 206 VAL A N 1
ATOM 1735 C CA . VAL A 1 206 ? -32.77012 39.01584 -2.47031 1.000 21.46068 206 VAL A CA 1
ATOM 1736 C C . VAL A 1 206 ? -32.25434 39.01185 -3.90418 1.000 26.06044 206 VAL A C 1
ATOM 1737 O O . VAL A 1 206 ? -31.04281 39.07421 -4.15080 1.000 21.57139 206 VAL A O 1
ATOM 1741 N N . ILE A 1 207 ? -33.17531 38.96817 -4.86993 1.000 23.17663 207 ILE A N 1
ATOM 1742 C CA . ILE A 1 207 ? -32.81372 38.84538 -6.28001 1.000 23.43123 207 ILE A CA 1
ATOM 1743 C C . ILE A 1 207 ? -31.99399 40.04861 -6.74028 1.000 22.39417 207 ILE A C 1
ATOM 1744 O O . ILE A 1 207 ? -31.05541 39.90959 -7.53720 1.000 25.43375 207 ILE A O 1
ATOM 1749 N N . LYS A 1 208 ? -32.39031 41.24910 -6.31373 1.000 25.40439 208 LYS A N 1
ATOM 1750 C CA . LYS A 1 208 ? -31.64649 42.44874 -6.67930 1.000 28.49781 208 LYS A CA 1
ATOM 1751 C C . LYS A 1 208 ? -30.18428 42.30444 -6.28393 1.000 29.65994 208 LYS A C 1
ATOM 1752 O O . LYS A 1 208 ? -29.28110 42.57828 -7.08364 1.000 27.72206 208 LYS A O 1
ATOM 1758 N N . ASN A 1 209 ? -29.93550 41.79999 -5.07550 1.000 26.71832 209 ASN A N 1
ATOM 1759 C CA . ASN A 1 209 ? -28.56705 41.61858 -4.60767 1.000 24.83927 209 ASN A CA 1
ATOM 1760 C C . ASN A 1 209 ? -27.84617 40.49789 -5.34304 1.000 26.38548 209 ASN A C 1
ATOM 1761 O O . ASN A 1 209 ? -26.63797 40.60244 -5.57752 1.000 28.59481 209 ASN A O 1
ATOM 1766 N N . LEU A 1 210 ? -28.55851 39.44027 -5.75064 1.000 24.92579 210 LEU A N 1
ATOM 1767 C CA . LEU A 1 210 ? -27.89751 38.34497 -6.46549 1.000 24.80821 210 LEU A CA 1
ATOM 1768 C C . LEU A 1 210 ? -27.45277 38.77282 -7.85537 1.000 28.17256 210 LEU A C 1
ATOM 1769 O O . LEU A 1 210 ? -26.42699 38.29107 -8.35852 1.000 25.10681 210 LEU A O 1
ATOM 1774 N N . LYS A 1 211 ? -28.21261 39.66765 -8.49187 1.000 25.74855 211 LYS A N 1
ATOM 1775 C CA . LYS A 1 211 ? -27.81325 40.17371 -9.80235 1.000 30.15643 211 LYS A CA 1
ATOM 1776 C C . LYS A 1 211 ? -26.50137 40.93634 -9.71816 1.000 31.08868 211 LYS A C 1
ATOM 1777 O O . LYS A 1 211 ? -25.63541 40.79598 -10.59194 1.000 32.66271 211 LYS A O 1
ATOM 1783 N N . ILE A 1 212 ? -26.34957 41.76185 -8.68209 1.000 30.70340 212 ILE A N 1
ATOM 1784 C CA . ILE A 1 212 ? -25.08384 42.45828 -8.45164 1.000 30.48829 212 ILE A CA 1
ATOM 1785 C C . ILE A 1 212 ? -23.95404 41.45050 -8.29961 1.000 34.40098 212 ILE A C 1
ATOM 1786 O O . ILE A 1 212 ? -22.94641 41.50772 -9.01624 1.000 34.39523 212 ILE A O 1
ATOM 1791 N N . ILE A 1 213 ? -24.11929 40.49202 -7.37895 1.000 30.08885 213 ILE A N 1
ATOM 1792 C CA . ILE A 1 213 ? -23.08096 39.48696 -7.14929 1.000 30.39281 213 ILE A CA 1
ATOM 1793 C C . ILE A 1 213 ? -22.75667 38.75004 -8.43270 1.000 30.02685 213 ILE A C 1
ATOM 1794 O O . ILE A 1 213 ? -21.58514 38.48041 -8.73146 1.000 30.14738 213 ILE A O 1
ATOM 1799 N N . ASP A 1 214 ? -23.78660 38.40884 -9.21319 1.000 30.46826 214 ASP A N 1
ATOM 1800 C CA . ASP A 1 214 ? -23.56976 37.62955 -10.42611 1.000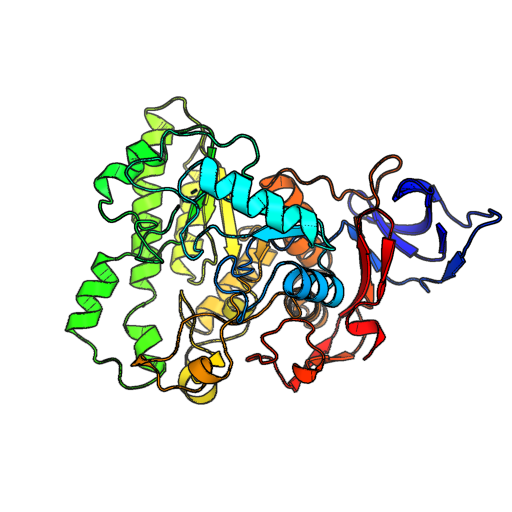 30.75524 214 ASP A CA 1
ATOM 1801 C C . ASP A 1 214 ? -22.68259 38.37747 -11.41928 1.000 36.75533 214 ASP A C 1
ATOM 1802 O O . ASP A 1 214 ? -21.92556 37.75051 -12.16658 1.000 34.35735 214 ASP A O 1
ATOM 1807 N N . ARG A 1 215 ? -22.76812 39.70986 -11.44074 1.000 37.94895 215 ARG A N 1
ATOM 1808 C CA . ARG A 1 215 ? -22.03449 40.55017 -12.38186 1.000 39.95927 215 ARG A CA 1
ATOM 1809 C C . ARG A 1 215 ? -20.68841 41.01708 -11.83752 1.000 39.45367 215 ARG A C 1
ATOM 1810 O O . ARG A 1 215 ? -19.69851 41.02878 -12.57338 1.000 44.34874 215 ARG A O 1
ATOM 1818 N N . GLN A 1 216 ? -20.62987 41.41642 -10.56675 1.000 39.54513 216 GLN A N 1
ATOM 1819 C CA . GLN A 1 216 ? -19.45645 42.09375 -10.03337 1.000 39.36710 216 GLN A CA 1
ATOM 1820 C C . GLN A 1 216 ? -18.53934 41.19793 -9.21752 1.000 40.99350 216 GLN A C 1
ATOM 1821 O O . GLN A 1 216 ? -17.45628 41.64649 -8.83149 1.000 41.61110 216 GLN A O 1
ATOM 1827 N N . SER A 1 217 ? -18.92138 39.95719 -8.94217 1.000 36.11348 217 SER A N 1
ATOM 1828 C CA . SER A 1 217 ? -18.16355 39.14026 -8.00890 1.000 35.51141 217 SER A CA 1
ATOM 1829 C C . SER A 1 217 ? -17.73828 37.84073 -8.67090 1.000 37.94974 217 SER A C 1
ATOM 1830 O O . SER A 1 217 ? -18.24791 37.45263 -9.72437 1.000 38.89344 217 SER A O 1
ATOM 1833 N N . ASN A 1 218 ? -16.77448 37.17680 -8.04323 1.000 36.73457 218 ASN A N 1
ATOM 1834 C CA . ASN A 1 218 ? -16.40463 35.83080 -8.44285 1.000 40.96541 218 ASN A CA 1
ATOM 1835 C C . ASN A 1 218 ? -16.97031 34.77779 -7.50059 1.000 37.92210 218 ASN A C 1
ATOM 1836 O O . ASN A 1 218 ? -16.77553 33.58232 -7.74096 1.000 37.52272 218 ASN A O 1
ATOM 1841 N N . LYS A 1 219 ? -17.64198 35.18899 -6.42841 1.000 38.39753 219 LYS A N 1
ATOM 1842 C CA . LYS A 1 219 ? -18.30553 34.22593 -5.55701 1.000 37.21281 219 LYS A CA 1
ATOM 1843 C C . LYS A 1 219 ? -19.54978 33.67478 -6.23900 1.000 37.80039 219 LYS A C 1
ATOM 1844 O O . LYS A 1 219 ? -20.21595 34.36295 -7.01871 1.000 33.22816 219 LYS A O 1
ATOM 1850 N N . LYS A 1 220 ? -19.86975 32.42012 -5.93306 1.000 33.10176 220 LYS A N 1
ATOM 1851 C CA . LYS A 1 220 ? -20.96781 31.70557 -6.58163 1.000 31.70424 220 LYS A CA 1
ATOM 1852 C C . LYS A 1 220 ? -21.88276 31.10212 -5.52212 1.000 29.76387 220 LYS A C 1
ATOM 1853 O O . LYS A 1 220 ? -21.93747 29.88053 -5.35248 1.000 30.06694 220 LYS A O 1
ATOM 1859 N N . PRO A 1 221 ? -22.60913 31.93529 -4.78408 1.000 31.29298 221 PRO A N 1
ATOM 1860 C CA . PRO A 1 221 ? -23.52924 31.40101 -3.77349 1.000 28.19221 221 PRO A CA 1
ATOM 1861 C C . PRO A 1 221 ? -24.60078 30.54186 -4.42733 1.000 26.22745 221 PRO A C 1
ATOM 1862 O O . PRO A 1 221 ? -24.94713 30.72782 -5.59524 1.000 24.15209 221 PRO A O 1
ATOM 1866 N N . HIS A 1 222 ? -25.11303 29.58244 -3.66321 1.000 27.21726 222 HIS A N 1
ATOM 1867 C CA . HIS A 1 222 ? -26.33967 28.86432 -3.99593 1.000 25.07349 222 HIS A CA 1
ATOM 1868 C C . HIS A 1 222 ? -27.40288 29.35284 -3.02015 1.000 22.34773 222 HIS A C 1
ATOM 1869 O O . HIS A 1 222 ? -27.18809 29.33020 -1.80699 1.000 23.91999 222 HIS A O 1
ATOM 1876 N N . VAL A 1 223 ? -28.51862 29.84002 -3.54663 1.000 21.24109 223 VAL A N 1
ATOM 1877 C CA . VAL A 1 223 ? -29.60124 30.38030 -2.74031 1.000 21.64050 223 VAL A CA 1
ATOM 1878 C C . VAL A 1 223 ? -30.79004 29.44780 -2.87734 1.000 24.07221 223 VAL A C 1
ATOM 1879 O O . VAL A 1 223 ? -31.24612 29.16837 -3.99020 1.000 22.21076 223 VAL A O 1
ATOM 1883 N N . HIS A 1 224 ? -31.29400 28.99237 -1.74390 1.000 23.67658 224 HIS A N 1
ATOM 1884 C CA . HIS A 1 224 ? -32.44394 28.10725 -1.66731 1.000 20.57894 224 HIS A CA 1
ATOM 1885 C C . HIS A 1 224 ? -33.54356 28.87741 -0.95785 1.000 18.40147 224 HIS A C 1
ATOM 1886 O O . HIS A 1 224 ? -33.37591 29.28235 0.20076 1.000 21.30905 224 HIS A O 1
ATOM 1893 N N . PHE A 1 225 ? -34.63760 29.13805 -1.66029 1.000 17.85180 225 PHE A N 1
ATOM 1894 C CA . PHE A 1 225 ? -35.75359 29.82979 -1.03990 1.000 18.51972 225 PHE A CA 1
ATOM 1895 C C . PHE A 1 225 ? -36.60600 28.81284 -0.29893 1.000 19.89851 225 PHE A C 1
ATOM 1896 O O . PHE A 1 225 ? -37.10375 27.87274 -0.91191 1.000 20.69713 225 PHE A O 1
ATOM 1904 N N . CYS A 1 226 ? -36.76814 28.99860 1.00508 1.000 19.19308 226 CYS A N 1
ATOM 1905 C CA . CYS A 1 226 ? -37.62859 28.12737 1.79254 1.000 19.92393 226 CYS A CA 1
ATOM 1906 C C . CYS A 1 226 ? -39.09101 28.45649 1.54025 1.000 18.90182 226 CYS A C 1
ATOM 1907 O O . CYS A 1 226 ? -39.44387 29.59605 1.24409 1.000 17.80963 226 CYS A O 1
ATOM 1910 N N . HIS A 1 227 ? -39.93653 27.44047 1.70733 1.000 19.94673 227 HIS A N 1
ATOM 1911 C CA . HIS A 1 227 ? -41.38953 27.54113 1.63875 1.000 18.50416 227 HIS A CA 1
ATOM 1912 C C . HIS A 1 227 ? -41.88923 28.73393 0.83171 1.000 18.60574 227 HIS A C 1
ATOM 1913 O O . HIS A 1 227 ? -42.47157 29.67166 1.38815 1.000 17.86967 227 HIS A O 1
ATOM 1920 N N . ILE A 1 228 ? -41.67221 28.69992 -0.48524 1.000 18.57436 228 ILE A N 1
ATOM 1921 C CA . ILE A 1 228 ? -42.28531 29.69866 -1.35387 1.000 20.24295 228 ILE A CA 1
ATOM 1922 C C . ILE A 1 228 ? -43.77051 29.39394 -1.48044 1.000 20.62593 228 ILE A C 1
ATOM 1923 O O . ILE A 1 228 ? -44.16834 28.23511 -1.63108 1.000 21.09013 228 ILE A O 1
ATOM 1928 N N . SER A 1 229 ? -44.60639 30.42164 -1.38034 1.000 19.81435 229 SER A N 1
ATOM 1929 C CA . SER A 1 229 ? -46.04026 30.18365 -1.32094 1.000 19.12051 229 SER A CA 1
ATOM 1930 C C . SER A 1 229 ? -46.85603 30.96506 -2.33881 1.000 20.45089 229 SER A C 1
ATOM 1931 O O . SER A 1 229 ? -48.06224 30.72884 -2.43634 1.000 19.40032 229 SER A O 1
ATOM 1934 N N . THR A 1 230 ? -46.25437 31.86334 -3.10663 1.000 20.55695 230 THR A N 1
ATOM 1935 C CA . THR A 1 230 ? -47.01938 32.75585 -3.96435 1.000 20.20249 230 THR A CA 1
ATOM 1936 C C . THR A 1 230 ? -46.68005 32.53142 -5.43006 1.000 21.84711 230 THR A C 1
ATOM 1937 O O . THR A 1 230 ? -45.52520 32.23038 -5.78869 1.000 19.89484 230 THR A O 1
ATOM 1941 N N . LYS A 1 231 ? -47.70681 32.67755 -6.27699 1.000 20.46644 231 LYS A N 1
ATOM 1942 C CA . LYS A 1 231 ? -47.48555 32.58585 -7.71517 1.000 19.21145 231 LYS A CA 1
ATOM 1943 C C . LYS A 1 231 ? -46.50725 33.65548 -8.19616 1.000 17.69514 231 LYS A C 1
ATOM 1944 O O . LYS A 1 231 ? -45.71292 33.41290 -9.11166 1.000 20.66141 231 LYS A O 1
ATOM 1950 N N . GLU A 1 232 ? -46.56847 34.85609 -7.61829 1.000 18.93013 232 GLU A N 1
ATOM 1951 C CA . GLU A 1 232 ? -45.71952 35.92751 -8.12440 1.000 20.58564 232 GLU A CA 1
ATOM 1952 C C . GLU A 1 232 ? -44.25374 35.67773 -7.77530 1.000 20.89942 232 GLU A C 1
ATOM 1953 O O . GLU A 1 232 ? -43.36307 35.91064 -8.60223 1.000 20.40582 232 GLU A O 1
ATOM 1959 N N . ALA A 1 233 ? -43.97295 35.17896 -6.56773 1.000 20.12371 233 ALA A N 1
ATOM 1960 C CA . ALA A 1 233 ? -42.57768 34.89502 -6.24775 1.000 19.12374 233 ALA A CA 1
ATOM 1961 C C . ALA A 1 233 ? -42.03925 33.78457 -7.13819 1.000 20.95370 233 ALA A C 1
ATOM 1962 O O . ALA A 1 233 ? -40.89347 33.84833 -7.59286 1.000 23.03095 233 ALA A O 1
ATOM 1964 N N . LEU A 1 234 ? -42.85715 32.77031 -7.42971 1.000 18.70941 234 LEU A N 1
ATOM 1965 C CA . LEU A 1 234 ? -42.39658 31.71182 -8.32516 1.000 20.20211 234 LEU A CA 1
ATOM 1966 C C . LEU A 1 234 ? -42.09803 32.26294 -9.71358 1.000 22.01702 234 LEU A C 1
ATOM 1967 O O . LEU A 1 234 ? -41.08235 31.91837 -10.32423 1.000 24.68708 234 LEU A O 1
ATOM 1972 N N . TYR A 1 235 ? -42.94091 33.17302 -10.20085 1.000 23.33783 235 TYR A N 1
ATOM 1973 C CA . TYR A 1 235 ? -42.70546 33.76720 -11.51067 1.000 21.07636 235 TYR A CA 1
ATOM 1974 C C . TYR A 1 235 ? -41.40376 34.56916 -11.53267 1.000 21.05230 235 TYR A C 1
ATOM 1975 O O . TYR A 1 235 ? -40.61346 34.45304 -12.47746 1.000 25.41928 235 TYR A O 1
ATOM 1984 N N . LEU A 1 236 ? -41.16619 35.38807 -10.50446 1.000 18.46701 236 LEU A N 1
ATOM 1985 C CA . LEU A 1 236 ? -39.93479 36.17736 -10.43897 1.000 22.88949 236 LEU A CA 1
ATOM 1986 C C . LEU A 1 236 ? -38.69809 35.28325 -10.39052 1.000 24.21292 236 LEU A C 1
ATOM 1987 O O . LEU A 1 236 ? -37.67600 35.57402 -11.03299 1.000 22.23880 236 LEU A O 1
ATOM 1992 N N . ILE A 1 237 ? -38.76862 34.18277 -9.64424 1.000 20.96359 237 ILE A N 1
ATOM 1993 C CA . ILE A 1 237 ? -37.62563 33.27280 -9.59951 1.000 23.02624 237 ILE A CA 1
ATOM 1994 C C . ILE A 1 237 ? -37.41765 32.59385 -10.94832 1.000 25.65284 237 ILE A C 1
ATOM 1995 O O . ILE A 1 237 ? -36.28081 32.46790 -11.42807 1.000 25.26841 237 ILE A O 1
ATOM 2000 N N . LYS A 1 238 ? -38.49959 32.13424 -11.57861 1.000 25.14048 238 LYS A N 1
ATOM 2001 C CA . LYS A 1 238 ? -38.38315 31.58187 -12.92426 1.000 25.80350 238 LYS A CA 1
ATOM 2002 C C . LYS A 1 238 ? -37.71299 32.57314 -13.87502 1.000 28.42163 238 LYS A C 1
ATOM 2003 O O . LYS A 1 238 ? -36.84578 32.18901 -14.66976 1.000 29.20006 238 LYS A O 1
ATOM 2009 N N . LYS A 1 239 ? -38.09337 33.85333 -13.80030 1.000 25.96745 239 LYS A N 1
ATOM 2010 C CA . LYS A 1 239 ? -37.50738 34.86303 -14.68409 1.000 29.58030 239 LYS A CA 1
ATOM 2011 C C . LYS A 1 239 ? -36.01808 35.05036 -14.41168 1.000 29.57270 239 LYS A C 1
ATOM 2012 O O . LYS A 1 239 ? -35.19724 34.98343 -15.33295 1.000 31.09279 239 LYS A O 1
ATOM 2018 N N . VAL A 1 240 ? -35.64888 35.30185 -13.15356 1.000 25.18912 240 VAL A N 1
ATOM 2019 C CA . VAL A 1 240 ? -34.25568 35.63408 -12.85738 1.000 26.82882 240 VAL A CA 1
ATOM 2020 C C . VAL A 1 240 ? -33.32469 34.44958 -13.09599 1.000 27.91314 240 VAL A C 1
ATOM 2021 O O . VAL A 1 240 ? -32.13326 34.64682 -13.37470 1.000 29.17116 240 VAL A O 1
ATOM 2025 N N . ARG A 1 241 ? -33.83767 33.21759 -13.04864 1.000 25.80697 241 ARG A N 1
ATOM 2026 C CA . ARG A 1 241 ? -33.00386 32.06697 -13.39379 1.000 29.27911 241 ARG A CA 1
ATOM 2027 C C . ARG A 1 241 ? -32.49770 32.13033 -14.82805 1.000 35.32812 241 ARG A C 1
ATOM 2028 O O . ARG A 1 241 ? -31.44001 31.56674 -15.13553 1.000 39.11720 241 ARG A O 1
ATOM 2036 N N . GLN A 1 242 ? -33.24567 32.77874 -15.72195 1.000 35.70747 242 GLN A N 1
ATOM 2037 C CA . GLN A 1 242 ? -32.78215 32.95938 -17.09304 1.000 38.86651 242 GLN A CA 1
ATOM 2038 C C . GLN A 1 242 ? -31.71263 34.03306 -17.21132 1.000 37.21535 242 GLN A C 1
ATOM 2039 O O . GLN A 1 242 ? -31.01335 34.07835 -18.22554 1.000 42.35916 242 GLN A O 1
ATOM 2045 N N . GLU A 1 243 ? -31.57605 34.90154 -16.21151 1.000 30.48899 243 GLU A N 1
ATOM 2046 C CA . GLU A 1 243 ? -30.63638 36.01027 -16.28408 1.000 34.36103 243 GLU A CA 1
ATOM 2047 C C . GLU A 1 243 ? -29.31800 35.73446 -15.59242 1.000 37.09416 243 GLU A C 1
ATOM 2048 O O . GLU A 1 243 ? -28.31207 36.35444 -15.94619 1.000 40.92014 243 GLU A O 1
ATOM 2054 N N . LEU A 1 244 ? -29.30051 34.84668 -14.60471 1.000 31.98762 244 LEU A N 1
ATOM 2055 C CA . LEU A 1 244 ? -28.11070 34.61643 -13.80027 1.000 29.54595 244 LEU A CA 1
ATOM 2056 C C . LEU A 1 244 ? -27.20926 33.58989 -14.46983 1.000 35.78222 244 LEU A C 1
ATOM 2057 O O . LEU A 1 244 ? -27.68024 32.58380 -14.99933 1.000 34.84975 244 LEU A O 1
ATOM 2062 N N . LYS A 1 245 ? -25.90385 33.84851 -14.42603 1.000 34.80826 245 LYS A N 1
ATOM 2063 C CA . LYS A 1 245 ? -24.90770 33.00803 -15.07924 1.000 35.81181 245 LYS A CA 1
ATOM 2064 C C . LYS A 1 245 ? -24.15162 32.11699 -14.10300 1.000 32.50357 245 LYS A C 1
ATOM 2065 O O . LYS A 1 245 ? -23.79903 30.98515 -14.44450 1.000 34.83559 245 LYS A O 1
ATOM 2071 N N . ASN A 1 246 ? -23.89645 32.60880 -12.89816 1.000 30.50672 246 ASN A N 1
ATOM 2072 C CA . ASN A 1 246 ? -23.02160 31.94545 -11.94537 1.000 35.44983 246 ASN A CA 1
ATOM 2073 C C . ASN A 1 246 ? -23.73828 31.43823 -10.70988 1.000 36.28816 246 ASN A C 1
ATOM 2074 O O . ASN A 1 246 ? -23.19700 30.57585 -10.01210 1.000 37.57598 246 ASN A O 1
ATOM 2079 N N . ILE A 1 247 ? -24.91938 31.96720 -10.41534 1.000 30.95579 247 ILE A N 1
ATOM 2080 C CA . ILE A 1 247 ? -25.60602 31.73334 -9.15337 1.000 28.19174 247 ILE A CA 1
ATOM 2081 C C . ILE A 1 247 ? -26.76231 30.77663 -9.41071 1.000 29.23361 247 ILE A C 1
ATOM 2082 O O . ILE A 1 247 ? -27.52189 30.95809 -10.36989 1.000 29.68226 247 ILE A O 1
ATOM 2087 N N . LYS A 1 248 ? -26.86471 29.73411 -8.59294 1.000 27.70200 248 LYS A N 1
ATOM 2088 C CA . LYS A 1 248 ? -27.96082 28.77534 -8.69729 1.000 27.78952 248 LYS A CA 1
ATOM 2089 C C . LYS A 1 248 ? -29.02672 29.10537 -7.66098 1.000 25.01829 248 LYS A C 1
ATOM 2090 O O . LYS A 1 248 ? -28.71000 29.46285 -6.52464 1.000 27.67773 248 LYS A O 1
ATOM 2096 N N . ILE A 1 249 ? -30.29198 29.01372 -8.06173 1.000 25.54615 249 ILE A N 1
ATOM 2097 C CA . ILE A 1 249 ? -31.40657 29.25409 -7.15526 1.000 23.91527 249 ILE A CA 1
ATOM 2098 C C . ILE A 1 249 ? -32.26657 28.00240 -7.14512 1.000 24.11591 249 ILE A C 1
ATOM 2099 O O . ILE A 1 249 ? -32.56136 27.44144 -8.20329 1.000 24.02861 249 ILE A O 1
ATOM 2104 N N . THR A 1 250 ? -32.66698 27.56268 -5.96227 1.000 24.23372 250 THR A N 1
ATOM 2105 C CA . THR A 1 250 ? -33.59958 26.44982 -5.88330 1.000 22.02446 250 THR A CA 1
ATOM 2106 C C . THR A 1 250 ? -34.76970 26.87056 -5.01740 1.000 20.77664 250 THR A C 1
ATOM 2107 O O . THR A 1 250 ? -34.68985 27.82444 -4.24001 1.000 21.05400 250 THR A O 1
ATOM 2111 N N . VAL A 1 251 ? -35.87830 26.16280 -5.18900 1.000 21.09114 251 VAL A N 1
ATOM 2112 C CA . VAL A 1 251 ? -37.16091 26.57601 -4.64790 1.000 19.20428 251 VAL A CA 1
ATOM 2113 C C . VAL A 1 251 ? -37.76154 25.39015 -3.90761 1.000 19.48699 251 VAL A C 1
ATOM 2114 O O . VAL A 1 251 ? -37.81270 24.27945 -4.44303 1.000 19.93586 251 VAL A O 1
ATOM 2118 N N . GLU A 1 252 ? -38.25588 25.63779 -2.71332 1.000 19.74925 252 GLU A N 1
ATOM 2119 C CA . GLU A 1 252 ? -38.91077 24.62531 -1.90868 1.000 18.85252 252 GLU A CA 1
ATOM 2120 C C . GLU A 1 252 ? -40.35168 25.04969 -1.65473 1.000 19.19347 252 GLU A C 1
ATOM 2121 O O . GLU A 1 252 ? -40.63316 26.24273 -1.52554 1.000 19.58495 252 GLU A O 1
ATOM 2127 N N . VAL A 1 253 ? -41.28689 24.09091 -1.64162 1.000 18.10096 253 VAL A N 1
ATOM 2128 C CA . VAL A 1 253 ? -42.66440 24.38126 -1.25768 1.000 17.78996 253 VAL A CA 1
ATOM 2129 C C . VAL A 1 253 ? -43.05173 23.35584 -0.20379 1.000 17.55099 253 VAL A C 1
ATOM 2130 O O . VAL A 1 253 ? -42.39037 22.32964 -0.04246 1.000 19.48835 253 VAL A O 1
ATOM 2134 N N . THR A 1 254 ? -44.11381 23.65317 0.52657 1.000 17.37836 254 THR A N 1
ATOM 2135 C CA . THR A 1 254 ? -44.60843 22.76955 1.58346 1.000 16.87320 254 THR A CA 1
ATOM 2136 C C . THR A 1 254 ? -45.92140 22.09700 1.19131 1.000 18.69210 254 THR A C 1
ATOM 2137 O O . THR A 1 254 ? -46.64861 22.59187 0.32140 1.000 16.94082 254 THR A O 1
ATOM 2141 N N . PRO A 1 255 ? -46.29499 20.99643 1.86308 1.000 18.06217 255 PRO A N 1
ATOM 2142 C CA . PRO A 1 255 ? -47.62571 20.41469 1.58447 1.000 18.41252 255 PRO A CA 1
ATOM 2143 C C . PRO A 1 255 ? -48.77022 21.34496 1.94631 1.000 16.99890 255 PRO A C 1
ATOM 2144 O O . PRO A 1 255 ? -49.78567 21.37174 1.24025 1.000 16.61554 255 PRO A O 1
ATOM 2148 N N . HIS A 1 256 ? -48.64636 22.11973 3.03209 1.000 14.22226 256 HIS A N 1
ATOM 2149 C CA . HIS A 1 256 ? -49.77110 22.96321 3.41440 1.000 16.66948 256 HIS A CA 1
ATOM 2150 C C . HIS A 1 256 ? -49.96627 24.12048 2.44507 1.000 17.73699 256 HIS A C 1
ATOM 2151 O O . HIS A 1 256 ? -51.10391 24.55241 2.22828 1.000 20.49749 256 HIS A O 1
ATOM 2158 N N . HIS A 1 257 ? -48.89578 24.61113 1.81369 1.000 18.11953 257 HIS A N 1
ATOM 2159 C CA . HIS A 1 257 ? -49.09383 25.67241 0.82412 1.000 19.74964 257 HIS A CA 1
ATOM 2160 C C . HIS A 1 257 ? -49.57650 25.13852 -0.51740 1.000 20.61813 257 HIS A C 1
ATOM 2161 O O . HIS A 1 257 ? -50.06256 25.92370 -1.33806 1.000 20.54895 257 HIS A O 1
ATOM 2168 N N . ILE A 1 258 ? -49.46495 23.82846 -0.74881 1.000 18.86810 258 ILE A N 1
ATOM 2169 C CA . ILE A 1 258 ? -50.07274 23.22157 -1.92767 1.000 18.73240 258 ILE A CA 1
ATOM 2170 C C . ILE A 1 258 ? -51.55908 22.96439 -1.70046 1.000 20.51009 258 ILE A C 1
ATOM 2171 O O . ILE A 1 258 ? -52.38353 23.17824 -2.59422 1.000 25.42938 258 ILE A O 1
ATOM 2176 N N . TYR A 1 259 ? -51.92447 22.49267 -0.50856 1.000 18.97034 259 TYR A N 1
ATOM 2177 C CA . TYR A 1 259 ? -53.25821 21.95768 -0.25734 1.000 19.44374 259 TYR A CA 1
ATOM 2178 C C . TYR A 1 259 ? -54.22185 22.94504 0.36718 1.000 22.23958 259 TYR A C 1
ATOM 2179 O O . TYR A 1 259 ? -55.43155 22.82895 0.15277 1.000 22.12036 259 TYR A O 1
ATOM 2188 N N . LEU A 1 260 ? -53.73730 23.88557 1.16285 1.000 19.97633 260 LEU A N 1
ATOM 2189 C CA . LEU A 1 260 ? -54.61013 24.71075 1.98700 1.000 19.30933 260 LEU A CA 1
ATOM 2190 C C . LEU A 1 260 ? -54.61213 26.14711 1.46756 1.000 22.24856 260 LEU A C 1
ATOM 2191 O O . LEU A 1 260 ? -53.62960 26.60447 0.88710 1.000 21.05784 260 LEU A O 1
ATOM 2196 N N . ASN A 1 261 ? -55.71523 26.85923 1.68992 1.000 21.72972 261 ASN A N 1
ATOM 2197 C CA . ASN A 1 261 ? -55.83176 28.22730 1.19765 1.000 24.12230 261 ASN A CA 1
ATOM 2198 C C . ASN A 1 261 ? -56.64314 29.04485 2.18530 1.000 23.62965 261 ASN A C 1
ATOM 2199 O O . ASN A 1 261 ? -57.32048 28.50583 3.06635 1.000 23.13752 261 ASN A O 1
ATOM 2204 N N . LYS A 1 262 ? -56.57589 30.36901 2.02585 1.000 21.02973 262 LYS A N 1
ATOM 2205 C CA . LYS A 1 262 ? -57.07914 31.25172 3.07052 1.000 22.41462 262 LYS A CA 1
ATOM 2206 C C . LYS A 1 262 ? -58.60198 31.25934 3.19214 1.000 24.62031 262 LYS A C 1
ATOM 2207 O O . LYS A 1 262 ? -59.10686 31.76720 4.19665 1.000 27.65164 262 LYS A O 1
ATOM 2213 N N . ASP A 1 263 ? -59.34919 30.71620 2.22269 1.000 27.43505 263 ASP A N 1
ATOM 2214 C CA . ASP A 1 263 ? -60.78321 30.51639 2.45103 1.000 31.15771 263 ASP A CA 1
ATOM 2215 C C . ASP A 1 263 ? -61.04039 29.50898 3.56791 1.000 32.23512 263 ASP A C 1
ATOM 2216 O O . ASP A 1 263 ? -62.16516 29.41602 4.07386 1.000 30.38416 263 ASP A O 1
ATOM 2221 N N . MET A 1 264 ? -60.02727 28.74350 3.94895 1.000 27.07626 264 MET A N 1
ATOM 2222 C CA . MET A 1 264 ? -60.10785 27.81002 5.05875 1.000 25.51638 264 MET A CA 1
ATOM 2223 C C . MET A 1 264 ? -59.63424 28.39144 6.37885 1.000 25.06748 264 MET A C 1
ATOM 2224 O O . MET A 1 264 ? -59.64392 27.67013 7.38521 1.000 26.07680 264 MET A O 1
ATOM 2229 N N . ALA A 1 265 ? -59.20058 29.65511 6.40405 1.000 22.17998 265 ALA A N 1
ATOM 2230 C CA . ALA A 1 265 ? -58.49134 30.16064 7.57562 1.000 25.44009 265 ALA A CA 1
ATOM 2231 C C . ALA A 1 265 ? -59.35262 30.09849 8.83281 1.000 27.03048 265 ALA A C 1
ATOM 2232 O O . ALA A 1 265 ? -58.86986 29.71381 9.90193 1.000 23.36907 265 ALA A O 1
ATOM 2234 N N . GLU A 1 266 ? -60.62414 30.48844 8.73691 1.000 27.66493 266 GLU A N 1
ATOM 2235 C CA . GLU A 1 266 ? -61.43855 30.54983 9.94484 1.000 30.00582 266 GLU A CA 1
ATOM 2236 C C . GLU A 1 266 ? -61.82379 29.15625 10.42725 1.000 30.26530 266 GLU A C 1
ATOM 2237 O O . GLU A 1 266 ? -62.03917 28.95256 11.62885 1.000 30.54907 266 GLU A O 1
ATOM 2243 N N . GLU A 1 267 ? -61.89973 28.18390 9.51730 1.000 27.17730 267 GLU A N 1
ATOM 2244 C CA . GLU A 1 267 ? -62.19231 26.81052 9.91326 1.000 29.38472 267 GLU A CA 1
ATOM 2245 C C . GLU A 1 267 ? -60.96877 26.11571 10.49614 1.000 29.07768 267 GLU A C 1
ATOM 2246 O O . GLU A 1 267 ? -61.10245 25.26713 11.38150 1.000 27.71326 267 GLU A O 1
ATOM 2252 N N . LEU A 1 268 ? -59.77329 26.45693 10.01772 1.000 23.93873 268 LEU A N 1
ATOM 2253 C CA . LEU A 1 268 ? -58.55850 25.78000 10.47859 1.000 25.48244 268 LEU A CA 1
ATOM 2254 C C . LEU A 1 268 ? -58.06512 26.32493 11.81264 1.000 21.19315 268 LEU A C 1
ATOM 2255 O O . LEU A 1 268 ? -57.39368 25.60566 12.56893 1.000 22.52391 268 LEU A O 1
ATOM 2260 N N . LYS A 1 269 ? -58.37675 27.58508 12.09948 1.000 22.63966 269 LYS A N 1
ATOM 2261 C CA . LYS A 1 269 ? -57.98378 28.27057 13.32884 1.000 23.99194 269 LYS A CA 1
ATOM 2262 C C . LYS A 1 269 ? -56.47414 28.10506 13.48503 1.000 22.61763 269 LYS A C 1
ATOM 2263 O O . LYS A 1 269 ? -55.74149 28.27966 12.50078 1.000 23.21232 269 LYS A O 1
ATOM 2269 N N . GLY A 1 270 ? -55.97522 27.75147 14.66924 1.000 21.19241 270 GLY A N 1
ATOM 2270 C CA . GLY A 1 270 ? -54.53970 27.71733 14.88475 1.000 21.77086 270 GLY A CA 1
ATOM 2271 C C . GLY A 1 270 ? -53.83251 26.71618 14.00058 1.000 19.33796 270 GLY A C 1
ATOM 2272 O O . GLY A 1 270 ? -52.64210 26.87873 13.71534 1.000 21.71884 270 GLY A O 1
ATOM 2273 N N . PHE A 1 271 ? -54.54810 25.66622 13.55644 1.000 17.66976 271 PHE A N 1
ATOM 2274 C CA . PHE A 1 271 ? -53.95175 24.63748 12.70327 1.000 20.68083 271 PHE A CA 1
ATOM 2275 C C . PHE A 1 271 ? -53.73264 25.12918 11.27875 1.000 23.07932 271 PHE A C 1
ATOM 2276 O O . PHE A 1 271 ? -53.14594 24.40130 10.46765 1.000 22.17903 271 PHE A O 1
ATOM 2284 N N . GLY A 1 272 ? -54.19605 26.33304 10.96204 1.000 21.69969 272 GLY A N 1
ATOM 2285 C CA . GLY A 1 272 ? -53.93892 26.93688 9.67099 1.000 20.10666 272 GLY A CA 1
ATOM 2286 C C . GLY A 1 272 ? -52.99023 28.11084 9.79215 1.000 22.41478 272 GLY A C 1
ATOM 2287 O O . GLY A 1 272 ? -52.68808 28.77860 8.79786 1.000 19.88825 272 GLY A O 1
ATOM 2288 N N . LYS A 1 273 ? -52.49773 28.38082 11.00034 1.000 21.30993 273 LYS A N 1
ATOM 2289 C CA . LYS A 1 273 ? -51.65627 29.55215 11.22370 1.000 20.78351 273 LYS A CA 1
ATOM 2290 C C . LYS A 1 273 ? -50.18886 29.14660 11.15820 1.000 20.75670 273 LYS A C 1
ATOM 2291 O O . LYS A 1 273 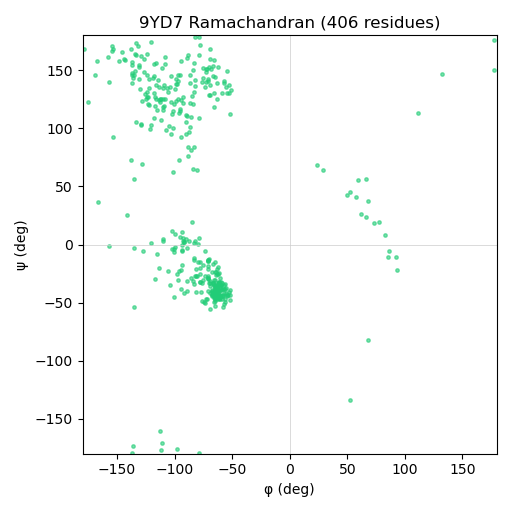? -49.69352 28.39963 12.01554 1.000 20.90000 273 LYS A O 1
ATOM 2297 N N . PHE A 1 274 ? -49.50082 29.63974 10.13421 1.000 19.72344 274 PHE A N 1
ATOM 2298 C CA . PHE A 1 274 ? -48.08284 29.37925 9.94223 1.000 20.42318 274 PHE A CA 1
ATOM 2299 C C . PHE A 1 274 ? -47.53219 30.53532 9.12437 1.000 20.52622 274 PHE A C 1
ATOM 2300 O O . PHE A 1 274 ? -48.28761 31.37739 8.63190 1.000 20.00970 274 PHE A O 1
ATOM 2308 N N . ASN A 1 275 ? -46.20479 30.57702 9.00133 1.000 19.62005 275 ASN A N 1
ATOM 2309 C CA . ASN A 1 275 ? -45.49644 31.59709 8.24369 1.000 21.79779 275 ASN A CA 1
ATOM 2310 C C . ASN A 1 275 ? -44.72972 30.94175 7.10281 1.000 23.55127 275 ASN A C 1
ATOM 2311 O O . ASN A 1 275 ? -44.00624 29.96245 7.33300 1.000 25.75714 275 ASN A O 1
ATOM 2316 N N . PRO A 1 276 ? -44.85649 31.43087 5.86589 1.000 19.41351 276 PRO A N 1
ATOM 2317 C CA . PRO A 1 276 ? -45.82019 32.43634 5.40095 1.000 17.44134 276 PRO A CA 1
ATOM 2318 C C . PRO A 1 276 ? -47.23264 31.86349 5.49367 1.000 19.88367 276 PRO A C 1
ATOM 2319 O O . PRO A 1 276 ? -47.36598 30.65459 5.52692 1.000 19.28627 276 PRO A O 1
ATOM 2323 N N . PRO A 1 277 ? -48.25536 32.69939 5.54089 1.000 19.22614 277 PRO A N 1
ATOM 2324 C CA . PRO A 1 277 ? -49.60487 32.20660 5.83424 1.000 18.04126 277 PRO A CA 1
ATOM 2325 C C . PRO A 1 277 ? -50.26856 31.55754 4.62139 1.000 19.37110 277 PRO A C 1
ATOM 2326 O O . PRO A 1 277 ? -49.70638 31.45666 3.52859 1.000 18.56334 277 PRO A O 1
ATOM 2330 N N . LEU A 1 278 ? -51.50101 31.12103 4.85274 1.000 17.25496 278 LEU A N 1
ATOM 2331 C CA . LEU A 1 278 ? -52.39465 30.65413 3.79478 1.000 18.96232 278 LEU A CA 1
ATOM 2332 C C . LEU A 1 278 ? -52.53751 31.68622 2.67183 1.000 19.90753 278 LEU A C 1
ATOM 2333 O O . LEU A 1 278 ? -52.72097 32.87563 2.92472 1.000 19.75760 278 LEU A O 1
ATOM 2338 N N . ARG A 1 279 ? -52.50076 31.21103 1.42630 1.000 18.96271 279 ARG A N 1
ATOM 2339 C CA . ARG A 1 279 ? -52.60375 32.04124 0.23468 1.000 20.00088 279 ARG A CA 1
ATOM 2340 C C . ARG A 1 279 ? -53.91597 31.72794 -0.49090 1.000 20.42792 279 ARG A C 1
ATOM 2341 O O . ARG A 1 279 ? -54.82467 31.12259 0.08514 1.000 21.67803 279 ARG A O 1
ATOM 2349 N N . GLU A 1 280 ? -53.99035 32.08907 -1.76899 1.000 22.60525 280 GLU A N 1
ATOM 2350 C CA . GLU A 1 280 ? -55.18177 31.86752 -2.58285 1.000 23.82453 280 GLU A CA 1
ATOM 2351 C C . GLU A 1 280 ? -55.12595 30.50657 -3.26416 1.000 22.63649 280 GLU A C 1
ATOM 2352 O O . GLU A 1 280 ? -54.05474 29.91104 -3.42999 1.000 21.61158 280 GLU A O 1
ATOM 2358 N N . LYS A 1 281 ? -56.30750 30.02202 -3.69144 1.000 22.80439 281 LYS A N 1
ATOM 2359 C CA . LYS A 1 281 ? -56.35974 28.78869 -4.47730 1.000 23.64824 281 LYS A CA 1
ATOM 2360 C C . LYS A 1 281 ? -55.47906 28.88036 -5.71526 1.000 20.39952 281 LYS A C 1
ATOM 2361 O O . LYS A 1 281 ? -54.86492 27.89048 -6.12153 1.000 21.94802 281 LYS A O 1
ATOM 2367 N N . ASP A 1 282 ? -55.42954 30.05846 -6.34810 1.000 23.09770 282 ASP A N 1
ATOM 2368 C CA . ASP A 1 282 ? -54.56478 30.22661 -7.51693 1.000 22.09837 282 ASP A CA 1
ATOM 2369 C C . ASP A 1 282 ? -53.10529 30.01056 -7.17530 1.000 21.12183 282 ASP A C 1
ATOM 2370 O O . ASP A 1 282 ? -52.33031 29.55591 -8.02538 1.000 23.85690 282 ASP A O 1
ATOM 2375 N N . ASP A 1 283 ? -52.70020 30.34884 -5.95231 1.000 19.26380 283 ASP A N 1
ATOM 2376 C CA . ASP A 1 283 ? -51.32801 30.04735 -5.56448 1.000 19.38134 283 ASP A CA 1
ATOM 2377 C C . ASP A 1 283 ? -51.11730 28.54917 -5.41294 1.000 19.09018 283 ASP A C 1
ATOM 2378 O O . ASP A 1 283 ? -50.07438 28.03067 -5.83881 1.000 20.65364 283 ASP A O 1
ATOM 2383 N N . ASN A 1 284 ? -52.08851 27.83139 -4.80655 1.000 20.57449 284 ASN A N 1
ATOM 2384 C CA . ASN A 1 284 ? -51.97713 26.36962 -4.73420 1.000 21.18663 284 ASN A CA 1
ATOM 2385 C C . ASN A 1 284 ? -51.72278 25.80504 -6.12550 1.000 21.57835 284 ASN A C 1
ATOM 2386 O O . ASN A 1 284 ? -50.85689 24.94440 -6.32593 1.000 21.35871 284 ASN A O 1
ATOM 2391 N N . ILE A 1 285 ? -52.51755 26.26293 -7.09772 1.000 22.27938 285 ILE A N 1
ATOM 2392 C CA . ILE A 1 285 ? -52.42920 25.74236 -8.45577 1.000 24.09678 285 ILE A CA 1
ATOM 2393 C C . ILE A 1 285 ? -51.06876 26.05705 -9.05118 1.000 24.98241 285 ILE A C 1
ATOM 2394 O O . ILE A 1 285 ? -50.45451 25.21525 -9.71873 1.000 25.82421 285 ILE A O 1
ATOM 2399 N N . ALA A 1 286 ? -50.58922 27.28732 -8.84057 1.000 21.71851 286 ALA A N 1
ATOM 2400 C CA . ALA A 1 286 ? -49.29709 27.67801 -9.39724 1.000 22.05647 286 ALA A CA 1
ATOM 2401 C C . ALA A 1 286 ? -48.17673 26.79906 -8.85797 1.000 22.56375 286 ALA A C 1
ATOM 2402 O O . ALA A 1 286 ? -47.26335 26.41865 -9.59689 1.000 22.77158 286 ALA A O 1
ATOM 2404 N N . LEU A 1 287 ? -48.23235 26.45635 -7.57072 1.000 21.43342 287 LEU A N 1
ATOM 2405 C CA . LEU A 1 287 ? -47.17133 25.62588 -7.00418 1.000 23.24006 287 LEU A CA 1
ATOM 2406 C C . LEU A 1 287 ? -47.19201 24.21858 -7.59171 1.000 22.10466 287 LEU A C 1
ATOM 2407 O O . LEU A 1 287 ? -46.13564 23.63343 -7.84739 1.000 22.49404 287 LEU A O 1
ATOM 2412 N N . ILE A 1 288 ? -48.38246 23.65515 -7.80785 1.000 21.50873 288 ILE A N 1
ATOM 2413 C CA . ILE A 1 288 ? -48.46537 22.31584 -8.39260 1.000 21.47820 288 ILE A CA 1
ATOM 2414 C C . ILE A 1 288 ? -47.93283 22.33115 -9.81714 1.000 23.87841 288 ILE A C 1
ATOM 2415 O O . ILE A 1 288 ? -47.14777 21.46143 -10.21623 1.000 23.73604 288 ILE A O 1
ATOM 2420 N N . LYS A 1 289 ? -48.34487 23.32752 -10.60625 1.000 22.24670 289 LYS A N 1
ATOM 2421 C CA . LYS A 1 289 ? -47.82064 23.42007 -11.96559 1.000 26.53605 289 LYS A CA 1
ATOM 2422 C C . LYS A 1 289 ? -46.31780 23.63547 -11.95447 1.000 24.72955 289 LYS A C 1
ATOM 2423 O O . LYS A 1 289 ? -45.61525 23.16183 -12.85210 1.000 26.25896 289 LYS A O 1
ATOM 2429 N N . GLY A 1 290 ? -45.81091 24.35105 -10.94671 1.000 24.92112 290 GLY A N 1
ATOM 2430 C CA . GLY A 1 290 ? -44.37729 24.55286 -10.85098 1.000 24.98307 290 GLY A CA 1
ATOM 2431 C C . GLY A 1 290 ? -43.62138 23.26310 -10.60456 1.000 23.98472 290 GLY A C 1
ATOM 2432 O O . GLY A 1 290 ? -42.47705 23.12422 -11.03872 1.000 23.82677 290 GLY A O 1
ATOM 2433 N N . ILE A 1 291 ? -44.24039 22.30266 -9.90731 1.000 23.33129 291 ILE A N 1
ATOM 2434 C CA . ILE A 1 291 ? -43.61271 20.99074 -9.76972 1.000 24.54719 291 ILE A CA 1
ATOM 2435 C C . ILE A 1 291 ? -43.54081 20.29810 -11.12419 1.000 23.20706 291 ILE A C 1
ATOM 2436 O O . ILE A 1 291 ? -42.48171 19.81489 -11.54097 1.000 24.64362 291 ILE A O 1
ATOM 2441 N N . VAL A 1 292 ? -44.66731 20.26100 -11.83856 1.000 24.44554 292 VAL A N 1
ATOM 2442 C CA . VAL A 1 292 ? -44.72116 19.57968 -13.13738 1.000 25.88741 292 VAL A CA 1
ATOM 2443 C C . VAL A 1 292 ? -43.76548 20.23914 -14.13143 1.000 28.64930 292 VAL A C 1
ATOM 2444 O O . VAL A 1 292 ? -43.07887 19.55563 -14.89698 1.000 27.71207 292 VAL A O 1
ATOM 2448 N N . ASN A 1 293 ? -43.67854 21.57429 -14.11049 1.000 28.90707 293 ASN A N 1
ATOM 2449 C CA . ASN A 1 293 ? -42.79232 22.29055 -15.02414 1.000 27.84507 293 ASN A CA 1
ATOM 2450 C C . ASN A 1 293 ? -41.34881 22.35684 -14.54443 1.000 29.60451 293 ASN A C 1
ATOM 2451 O O . ASN A 1 293 ? -40.52390 22.97207 -15.22585 1.000 28.33822 293 ASN A O 1
ATOM 2456 N N . LYS A 1 294 ? -41.03218 21.76094 -13.39183 1.000 26.65123 294 LYS A N 1
ATOM 2457 C CA . LYS A 1 294 ? -39.68696 21.71875 -12.81754 1.000 24.34807 294 LYS A CA 1
ATOM 2458 C C . LYS A 1 294 ? -39.17155 23.09032 -12.40212 1.000 25.02681 294 LYS A C 1
ATOM 2459 O O . LYS A 1 294 ? -37.95874 23.29122 -12.31620 1.000 30.48968 294 LYS A O 1
ATOM 2465 N N . ASP A 1 295 ? -40.06819 24.03791 -12.12760 1.000 22.80362 295 ASP A N 1
ATOM 2466 C CA . ASP A 1 295 ? -39.67693 25.29934 -11.50320 1.000 25.05085 295 ASP A CA 1
ATOM 2467 C C . ASP A 1 295 ? -39.53619 25.16362 -9.99379 1.000 29.09056 295 ASP A C 1
ATOM 2468 O O . ASP A 1 295 ? -38.79825 25.93496 -9.36215 1.000 28.74755 295 ASP A O 1
ATOM 2473 N N . VAL A 1 296 ? -40.26753 24.22611 -9.40321 1.000 25.55433 296 VAL A N 1
ATOM 2474 C CA . VAL A 1 296 ? -40.18377 23.92274 -7.97983 1.000 22.98430 296 VAL A CA 1
ATOM 2475 C C . VAL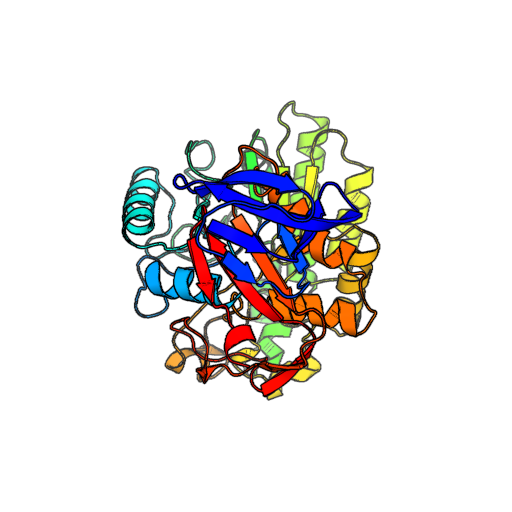 A 1 296 ? -39.25886 22.72748 -7.83210 1.000 21.61027 296 VAL A C 1
ATOM 2476 O O . VAL A 1 296 ? -39.46229 21.69453 -8.47694 1.000 24.70123 296 VAL A O 1
ATOM 2480 N N . ASP A 1 297 ? -38.23060 22.86380 -7.01060 1.000 18.99396 297 ASP A N 1
ATOM 2481 C CA . ASP A 1 297 ? -37.22368 21.81389 -6.94415 1.000 19.65824 297 ASP A CA 1
ATOM 2482 C C . ASP A 1 297 ? -37.53715 20.73509 -5.91717 1.000 21.57149 297 ASP A C 1
ATOM 2483 O O . ASP A 1 297 ? -37.26711 19.54905 -6.16191 1.000 19.84754 297 ASP A O 1
ATOM 2488 N N . ILE A 1 298 ? -38.05706 21.10936 -4.74958 1.000 18.77857 298 ILE A N 1
ATOM 2489 C CA . ILE A 1 298 ? -38.25767 20.13470 -3.68325 1.000 19.82228 298 ILE A CA 1
ATOM 2490 C C . ILE A 1 298 ? -39.53305 20.45950 -2.92830 1.000 19.26995 298 ILE A C 1
ATOM 2491 O O . ILE A 1 298 ? -40.03483 21.58716 -2.94549 1.000 19.22327 298 ILE A O 1
ATOM 2496 N N . ILE A 1 299 ? -40.04903 19.44456 -2.23613 1.000 19.53708 299 ILE A N 1
ATOM 2497 C CA . ILE A 1 299 ? -41.07624 19.63785 -1.22224 1.000 19.16821 299 ILE A CA 1
ATOM 2498 C C . ILE A 1 299 ? -40.42313 19.34996 0.11808 1.000 16.64283 299 ILE A C 1
ATOM 2499 O O . ILE A 1 299 ? -39.66897 18.38020 0.24308 1.000 17.86443 299 ILE A O 1
ATOM 2504 N N . ALA A 1 300 ? -40.67038 20.21067 1.10265 1.000 17.81038 300 ALA A N 1
ATOM 2505 C CA . ALA A 1 300 ? -40.16933 20.01087 2.45549 1.000 17.75238 300 ALA A CA 1
ATOM 2506 C C . ALA A 1 300 ? -41.30072 20.36086 3.41448 1.000 17.92203 300 ALA A C 1
ATOM 2507 O O . ALA A 1 300 ? -42.23360 21.07326 3.05458 1.000 19.21006 300 ALA A O 1
ATOM 2509 N N . SER A 1 301 ? -41.25345 19.83238 4.63538 1.000 18.60114 301 SER A N 1
ATOM 2510 C CA . SER A 1 301 ? -42.46413 19.97238 5.44647 1.000 18.02723 301 SER A CA 1
ATOM 2511 C C . SER A 1 301 ? -42.54550 21.27893 6.21789 1.000 17.25467 301 SER A C 1
ATOM 2512 O O . SER A 1 301 ? -43.65655 21.73541 6.50886 1.000 17.98627 301 SER A O 1
ATOM 2515 N N . ASP A 1 302 ? -41.41098 21.87343 6.57998 1.000 15.26690 302 ASP A N 1
ATOM 2516 C CA . ASP A 1 302 ? -41.37618 22.90497 7.62763 1.000 16.99254 302 ASP A CA 1
ATOM 2517 C C . ASP A 1 302 ? -42.06714 22.38822 8.89378 1.000 18.03042 302 ASP A C 1
ATOM 2518 O O . ASP A 1 302 ? -42.88572 23.07002 9.52042 1.000 19.62596 302 ASP A O 1
ATOM 2523 N N . HIS A 1 303 ? -41.74041 21.14718 9.25504 1.000 17.39451 303 HIS A N 1
ATOM 2524 C CA . HIS A 1 303 ? -42.21618 20.53215 10.49273 1.000 16.64517 303 HIS A CA 1
ATOM 2525 C C . HIS A 1 303 ? -41.92835 21.45561 11.66945 1.000 17.89404 303 HIS A C 1
ATOM 2526 O O . HIS A 1 303 ? -40.76317 21.69589 12.00274 1.000 17.20733 303 HIS A O 1
ATOM 2533 N N . ALA A 1 304 ? -42.96791 22.00616 12.28516 1.000 16.80306 304 ALA A N 1
ATOM 2534 C CA . ALA A 1 304 ? -42.81568 23.10048 13.24714 1.000 20.78882 304 ALA A CA 1
ATOM 2535 C C . ALA A 1 304 ? -43.74039 22.82952 14.41681 1.000 19.11821 304 ALA A C 1
ATOM 2536 O O . ALA A 1 304 ? -44.78423 23.46985 14.57026 1.000 21.08487 304 ALA A O 1
ATOM 2538 N N . PRO A 1 305 ? -43.38991 21.85655 15.25701 1.000 21.35127 305 PRO A N 1
ATOM 2539 C CA . PRO A 1 305 ? -44.27362 21.47385 16.36515 1.000 21.73341 305 PRO A CA 1
ATOM 2540 C C . PRO A 1 305 ? -44.31519 22.53627 17.45505 1.000 21.56529 305 PRO A C 1
ATOM 2541 O O . PRO A 1 305 ? -43.30263 23.15576 17.78853 1.000 22.23261 305 PRO A O 1
ATOM 2545 N N . HIS A 1 306 ? -45.51241 22.74141 18.00438 1.000 21.71795 306 HIS A N 1
ATOM 2546 C CA . HIS A 1 306 ? -45.73717 23.56323 19.18626 1.000 22.36764 306 HIS A CA 1
ATOM 2547 C C . HIS A 1 306 ? -46.61878 22.75638 20.12250 1.000 24.89420 306 HIS A C 1
ATOM 2548 O O . HIS A 1 306 ? -47.15729 21.71487 19.74165 1.000 23.33143 306 HIS A O 1
ATOM 2555 N N . LEU A 1 307 ? -46.79360 23.24799 21.34688 1.000 24.05936 307 LEU A N 1
ATOM 2556 C CA . LEU A 1 307 ? -47.70863 22.58105 22.25927 1.000 25.38074 307 LEU A CA 1
ATOM 2557 C C . LEU A 1 307 ? -49.13438 22.77151 21.78008 1.000 25.84017 307 LEU A C 1
ATOM 2558 O O . LEU A 1 307 ? -49.53023 23.87122 21.37283 1.000 22.90845 307 LEU A O 1
ATOM 2563 N N . LEU A 1 308 ? -49.91753 21.69197 21.84128 1.000 21.89430 308 LEU A N 1
ATOM 2564 C CA . LEU A 1 308 ? -51.33190 21.79982 21.50657 1.000 23.14399 308 LEU A CA 1
ATOM 2565 C C . LEU A 1 308 ? -52.00097 22.92177 22.28807 1.000 24.83716 308 LEU A C 1
ATOM 2566 O O . LEU A 1 308 ? -52.84648 23.64050 21.75108 1.000 23.76534 308 LEU A O 1
ATOM 2571 N N . GLU A 1 309 ? -51.62515 23.07877 23.56323 1.000 24.47698 309 GLU A N 1
ATOM 2572 C CA . GLU A 1 309 ? -52.20330 24.10339 24.43191 1.000 27.56230 309 GLU A CA 1
ATOM 2573 C C . GLU A 1 309 ? -52.10745 25.49110 23.80152 1.000 26.67914 309 GLU A C 1
ATOM 2574 O O . GLU A 1 309 ? -53.06487 26.27799 23.83763 1.000 29.65958 309 GLU A O 1
ATOM 2580 N N . ASP A 1 310 ? -50.95782 25.80806 23.22254 1.000 22.95296 310 ASP A N 1
ATOM 2581 C CA . ASP A 1 310 ? -50.75818 27.12002 22.61872 1.000 25.50279 310 ASP A CA 1
ATOM 2582 C C . ASP A 1 310 ? -51.41622 27.23164 21.24952 1.000 24.63147 310 ASP A C 1
ATOM 2583 O O . ASP A 1 310 ? -51.88856 28.31342 20.87389 1.000 24.77713 310 ASP A O 1
ATOM 2588 N N . LYS A 1 311 ? -51.47567 26.13123 20.49504 1.000 21.05076 311 LYS A N 1
ATOM 2589 C CA . LYS A 1 311 ? -52.11637 26.17685 19.19799 1.000 23.02537 311 LYS A CA 1
ATOM 2590 C C . LYS A 1 311 ? -53.62777 26.30914 19.30617 1.000 21.88109 311 LYS A C 1
ATOM 2591 O O . LYS A 1 311 ? -54.27709 26.62322 18.30572 1.000 24.63648 311 LYS A O 1
ATOM 2597 N N . LEU A 1 312 ? -54.20606 26.09528 20.48638 1.000 23.46775 312 LEU A N 1
ATOM 2598 C CA . LEU A 1 312 ? -55.63874 26.29412 20.65611 1.000 20.71572 312 LEU A CA 1
ATOM 2599 C C . LEU A 1 312 ? -55.98811 27.70148 21.12681 1.000 27.14977 312 LEU A C 1
ATOM 2600 O O . LEU A 1 312 ? -57.17287 28.00003 21.32415 1.000 28.57458 312 LEU A O 1
ATOM 2605 N N . LYS A 1 313 ? -55.00410 28.57189 21.28010 1.000 24.17066 313 LYS A N 1
ATOM 2606 C CA . LYS A 1 313 ? -55.29264 29.94536 21.67076 1.000 28.68846 313 LYS A CA 1
ATOM 2607 C C . LYS A 1 313 ? -55.80008 30.75848 20.47651 1.000 32.22992 313 LYS A C 1
ATOM 2608 O O . LYS A 1 313 ? -55.81060 30.29889 19.33100 1.000 29.39881 313 LYS A O 1
ATOM 2614 N N . ASN A 1 314 ? -56.24830 31.98024 20.76504 1.000 32.50265 314 ASN A N 1
ATOM 2615 C CA . ASN A 1 314 ? -56.71329 32.90807 19.73936 1.000 33.13251 314 ASN A CA 1
ATOM 2616 C C . ASN A 1 314 ? -55.53773 33.39095 18.88502 1.000 28.11549 314 ASN A C 1
ATOM 2617 O O . ASN A 1 314 ? -54.36813 33.22171 19.24374 1.000 31.80695 314 ASN A O 1
ATOM 2622 N N . VAL A 1 315 ? -55.87080 34.05158 17.76591 1.000 29.20608 315 VAL A N 1
ATOM 2623 C CA . VAL A 1 315 ? -54.88036 34.35109 16.72932 1.000 31.05850 315 VAL A CA 1
ATOM 2624 C C . VAL A 1 315 ? -53.71290 35.14801 17.29354 1.000 32.01821 315 VAL A C 1
ATOM 2625 O O . VAL A 1 315 ? -52.56260 34.95509 16.88172 1.000 33.03925 315 VAL A O 1
ATOM 2629 N N . LYS A 1 316 ? -53.97008 36.03964 18.25328 1.000 29.47316 316 LYS A N 1
ATOM 2630 C CA . LYS A 1 316 ? -52.87727 36.87672 18.74916 1.000 32.06612 316 LYS A CA 1
ATOM 2631 C C . LYS A 1 316 ? -51.85996 36.06014 19.53251 1.000 31.47308 316 LYS A C 1
ATOM 2632 O O . LYS A 1 316 ? -50.65918 36.34300 19.47261 1.000 34.40334 316 LYS A O 1
ATOM 2638 N N . ASN A 1 317 ? -52.31086 35.05165 20.28289 1.000 27.67544 317 ASN A N 1
ATOM 2639 C CA . ASN A 1 317 ? -51.41491 34.29077 21.14927 1.000 27.37426 317 ASN A CA 1
ATOM 2640 C C . ASN A 1 317 ? -50.97868 32.96561 20.53952 1.000 24.92263 317 ASN A C 1
ATOM 2641 O O . ASN A 1 317 ? -50.19625 32.24009 21.15592 1.000 29.03447 317 ASN A O 1
ATOM 2646 N N . CYS A 1 318 ? -51.46094 32.63619 19.35834 1.000 27.93379 318 CYS A N 1
ATOM 2647 C CA . CYS A 1 318 ? -51.21705 31.32537 18.77378 1.000 23.19761 318 CYS A CA 1
ATOM 2648 C C . CYS A 1 318 ? -49.90200 31.33559 18.00535 1.000 22.57016 318 CYS A C 1
ATOM 2649 O O . CYS A 1 318 ? -49.76405 32.12375 17.06381 1.000 24.52335 318 CYS A O 1
ATOM 2652 N N . PRO A 1 319 ? -48.92897 30.48147 18.34327 1.000 21.31822 319 PRO A N 1
ATOM 2653 C CA . PRO A 1 319 ? -47.67199 30.47082 17.59004 1.000 23.07988 319 PRO A CA 1
ATOM 2654 C C . PRO A 1 319 ? -47.87381 29.96173 16.17124 1.000 25.25919 319 PRO A C 1
ATOM 2655 O O . PRO A 1 319 ? -48.75275 29.14267 15.88689 1.000 22.00359 319 PRO A O 1
ATOM 2659 N N . SER A 1 320 ? -47.02917 30.44939 15.27799 1.000 19.93210 320 SER A N 1
ATOM 2660 C CA . SER A 1 320 ? -47.08160 30.01706 13.88304 1.000 22.12453 320 SER A CA 1
ATOM 2661 C C . SER A 1 320 ? -46.33565 28.69953 13.71520 1.000 18.84147 320 SER A C 1
ATOM 2662 O O . SER A 1 320 ? -45.24304 28.52053 14.25882 1.000 21.41458 320 SER A O 1
ATOM 2665 N N . GLY A 1 321 ? -46.93126 27.78035 12.96145 1.000 18.07741 321 GLY A N 1
ATOM 2666 C CA . GLY A 1 321 ? -46.25891 26.54473 12.59104 1.000 18.28985 321 GLY A CA 1
ATOM 2667 C C . GLY A 1 321 ? -47.14689 25.33927 12.83747 1.000 18.48923 321 GLY A C 1
ATOM 2668 O O . GLY A 1 321 ? -47.96405 25.31314 13.76391 1.000 19.49265 321 GLY A O 1
ATOM 2669 N N . ILE A 1 322 ? -47.00058 24.33015 11.98125 1.000 19.00018 322 ILE A N 1
ATOM 2670 C CA . ILE A 1 322 ? -47.67830 23.04604 12.17490 1.000 17.57506 322 ILE A CA 1
ATOM 2671 C C . ILE A 1 322 ? -46.67782 21.90871 12.02143 1.000 19.28157 322 ILE A C 1
ATOM 2672 O O . ILE A 1 322 ? -45.66807 22.05501 11.31695 1.000 19.44361 322 ILE A O 1
ATOM 2677 N N . PRO A 1 323 ? -46.92889 20.76062 12.64618 1.000 19.39766 323 PRO A N 1
ATOM 2678 C CA . PRO A 1 323 ? -46.13084 19.57245 12.34449 1.000 20.10222 323 PRO A CA 1
ATOM 2679 C C . PRO A 1 323 ? -46.48091 19.04893 10.96155 1.000 19.88134 323 PRO A C 1
ATOM 2680 O O . PRO A 1 323 ? -47.59319 19.23820 10.46016 1.000 18.64353 323 PRO A O 1
ATOM 2684 N N . GLY A 1 324 ? -45.50197 18.41340 10.32966 1.000 18.90890 324 GLY A N 1
ATOM 2685 C CA . GLY A 1 324 ? -45.71791 17.91659 8.99273 1.000 17.10661 324 GLY A CA 1
ATOM 2686 C C . GLY A 1 324 ? -44.82358 16.78620 8.53345 1.000 18.36863 324 GLY A C 1
ATOM 2687 O O . GLY A 1 324 ? -44.97990 16.30977 7.40805 1.000 18.87861 324 GLY A O 1
ATOM 2688 N N . ILE A 1 325 ? -43.88096 16.33786 9.36253 1.000 16.72246 325 ILE A N 1
ATOM 2689 C CA . ILE A 1 325 ? -42.94494 15.33403 8.86034 1.000 17.21862 325 ILE A CA 1
ATOM 2690 C C . ILE A 1 325 ? -43.63045 13.97999 8.67874 1.000 19.00462 325 ILE A C 1
ATOM 2691 O O . ILE A 1 325 ? -43.17368 13.15016 7.88521 1.000 19.48707 325 ILE A O 1
ATOM 2696 N N . GLU A 1 326 ? -44.74908 13.75683 9.34566 1.000 17.78545 326 GLU A N 1
ATOM 2697 C CA . GLU A 1 326 ? -45.43093 12.48349 9.21945 1.000 20.35951 326 GLU A CA 1
ATOM 2698 C C . GLU A 1 326 ? -46.49872 12.52075 8.13786 1.000 21.07906 326 GLU A C 1
ATOM 2699 O O . GLU A 1 326 ? -47.06562 11.47663 7.81350 1.000 20.87198 326 GLU A O 1
ATOM 2705 N N . THR A 1 327 ? -46.75857 13.69374 7.54489 1.000 16.33410 327 THR A N 1
ATOM 2706 C CA . THR A 1 327 ? -47.74483 13.79193 6.48154 1.000 21.15408 327 THR A CA 1
ATOM 2707 C C . THR A 1 327 ? -47.14577 14.18121 5.13607 1.000 18.64650 327 THR A C 1
ATOM 2708 O O . THR A 1 327 ? -47.85686 14.11696 4.13154 1.000 19.12297 327 THR A O 1
ATOM 2712 N N . ILE A 1 328 ? -45.85977 14.55503 5.07247 1.000 17.66808 328 ILE A N 1
ATOM 2713 C CA . ILE A 1 328 ? -45.32524 15.04772 3.79682 1.000 18.55859 328 ILE A CA 1
ATOM 2714 C C . ILE A 1 328 ? -45.33196 13.95004 2.73516 1.000 19.54379 328 ILE A C 1
ATOM 2715 O O . ILE A 1 328 ? -45.66702 14.20277 1.57239 1.000 18.33793 328 ILE A O 1
ATOM 2720 N N . VAL A 1 329 ? -44.98763 12.72015 3.10050 1.000 17.68110 329 VAL A N 1
ATOM 2721 C CA . VAL A 1 329 ? -44.91020 11.69763 2.05197 1.000 18.86142 329 VAL A CA 1
ATOM 2722 C C . VAL A 1 329 ? -46.31272 11.30394 1.59742 1.000 19.71035 329 VAL A C 1
ATOM 2723 O O . VAL A 1 329 ? -46.57535 11.34458 0.38762 1.000 21.61719 329 VAL A O 1
ATOM 2727 N N . PRO A 1 330 ? -47.25627 10.96451 2.49241 1.000 19.07957 330 PRO A N 1
ATOM 2728 C CA . PRO A 1 330 ? -48.59967 10.62785 1.99898 1.000 20.17643 330 PRO A CA 1
ATOM 2729 C C . PRO A 1 330 ? -49.24382 11.75828 1.22138 1.000 19.91817 330 PRO A C 1
ATOM 2730 O O . PRO A 1 330 ? -49.95243 11.50009 0.24317 1.000 20.74316 330 PRO A O 1
ATOM 2734 N N . LEU A 1 331 ? -49.05691 13.01689 1.64683 1.000 17.87495 331 LEU A N 1
ATOM 2735 C CA . LEU A 1 331 ? -49.71344 14.09803 0.91346 1.000 16.69435 331 LEU A CA 1
ATOM 2736 C C . LEU A 1 331 ? -49.10638 14.27182 -0.46645 1.000 17.01215 331 LEU A C 1
ATOM 2737 O O . LEU A 1 331 ? -49.81093 14.64549 -1.41531 1.000 20.04057 331 LEU A O 1
ATOM 2742 N N . THR A 1 332 ? -47.81346 13.99672 -0.60513 1.000 19.43495 332 THR A N 1
ATOM 2743 C CA . THR A 1 332 ? -47.20292 14.08705 -1.92549 1.000 17.80791 332 THR A CA 1
ATOM 2744 C C . THR A 1 332 ? -47.65492 12.93924 -2.81980 1.000 20.66325 332 THR A C 1
ATOM 2745 O O . THR A 1 332 ? -48.02033 13.15730 -3.97719 1.000 20.92853 332 THR A O 1
ATOM 2749 N N . LEU A 1 333 ? -47.62387 11.70553 -2.29894 1.000 19.03150 333 LEU A N 1
ATOM 2750 C CA . LEU A 1 333 ? -48.09837 10.55031 -3.06525 1.000 21.32827 333 LEU A CA 1
ATOM 2751 C C . LEU A 1 333 ? -49.55790 10.71280 -3.43503 1.000 23.44844 333 LEU A C 1
ATOM 2752 O O . LEU A 1 333 ? -49.99084 10.26673 -4.50771 1.000 24.74450 333 LEU A O 1
ATOM 2757 N N . ASN A 1 334 ? -50.32963 11.37606 -2.57041 1.000 21.08983 334 ASN A N 1
ATOM 2758 C CA . ASN A 1 334 ? -51.72779 11.62180 -2.88222 1.000 21.28431 334 ASN A CA 1
ATOM 2759 C C . ASN A 1 334 ? -51.88373 12.45477 -4.14837 1.000 24.84606 334 ASN A C 1
ATOM 2760 O O . ASN A 1 334 ? -52.82820 12.23500 -4.91610 1.000 23.33370 334 ASN A O 1
ATOM 2765 N N . LEU A 1 335 ? -50.96652 13.39968 -4.38950 1.000 20.61132 335 LEU A N 1
ATOM 2766 C CA . LEU A 1 335 ? -50.99957 14.16533 -5.63410 1.000 26.05732 335 LEU A CA 1
ATOM 2767 C C . LEU A 1 335 ? -50.77685 13.27235 -6.84868 1.000 25.31854 335 LEU A C 1
ATOM 2768 O O . LEU A 1 335 ? -51.35169 13.51990 -7.91664 1.000 26.91300 335 LEU A O 1
ATOM 2773 N N . VAL A 1 336 ? -49.90402 12.26484 -6.71925 1.000 24.83544 336 VAL A N 1
ATOM 2774 C CA . VAL A 1 336 ? -49.68629 11.30490 -7.80217 1.000 23.93480 336 VAL A CA 1
ATOM 2775 C C . VAL A 1 336 ? -50.98177 10.56183 -8.10734 1.000 29.38651 336 VAL A C 1
ATOM 2776 O O . VAL A 1 336 ? -51.38749 10.42495 -9.26777 1.000 27.82739 336 VAL A O 1
ATOM 2780 N N . ASN A 1 337 ? -51.66048 10.09442 -7.06314 1.000 26.36665 337 ASN A N 1
ATOM 2781 C CA . ASN A 1 337 ? -52.88585 9.32578 -7.25268 1.000 27.61738 337 ASN A CA 1
ATOM 2782 C C . ASN A 1 337 ? -54.04654 10.18549 -7.74049 1.000 30.69959 337 ASN A C 1
ATOM 2783 O O . ASN A 1 337 ? -54.94631 9.67091 -8.41308 1.000 33.42158 337 ASN A O 1
ATOM 2788 N N . LYS A 1 338 ? -54.05473 11.48289 -7.43658 1.000 26.61435 338 LYS A N 1
ATOM 2789 C CA . LYS A 1 338 ? -55.05744 12.35777 -8.03371 1.000 28.04039 338 LYS A CA 1
ATOM 2790 C C . LYS A 1 338 ? -54.66955 12.82361 -9.43848 1.000 29.71401 338 LYS A C 1
ATOM 2791 O O . LYS A 1 338 ? -55.39511 13.63033 -10.02782 1.000 30.28828 338 LYS A O 1
ATOM 2797 N N . GLY A 1 339 ? -53.54818 12.35380 -9.98307 1.000 27.33630 339 GLY A N 1
ATOM 2798 C CA . GLY A 1 339 ? -53.16213 12.72532 -11.33233 1.000 31.52443 339 GLY A CA 1
ATOM 2799 C C . GLY A 1 339 ? -52.64696 14.14061 -11.50687 1.000 35.26220 339 GLY A C 1
ATOM 2800 O O . GLY A 1 339 ? -52.60908 14.64033 -12.63516 1.000 30.35644 339 GLY A O 1
ATOM 2801 N N . LEU A 1 340 ? -52.23510 14.80301 -10.42796 1.000 29.00564 340 LEU A N 1
ATOM 2802 C CA . LEU A 1 340 ? -51.76216 16.18141 -10.52047 1.000 27.62673 340 LEU A CA 1
ATOM 2803 C C . LEU A 1 340 ? -50.27031 16.27652 -10.79094 1.000 29.24711 340 LEU A C 1
ATOM 2804 O O . LEU A 1 340 ? -49.81768 17.24807 -11.40592 1.000 29.58180 340 LEU A O 1
ATOM 2809 N N . ILE A 1 341 ? -49.49020 15.32001 -10.30527 1.000 25.95505 341 ILE A N 1
ATOM 2810 C CA . ILE A 1 341 ? -48.07894 15.20992 -10.63480 1.000 25.59243 341 ILE A CA 1
ATOM 2811 C C . ILE A 1 341 ? -47.81222 13.74629 -10.94856 1.000 24.36530 341 ILE A C 1
ATOM 2812 O O . ILE A 1 341 ? -48.60447 12.86613 -10.61514 1.000 28.61663 341 ILE A O 1
ATOM 2817 N N . SER A 1 342 ? -46.68392 13.48741 -11.59052 1.000 25.03274 342 SER A N 1
ATOM 2818 C CA . SER A 1 342 ? -46.35189 12.11339 -11.93018 1.000 28.49123 342 SER A CA 1
ATOM 2819 C C . SER A 1 342 ? -45.58268 11.46931 -10.79159 1.000 27.91034 342 SER A C 1
ATOM 2820 O O . SER A 1 342 ? -45.04730 12.14728 -9.91045 1.000 25.86093 342 SER A O 1
ATOM 2823 N N . LEU A 1 343 ? -45.52420 10.13781 -10.82682 1.000 22.72204 343 LEU A N 1
ATOM 2824 C CA . LEU A 1 343 ? -44.73766 9.40999 -9.83690 1.000 26.23892 343 LEU A CA 1
ATOM 2825 C C . LEU A 1 343 ? -43.29952 9.88703 -9.82628 1.000 26.31114 343 LEU A C 1
ATOM 2826 O O . LEU A 1 343 ? -42.68900 10.02761 -8.75943 1.000 26.05129 343 LEU A O 1
ATOM 2831 N N . PHE A 1 344 ? -42.72142 10.11225 -11.00918 1.000 26.25797 344 PHE A N 1
ATOM 2832 C CA . PHE A 1 344 ? -41.33894 10.55983 -11.03901 1.000 26.52603 344 PHE A CA 1
ATOM 2833 C C . PHE A 1 344 ? -41.19738 11.99739 -10.54704 1.000 24.26576 344 PHE A C 1
ATOM 2834 O O . PHE A 1 344 ? -40.14711 12.35032 -10.00033 1.000 26.75207 344 PHE A O 1
ATOM 2842 N N . ASP A 1 345 ? -42.22651 12.83092 -10.72364 1.000 26.16662 345 ASP A N 1
ATOM 2843 C CA . ASP A 1 345 ? -42.22041 14.15523 -10.09949 1.000 24.30585 345 ASP A CA 1
ATOM 2844 C C . ASP A 1 345 ? -42.10840 14.04202 -8.58654 1.000 24.83698 345 ASP A C 1
ATOM 2845 O O . ASP A 1 345 ? -41.35286 14.78554 -7.94585 1.000 23.47311 345 ASP A O 1
ATOM 2850 N N . ALA A 1 346 ? -42.91830 13.15779 -7.99255 1.000 22.94893 346 ALA A N 1
ATOM 2851 C CA . ALA A 1 346 ? -42.87127 12.96522 -6.55081 1.000 24.71770 346 ALA A CA 1
ATOM 2852 C C . ALA A 1 346 ? -41.49712 12.48602 -6.10401 1.000 23.81030 346 ALA A C 1
ATOM 2853 O O . ALA A 1 346 ? -40.95768 12.97234 -5.09831 1.000 22.13427 346 ALA A O 1
ATOM 2855 N N . ILE A 1 347 ? -40.90775 11.53421 -6.83776 1.000 19.84215 347 ILE A N 1
ATOM 2856 C CA . ILE A 1 347 ? -39.57125 11.05497 -6.48298 1.000 23.24690 347 ILE A CA 1
ATOM 2857 C C . ILE A 1 347 ? -38.56963 12.18432 -6.59799 1.000 22.05942 347 ILE A C 1
ATOM 2858 O O . ILE A 1 347 ? -37.64941 12.31048 -5.78497 1.000 22.98329 347 ILE A O 1
ATOM 2863 N N . ARG A 1 348 ? -38.71892 13.01328 -7.62618 1.000 21.53468 348 ARG A N 1
ATOM 2864 C CA . ARG A 1 348 ? -37.76509 14.09348 -7.82928 1.000 24.78726 348 ARG A CA 1
ATOM 2865 C C . ARG A 1 348 ? -37.78115 15.07702 -6.66299 1.000 21.68712 348 ARG A C 1
ATOM 2866 O O . ARG A 1 348 ? -36.72185 15.47241 -6.15779 1.000 23.03353 348 ARG A O 1
ATOM 2874 N N . VAL A 1 349 ? -38.97331 15.50036 -6.23111 1.000 20.76280 349 VAL A N 1
ATOM 2875 C CA . VAL A 1 349 ? -39.03742 16.56061 -5.21973 1.000 20.07774 349 VAL A CA 1
ATOM 2876 C C . VAL A 1 349 ? -38.84002 16.03638 -3.80031 1.000 21.53893 349 VAL A C 1
ATOM 2877 O O . VAL A 1 349 ? -38.46514 16.81299 -2.91491 1.000 21.30882 349 VAL A O 1
ATOM 2881 N N . LEU A 1 350 ? -39.06568 14.74154 -3.55038 1.000 19.91629 350 LEU A N 1
ATOM 2882 C CA . LEU A 1 350 ? -38.87233 14.18573 -2.21397 1.000 21.44916 35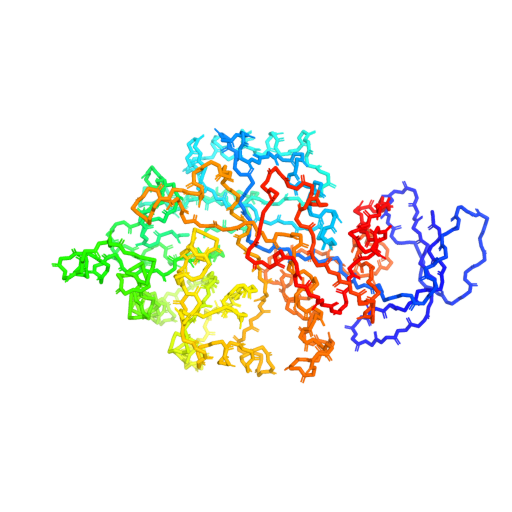0 LEU A CA 1
ATOM 2883 C C . LEU A 1 350 ? -37.51284 13.53862 -2.01648 1.000 21.21419 350 LEU A C 1
ATOM 2884 O O . LEU A 1 350 ? -37.06518 13.40828 -0.87482 1.000 23.02264 350 LEU A O 1
ATOM 2889 N N . SER A 1 351 ? -36.84881 13.12252 -3.08906 1.000 20.72892 351 SER A N 1
ATOM 2890 C CA . SER A 1 351 ? -35.68137 12.27115 -2.91538 1.000 22.01941 351 SER A CA 1
ATOM 2891 C C . SER A 1 351 ? -34.51039 12.70964 -3.78982 1.000 23.59366 351 SER A C 1
ATOM 2892 O O . SER A 1 351 ? -33.41690 12.93814 -3.27437 1.000 26.00428 351 SER A O 1
ATOM 2895 N N . LYS A 1 352 ? -34.71678 12.84326 -5.10158 1.000 25.26731 352 LYS A N 1
ATOM 2896 C CA . LYS A 1 352 ? -33.56869 13.08147 -5.97551 1.000 26.64907 352 LYS A CA 1
ATOM 2897 C C . LYS A 1 352 ? -33.05813 14.51710 -5.90306 1.000 24.96248 352 LYS A C 1
ATOM 2898 O O . LYS A 1 352 ? -31.84914 14.74153 -5.77891 1.000 25.22936 352 LYS A O 1
ATOM 2904 N N . ASN A 1 353 ? -33.95180 15.50236 -6.00303 1.000 24.82649 353 ASN A N 1
ATOM 2905 C CA . ASN A 1 353 ? -33.48083 16.88384 -5.93660 1.000 24.18876 353 ASN A CA 1
ATOM 2906 C C . ASN A 1 353 ? -32.93412 17.28049 -4.56961 1.000 21.61217 353 ASN A C 1
ATOM 2907 O O . ASN A 1 353 ? -31.88050 17.92812 -4.51878 1.000 24.84121 353 ASN A O 1
ATOM 2912 N N . PRO A 1 354 ? -33.58661 16.94723 -3.44523 1.000 23.08192 354 PRO A N 1
ATOM 2913 C CA . PRO A 1 354 ? -32.97064 17.30425 -2.16007 1.000 22.90632 354 PRO A CA 1
ATOM 2914 C C . PRO A 1 354 ? -31.59713 16.68768 -1.99305 1.000 22.21274 354 PRO A C 1
ATOM 2915 O O . PRO A 1 354 ? -30.72567 17.31848 -1.38093 1.000 22.89512 354 PRO A O 1
ATOM 2919 N N . ALA A 1 355 ? -31.37444 15.48012 -2.53751 1.000 21.30277 355 ALA A N 1
ATOM 2920 C CA . ALA A 1 355 ? -30.05545 14.85261 -2.45123 1.000 23.05521 355 ALA A CA 1
ATOM 2921 C C . ALA A 1 355 ? -29.01413 15.60911 -3.27513 1.000 23.01964 355 ALA A C 1
ATOM 2922 O O . ALA A 1 355 ? -27.86783 15.75925 -2.84135 1.000 26.84202 355 ALA A O 1
ATOM 2924 N N . LYS A 1 356 ? -29.38302 16.06697 -4.47294 1.000 24.88848 356 LYS A N 1
ATOM 2925 C CA . LYS A 1 356 ? -28.46739 16.87270 -5.27674 1.000 26.23256 356 LYS A CA 1
ATOM 2926 C C . LYS A 1 356 ? -28.16436 18.20207 -4.60511 1.000 27.98461 356 LYS A C 1
ATOM 2927 O O . LYS A 1 356 ? -27.00038 18.60423 -4.51078 1.000 28.27663 356 LYS A O 1
ATOM 2933 N N . ILE A 1 357 ? -29.20582 18.90760 -4.14893 1.000 24.06859 357 ILE A N 1
ATOM 2934 C CA . ILE A 1 357 ? -29.03064 20.25487 -3.60346 1.000 25.84351 357 ILE A CA 1
ATOM 2935 C C . ILE A 1 357 ? -28.19206 20.22692 -2.33375 1.000 27.20833 357 ILE A C 1
ATOM 2936 O O . ILE A 1 357 ? -27.28094 21.04198 -2.15446 1.000 27.23625 357 ILE A O 1
ATOM 2941 N N . PHE A 1 358 ? -28.50431 19.31735 -1.41358 1.000 22.73526 358 PHE A N 1
ATOM 2942 C CA . PHE A 1 358 ? -27.85751 19.30571 -0.11059 1.000 24.25868 358 PHE A CA 1
ATOM 2943 C C . PHE A 1 358 ? -26.73707 18.28131 -0.00988 1.000 24.60532 358 PHE A C 1
ATOM 2944 O O . PHE A 1 358 ? -26.21673 18.05668 1.08721 1.000 25.28922 358 PHE A O 1
ATOM 2952 N N . ASN A 1 359 ? -26.35385 17.65559 -1.12263 1.000 23.35071 359 ASN A N 1
ATOM 2953 C CA . ASN A 1 359 ? -25.19466 16.75566 -1.14364 1.000 27.75130 359 ASN A CA 1
ATOM 2954 C C . ASN A 1 359 ? -25.36385 15.59178 -0.16579 1.000 29.00950 359 ASN A C 1
ATOM 2955 O O . ASN A 1 359 ? -24.54318 15.35972 0.72453 1.000 28.02247 359 ASN A O 1
ATOM 2960 N N . ILE A 1 360 ? -26.46090 14.87146 -0.32371 1.000 28.08534 360 ILE A N 1
ATOM 2961 C CA . ILE A 1 360 ? -26.76213 13.70736 0.49148 1.000 26.75149 360 ILE A CA 1
ATOM 2962 C C . ILE A 1 360 ? -26.79673 12.51411 -0.45027 1.000 30.80537 360 ILE A C 1
ATOM 2963 O O . ILE A 1 360 ? -27.48675 12.55078 -1.47530 1.000 28.35934 360 ILE A O 1
ATOM 2968 N N . ASN A 1 361 ? -26.03161 11.47109 -0.12989 1.000 27.68834 361 ASN A N 1
ATOM 2969 C CA . ASN A 1 361 ? -25.99646 10.28026 -0.98159 1.000 27.35803 361 ASN A CA 1
ATOM 2970 C C . ASN A 1 361 ? -27.00498 9.26448 -0.45040 1.000 30.65133 361 ASN A C 1
ATOM 2971 O O . ASN A 1 361 ? -26.69605 8.43821 0.41749 1.000 27.44532 361 ASN A O 1
ATOM 2976 N N . ASN A 1 362 ? -28.22235 9.31687 -0.99543 1.000 26.21651 362 ASN A N 1
ATOM 2977 C CA . ASN A 1 362 ? -29.27141 8.34736 -0.70145 1.000 25.71713 362 ASN A CA 1
ATOM 2978 C C . ASN A 1 362 ? -29.44275 7.31822 -1.81610 1.000 27.93804 362 ASN A C 1
ATOM 2979 O O . ASN A 1 362 ? -30.41759 6.56538 -1.80204 1.000 28.15952 362 ASN A O 1
ATOM 2984 N N . LYS A 1 363 ? -28.51115 7.25649 -2.76820 1.000 30.14446 363 LYS A N 1
ATOM 2985 C CA . LYS A 1 363 ? -28.71379 6.44649 -3.96528 1.000 28.52292 363 LYS A CA 1
ATOM 2986 C C . LYS A 1 363 ? -28.79677 4.95795 -3.63666 1.000 29.17825 363 LYS A C 1
ATOM 2987 O O . LYS A 1 363 ? -28.10701 4.45981 -2.74389 1.000 29.60271 363 LYS A O 1
ATOM 2993 N N . ILE A 1 364 ? -29.64418 4.25297 -4.37805 1.000 29.60821 364 ILE A N 1
ATOM 2994 C CA . ILE A 1 364 ? -29.77245 2.79366 -4.23388 1.000 33.59023 364 ILE A CA 1
ATOM 2995 C C . ILE A 1 364 ? -28.72971 2.18869 -5.16884 1.000 35.68304 364 ILE A C 1
ATOM 2996 O O . ILE A 1 364 ? -28.99400 1.82894 -6.31796 1.000 37.31276 364 ILE A O 1
ATOM 3001 N N . GLU A 1 365 ? -27.50344 2.09085 -4.66585 1.000 35.54747 365 GLU A N 1
ATOM 3002 C CA . GLU A 1 365 ? -26.38551 1.53019 -5.41066 1.000 36.19781 365 GLU A CA 1
ATOM 3003 C C . GLU A 1 365 ? -25.61068 0.58709 -4.50890 1.000 35.12384 365 GLU A C 1
ATOM 3004 O O . GLU A 1 365 ? -25.49347 0.81258 -3.29978 1.000 32.61969 365 GLU A O 1
ATOM 3010 N N . GLU A 1 366 ? -25.06980 -0.46757 -5.11547 1.000 35.59782 366 GLU A N 1
ATOM 3011 C CA . GLU A 1 366 ? -24.19073 -1.37911 -4.39844 1.000 37.39060 366 GLU A CA 1
ATOM 3012 C C . GLU A 1 366 ? -23.03472 -0.61514 -3.76702 1.000 32.91242 366 GLU A C 1
ATOM 3013 O O . GLU A 1 366 ? -22.46151 0.28749 -4.37656 1.000 35.82113 366 GLU A O 1
ATOM 3019 N N . GLY A 1 367 ? -22.72876 -0.94477 -2.51189 1.000 30.54044 367 GLY A N 1
ATOM 3020 C CA . GLY A 1 367 ? -21.69221 -0.27083 -1.76295 1.000 33.67190 367 GLY A CA 1
ATOM 3021 C C . GLY A 1 367 ? -22.16285 0.88820 -0.91006 1.000 35.49914 367 GLY A C 1
ATOM 3022 O O . GLY A 1 367 ? -21.48062 1.24621 0.05922 1.000 37.69188 367 GLY A O 1
ATOM 3023 N N . ASN A 1 368 ? -23.30986 1.48043 -1.22934 1.000 35.64829 368 ASN A N 1
ATOM 3024 C CA . ASN A 1 368 ? -23.81485 2.61111 -0.46326 1.000 35.24341 368 ASN A CA 1
ATOM 3025 C C . ASN A 1 368 ? -24.57247 2.11663 0.76954 1.000 32.78328 368 ASN A C 1
ATOM 3026 O O . ASN A 1 368 ? -25.12347 1.01226 0.77977 1.000 32.31693 368 ASN A O 1
ATOM 3031 N N . LEU A 1 369 ? -24.55066 2.92024 1.83286 1.000 33.25645 369 LEU A N 1
ATOM 3032 C CA . LEU A 1 369 ? -25.43593 2.67167 2.96718 1.000 30.69461 369 LEU A CA 1
ATOM 3033 C C . LEU A 1 369 ? -26.88122 2.64689 2.49050 1.000 30.19881 369 LEU A C 1
ATOM 3034 O O . LEU A 1 369 ? -27.27816 3.44592 1.64030 1.000 29.95231 369 LEU A O 1
ATOM 3039 N N . ALA A 1 370 ? -27.67430 1.71256 3.01735 1.000 27.75124 370 ALA A N 1
ATOM 3040 C CA . ALA A 1 370 ? -29.05021 1.54556 2.55564 1.000 26.82629 370 ALA A CA 1
ATOM 3041 C C . ALA A 1 370 ? -29.95167 2.51181 3.32459 1.000 27.04163 370 ALA A C 1
ATOM 3042 O O . ALA A 1 370 ? -30.16781 2.35979 4.53243 1.000 26.73683 370 ALA A O 1
ATOM 3044 N N . ASN A 1 371 ? -30.45084 3.52798 2.63168 1.000 26.24898 371 ASN A N 1
ATOM 3045 C CA . ASN A 1 371 ? -31.38266 4.48469 3.21642 1.000 25.86644 371 ASN A CA 1
ATOM 3046 C C . ASN A 1 371 ? -32.52073 4.50968 2.21954 1.000 22.43363 371 ASN A C 1
ATOM 3047 O O . ASN A 1 371 ? -32.37949 5.04999 1.11897 1.000 24.35368 371 ASN A O 1
ATOM 3052 N N . LEU A 1 372 ? -33.60716 3.85049 2.57941 1.000 23.04549 372 LEU A N 1
ATOM 3053 C CA . LEU A 1 372 ? -34.66308 3.52031 1.64366 1.000 24.29453 372 LEU A CA 1
ATOM 3054 C C . LEU A 1 372 ? -35.99241 3.93046 2.23936 1.000 21.79659 372 LEU A C 1
ATOM 3055 O O . LEU A 1 372 ? -36.21624 3.76632 3.43992 1.000 23.78505 372 LEU A O 1
ATOM 3060 N N . THR A 1 373 ? -36.88301 4.42557 1.38887 1.000 19.51652 373 THR A N 1
ATOM 3061 C CA . THR A 1 373 ? -38.28369 4.60273 1.73141 1.000 23.29318 373 THR A CA 1
ATOM 3062 C C . THR A 1 373 ? -39.09275 3.61446 0.90812 1.000 24.42314 373 THR A C 1
ATOM 3063 O O . THR A 1 373 ? -38.98765 3.60079 -0.32244 1.000 24.55396 373 THR A O 1
ATOM 3067 N N . ILE A 1 374 ? -39.90028 2.79573 1.57458 1.000 21.79020 374 ILE A N 1
ATOM 3068 C CA . ILE A 1 374 ? -40.65924 1.75005 0.89921 1.000 19.18658 374 ILE A CA 1
ATOM 3069 C C . ILE A 1 374 ? -42.13275 2.11521 0.99363 1.000 22.89975 374 ILE A C 1
ATOM 3070 O O . ILE A 1 374 ? -42.66413 2.31895 2.09143 1.000 23.46931 374 ILE A O 1
ATOM 3075 N N . ILE A 1 375 ? -42.78743 2.22525 -0.15409 1.000 22.33264 375 ILE A N 1
ATOM 3076 C CA . ILE A 1 375 ? -44.12793 2.78258 -0.19926 1.000 25.96812 375 ILE A CA 1
ATOM 3077 C C . ILE A 1 375 ? -45.11087 1.81863 -0.84765 1.000 26.25347 375 ILE A C 1
ATOM 3078 O O . ILE A 1 375 ? -44.78914 1.06373 -1.77366 1.000 27.98303 375 ILE A O 1
ATOM 3083 N N . ASP A 1 376 ? -46.33111 1.86102 -0.33668 1.000 24.34303 376 ASP A N 1
ATOM 3084 C CA . ASP A 1 376 ? -47.48981 1.27140 -0.99344 1.000 26.72594 376 ASP A CA 1
ATOM 3085 C C . ASP A 1 376 ? -48.24089 2.42042 -1.65431 1.000 27.18284 376 ASP A C 1
ATOM 3086 O O . ASP A 1 376 ? -49.00854 3.14150 -1.00750 1.000 21.55716 376 ASP A O 1
ATOM 3091 N N . LEU A 1 377 ? -48.03557 2.56301 -2.96122 1.000 24.55210 377 LEU A N 1
ATOM 3092 C CA . LEU A 1 377 ? -48.55024 3.71747 -3.68411 1.000 22.57318 377 LEU A CA 1
ATOM 3093 C C . LEU A 1 377 ? -50.06957 3.79445 -3.65722 1.000 28.70951 377 LEU A C 1
ATOM 3094 O O . LEU A 1 377 ? -50.63942 4.89339 -3.66921 1.000 28.47422 377 LEU A O 1
ATOM 3099 N N . LYS A 1 378 ? -50.74589 2.65472 -3.65021 1.000 25.91236 378 LYS A N 1
ATOM 3100 C CA . LYS A 1 378 ? -52.18685 2.64291 -3.83570 1.000 29.13987 378 LYS A CA 1
ATOM 3101 C C . LYS A 1 378 ? -52.96804 2.48811 -2.54456 1.000 28.20921 378 LYS A C 1
ATOM 3102 O O . LYS A 1 378 ? -54.20156 2.58834 -2.57950 1.000 26.93258 378 LYS A O 1
ATOM 3108 N N . LYS A 1 379 ? -52.29113 2.30999 -1.41067 1.000 25.97126 379 LYS A N 1
ATOM 3109 C CA . LYS A 1 379 ? -52.99366 2.12402 -0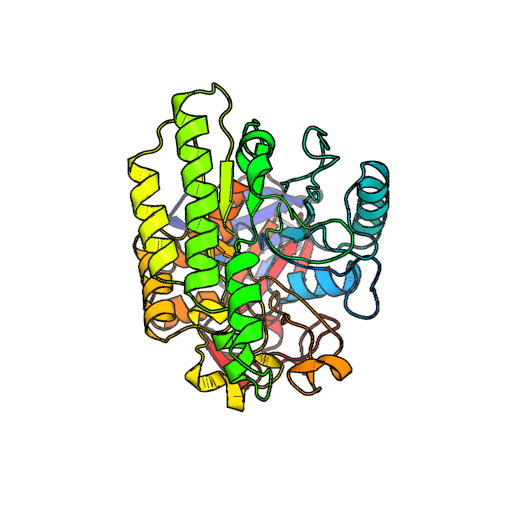.14679 1.000 26.47166 379 LYS A CA 1
ATOM 3110 C C . LYS A 1 379 ? -53.79978 3.35782 0.20471 1.000 26.13197 379 LYS A C 1
ATOM 3111 O O . LYS A 1 379 ? -53.26869 4.46813 0.26498 1.000 24.93954 379 LYS A O 1
ATOM 3117 N N . GLU A 1 380 ? -55.08675 3.16210 0.43707 1.000 24.76626 380 GLU A N 1
ATOM 3118 C CA . GLU A 1 380 ? -55.97569 4.24672 0.80082 1.000 27.23749 380 GLU A CA 1
ATOM 3119 C C . GLU A 1 380 ? -56.13878 4.22129 2.31722 1.000 30.98797 380 GLU A C 1
ATOM 3120 O O . GLU A 1 380 ? -56.15157 3.15238 2.92694 1.000 27.64618 380 GLU A O 1
ATOM 3126 N N . GLY A 1 381 ? -56.21166 5.38701 2.93747 1.000 25.77110 381 GLY A N 1
ATOM 3127 C CA . GLY A 1 381 ? -56.32152 5.39764 4.38697 1.000 30.05118 381 GLY A CA 1
ATOM 3128 C C . GLY A 1 381 ? -56.42489 6.81165 4.90481 1.000 30.70764 381 GLY A C 1
ATOM 3129 O O . GLY A 1 381 ? -56.20476 7.78669 4.17893 1.000 27.20819 381 GLY A O 1
ATOM 3130 N N . LYS A 1 382 ? -56.76362 6.91159 6.18346 1.000 26.55364 382 LYS A N 1
ATOM 3131 C CA . LYS A 1 382 ? -56.98124 8.20694 6.81187 1.000 27.63615 382 LYS A CA 1
ATOM 3132 C C . LYS A 1 382 ? -55.73638 8.64487 7.56810 1.000 29.33547 382 LYS A C 1
ATOM 3133 O O . LYS A 1 382 ? -55.07697 7.84015 8.22965 1.000 30.15099 382 LYS A O 1
ATOM 3139 N N . ILE A 1 383 ? -55.40307 9.92562 7.44276 1.000 24.89221 383 ILE A N 1
ATOM 3140 C CA . ILE A 1 383 ? -54.41722 10.51970 8.33037 1.000 22.59004 383 ILE A CA 1
ATOM 3141 C C . ILE A 1 383 ? -55.04453 10.62960 9.71225 1.000 26.23957 383 ILE A C 1
ATOM 3142 O O . ILE A 1 383 ? -56.16132 11.13995 9.86383 1.000 23.46190 383 ILE A O 1
ATOM 3147 N N . ASN A 1 384 ? -54.34746 10.12391 10.72096 1.000 22.18268 384 ASN A N 1
ATOM 3148 C CA . ASN A 1 384 ? -54.87399 10.06781 12.08007 1.000 26.49873 384 ASN A CA 1
ATOM 3149 C C . ASN A 1 384 ? -53.77343 10.56572 13.00661 1.000 23.69338 384 ASN A C 1
ATOM 3150 O O . ASN A 1 384 ? -52.79428 9.85271 13.25474 1.000 24.19173 384 ASN A O 1
ATOM 3155 N N . ALA A 1 385 ? -53.92693 11.79648 13.50592 1.000 22.83173 385 ALA A N 1
ATOM 3156 C CA . ALA A 1 385 ? -52.87085 12.42455 14.30431 1.000 24.08143 385 ALA A CA 1
ATOM 3157 C C . ALA A 1 385 ? -52.59309 11.68054 15.60429 1.000 28.83026 385 ALA A C 1
ATOM 3158 O O . ALA A 1 385 ? -51.49558 11.81442 16.16392 1.000 23.73491 385 ALA A O 1
ATOM 3160 N N . GLU A 1 386 ? -53.54440 10.87572 16.09010 1.000 26.48517 386 GLU A N 1
ATOM 3161 C CA . GLU A 1 386 ? -53.26925 10.07450 17.27810 1.000 28.21314 386 GLU A CA 1
ATOM 3162 C C . GLU A 1 386 ? -52.18360 9.04763 17.02576 1.000 28.15875 386 GLU A C 1
ATOM 3163 O O . GLU A 1 386 ? -51.54098 8.58905 17.97767 1.000 30.24185 386 GLU A O 1
ATOM 3169 N N . LEU A 1 387 ? -51.96525 8.66179 15.77234 1.000 23.90899 387 LEU A N 1
ATOM 3170 C CA . LEU A 1 387 ? -50.89670 7.72810 15.44814 1.000 27.91861 387 LEU A CA 1
ATOM 3171 C C . LEU A 1 387 ? -49.57277 8.42628 15.13819 1.000 25.90190 387 LEU A C 1
ATOM 3172 O O . LEU A 1 387 ? -48.61550 7.75102 14.75292 1.000 26.81171 387 LEU A O 1
ATOM 3177 N N . PHE A 1 388 ? -49.49286 9.75039 15.27402 1.000 25.17247 388 PHE A N 1
ATOM 3178 C CA . PHE A 1 388 ? -48.20468 10.42813 15.11466 1.000 23.51696 388 PHE A CA 1
ATOM 3179 C C . PHE A 1 388 ? -47.26023 10.03498 16.23806 1.000 24.03510 388 PHE A C 1
ATOM 3180 O O . PHE A 1 388 ? -47.67304 9.83839 17.38021 1.000 22.68408 388 PHE A O 1
ATOM 3188 N N . LYS A 1 389 ? -45.97348 9.94437 15.90813 1.000 19.91705 389 LYS A N 1
ATOM 3189 C CA . LYS A 1 389 ? -44.93716 9.78422 16.91746 1.000 19.91506 389 LYS A CA 1
ATOM 3190 C C . LYS A 1 389 ? -44.33707 11.10826 17.35669 1.000 22.69363 389 LYS A C 1
ATOM 3191 O O . LYS A 1 389 ? -43.68133 11.15416 18.40250 1.000 23.22719 389 LYS A O 1
ATOM 3197 N N . SER A 1 390 ? -44.52592 12.17505 16.58101 1.000 20.26214 390 SER A N 1
ATOM 3198 C CA . SER A 1 390 ? -44.18913 13.50810 17.07382 1.000 20.64225 390 SER A CA 1
ATOM 3199 C C . SER A 1 390 ? -44.89703 13.77503 18.40006 1.000 21.82284 390 SER A C 1
ATOM 3200 O O . SER A 1 390 ? -45.99101 13.25378 18.65851 1.000 21.89634 390 SER A O 1
ATOM 3203 N N . LYS A 1 391 ? -44.26061 14.59029 19.25307 1.000 18.32406 391 LYS A N 1
ATOM 3204 C CA . LYS A 1 391 ? -44.94906 15.10650 20.43533 1.000 23.04975 391 LYS A CA 1
ATOM 3205 C C . LYS A 1 391 ? -46.16139 15.94942 20.06312 1.000 25.37282 391 LYS A C 1
ATOM 3206 O O . LYS A 1 391 ? -47.10584 16.04822 20.86183 1.000 23.52468 391 LYS A O 1
ATOM 3212 N N . ALA A 1 392 ? -46.16988 16.52948 18.86135 1.000 21.23730 392 ALA A N 1
ATOM 3213 C CA . ALA A 1 392 ? -47.28909 17.33550 18.37038 1.000 24.02408 392 ALA A CA 1
ATOM 3214 C C . ALA A 1 392 ? -48.26432 16.41991 17.64811 1.000 26.08639 392 ALA A C 1
ATOM 3215 O O . ALA A 1 392 ? -48.12026 16.13586 16.45902 1.000 24.85369 392 ALA A O 1
ATOM 3217 N N . LYS A 1 393 ? -49.28933 15.96936 18.36143 1.000 24.03044 393 LYS A N 1
ATOM 3218 C CA . LYS A 1 393 ? -50.20749 14.97235 17.81302 1.000 25.05264 393 LYS A CA 1
ATOM 3219 C C . LYS A 1 393 ? -51.49276 15.65018 17.33855 1.000 21.63154 393 LYS A C 1
ATOM 3220 O O . LYS A 1 393 ? -52.58144 15.43250 17.84626 1.000 24.39279 393 LYS A O 1
ATOM 3226 N N . PHE A 1 394 ? -51.32997 16.52699 16.35301 1.000 21.35754 394 PHE A N 1
ATOM 3227 C CA . PHE A 1 394 ? -52.44798 17.25563 15.77185 1.000 18.92745 394 PHE A CA 1
ATOM 3228 C C . PHE A 1 394 ? -52.01793 17.70169 14.38516 1.000 19.41416 394 PHE A C 1
ATOM 3229 O O . PHE A 1 394 ? -50.82311 17.76839 14.09098 1.000 20.88012 394 PHE A O 1
ATOM 3237 N N . SER A 1 395 ? -52.99297 18.03044 13.54923 1.000 20.55593 395 SER A N 1
ATOM 3238 C CA . SER A 1 395 ? -52.64388 18.42128 12.18749 1.000 21.88437 395 SER A CA 1
ATOM 3239 C C . SER A 1 395 ? -53.86323 19.00004 11.48676 1.000 19.20923 395 SER A C 1
ATOM 3240 O O . SER A 1 395 ? -54.98321 18.53399 11.72673 1.000 20.63613 395 SER A O 1
ATOM 3243 N N . PRO A 1 396 ? -53.69901 19.99097 10.60325 1.000 21.10976 396 PRO A N 1
ATOM 3244 C CA . PRO A 1 396 ? -54.83394 20.39622 9.75548 1.000 21.36079 396 PRO A CA 1
ATOM 3245 C C . PRO A 1 396 ? -55.30796 19.28623 8.83755 1.000 23.26640 396 PRO A C 1
ATOM 3246 O O . PRO A 1 396 ? -56.44660 19.34352 8.36423 1.000 21.68062 396 PRO A O 1
ATOM 3250 N N . PHE A 1 397 ? -54.48109 18.27044 8.57787 1.000 21.57561 397 PHE A N 1
ATOM 3251 C CA . PHE A 1 397 ? -54.85884 17.17206 7.69576 1.000 21.12683 397 PHE A CA 1
ATOM 3252 C C . PHE A 1 397 ? -55.47194 16.00726 8.45386 1.000 22.08049 397 PHE A C 1
ATOM 3253 O O . PHE A 1 397 ? -55.70472 14.95595 7.85391 1.000 21.27089 397 PHE A O 1
ATOM 3261 N N . ASP A 1 398 ? -55.69238 16.15961 9.75646 1.000 21.21858 398 ASP A N 1
ATOM 3262 C CA . ASP A 1 398 ? -56.23572 15.08455 10.58031 1.000 22.82043 398 ASP A CA 1
ATOM 3263 C C . ASP A 1 398 ? -57.59000 14.66513 10.03341 1.000 23.08735 398 ASP A C 1
ATOM 3264 O O . ASP A 1 398 ? -58.44555 15.50724 9.74947 1.000 24.73999 398 ASP A O 1
ATOM 3269 N N . GLY A 1 399 ? -57.77561 13.36103 9.84877 1.000 25.93065 399 GLY A N 1
ATOM 3270 C CA . GLY A 1 399 ? -59.01660 12.85549 9.31081 1.000 24.79035 399 GLY A CA 1
ATOM 3271 C C . GLY A 1 399 ? -59.10263 12.82353 7.80151 1.000 29.75846 399 GLY A C 1
ATOM 3272 O O . GLY A 1 399 ? -60.09197 12.30764 7.27140 1.000 26.94330 399 GLY A O 1
ATOM 3273 N N . TRP A 1 400 ? -58.11428 13.35963 7.08499 1.000 23.78785 400 TRP A N 1
ATOM 3274 C CA . TRP A 1 400 ? -58.16591 13.31671 5.62703 1.000 23.29760 400 TRP A CA 1
ATOM 3275 C C . TRP A 1 400 ? -57.89954 11.91104 5.11601 1.000 24.93802 400 TRP A C 1
ATOM 3276 O O . TRP A 1 400 ? -57.01015 11.21400 5.60676 1.000 24.87212 400 TRP A O 1
ATOM 3287 N N . GLU A 1 401 ? -58.64326 11.51496 4.09051 1.000 25.95427 401 GLU A N 1
ATOM 3288 C CA . GLU A 1 401 ? -58.41442 10.23858 3.42775 1.000 25.60499 401 GLU A CA 1
ATOM 3289 C C . GLU A 1 401 ? -57.51305 10.49122 2.23266 1.000 25.35876 401 GLU A C 1
ATOM 3290 O O . GLU A 1 401 ? -57.82027 11.33157 1.38637 1.000 26.63665 401 GLU A O 1
ATOM 3296 N N . VAL A 1 402 ? -56.39308 9.78914 2.16651 1.000 23.60673 402 VAL A N 1
ATOM 3297 C CA . VAL A 1 402 ? -55.45646 9.99451 1.07697 1.000 23.93866 402 VAL A CA 1
ATOM 3298 C C . VAL A 1 402 ? -55.04952 8.63227 0.54588 1.000 26.89960 402 VAL A C 1
ATOM 3299 O O . VAL A 1 402 ? -55.39078 7.59010 1.10813 1.000 26.19773 402 VAL A O 1
ATOM 3303 N N . LYS A 1 403 ? -54.29337 8.65016 -0.54120 1.000 21.23436 403 LYS A N 1
ATOM 3304 C CA . LYS A 1 403 ? -53.84986 7.41625 -1.17501 1.000 25.43728 403 LYS A CA 1
ATOM 3305 C C . LYS A 1 403 ? -52.34420 7.47087 -1.36822 1.000 23.20191 403 LYS A C 1
ATOM 3306 O O . LYS A 1 403 ? -51.83761 8.39860 -2.00319 1.000 22.92928 403 LYS A O 1
ATOM 3312 N N . GLY A 1 404 ? -51.63915 6.48052 -0.82078 1.000 20.06858 404 GLY A N 1
ATOM 3313 C CA . GLY A 1 404 ? -50.19012 6.38255 -0.90100 1.000 21.24736 404 GLY A CA 1
ATOM 3314 C C . GLY A 1 404 ? -49.54030 6.59632 0.45106 1.000 22.07563 404 GLY A C 1
ATOM 3315 O O . GLY A 1 404 ? -49.62683 7.68684 1.01624 1.000 23.97459 404 GLY A O 1
ATOM 3316 N N . PHE A 1 405 ? -48.91394 5.56311 1.00303 1.000 22.93253 405 PHE A N 1
ATOM 3317 C CA . PHE A 1 405 ? -48.30405 5.64477 2.32389 1.000 23.09753 405 PHE A CA 1
ATOM 3318 C C . PHE A 1 405 ? -46.94932 4.96389 2.29623 1.000 25.24370 405 PHE A C 1
ATOM 3319 O O . PHE A 1 405 ? -46.76026 3.97976 1.57151 1.000 27.37452 405 PHE A O 1
ATOM 3327 N N . PRO A 1 406 ? -45.99633 5.45485 3.08329 1.000 22.01223 406 PRO A N 1
ATOM 3328 C CA . PRO A 1 406 ? -44.79068 4.67101 3.34979 1.000 21.88814 406 PRO A CA 1
ATOM 3329 C C . PRO A 1 406 ? -45.14344 3.50020 4.25005 1.000 24.17527 406 PRO A C 1
ATOM 3330 O O . PRO A 1 406 ? -45.97584 3.62404 5.14997 1.000 24.19896 406 PRO A O 1
ATOM 3334 N N . ILE A 1 407 ? -44.51561 2.35039 4.01080 1.000 23.49097 407 ILE A N 1
ATOM 3335 C CA . ILE A 1 407 ? -44.81644 1.20858 4.87823 1.000 26.41056 407 ILE A CA 1
ATOM 3336 C C . ILE A 1 407 ? -43.57176 0.78187 5.63940 1.000 22.89620 407 ILE A C 1
ATOM 3337 O O . ILE A 1 407 ? -43.67218 0.27048 6.75535 1.000 24.38564 407 ILE A O 1
ATOM 3342 N N . TYR A 1 408 ? -42.39527 0.98726 5.05217 1.000 19.24621 408 TYR A N 1
ATOM 3343 C CA . TYR A 1 408 ? -41.13306 0.75783 5.74215 1.000 21.62848 408 TYR A CA 1
ATOM 3344 C C . TYR A 1 408 ? -40.17331 1.91235 5.50866 1.000 22.67032 408 TYR A C 1
ATOM 3345 O O . TYR A 1 408 ? -40.15930 2.52657 4.44167 1.000 20.48009 408 TYR A O 1
ATOM 3354 N N . THR A 1 409 ? -39.33519 2.15325 6.51062 1.000 22.56280 409 THR A N 1
ATOM 3355 C CA . THR A 1 409 ? -38.24502 3.11077 6.43736 1.000 21.89671 409 THR A CA 1
ATOM 3356 C C . THR A 1 409 ? -36.97042 2.36773 6.79275 1.000 23.39109 409 THR A C 1
ATOM 3357 O O . THR A 1 409 ? -36.90822 1.71946 7.84128 1.000 25.19853 409 THR A O 1
ATOM 3361 N N . VAL A 1 410 ? -35.96735 2.42938 5.91937 1.000 19.76688 410 VAL A N 1
ATOM 3362 C CA . VAL A 1 410 ? -34.69555 1.75464 6.17011 1.000 22.56099 410 VAL A CA 1
ATOM 3363 C C . VAL A 1 410 ? -33.65000 2.83018 6.42672 1.000 23.34808 410 VAL A C 1
ATOM 3364 O O . VAL A 1 410 ? -33.39619 3.67317 5.55924 1.000 22.98009 410 VAL A O 1
ATOM 3368 N N . ILE A 1 411 ? -33.07293 2.82196 7.62659 1.000 23.20982 411 ILE A N 1
ATOM 3369 C CA . ILE A 1 411 ? -32.10861 3.82854 8.07259 1.000 25.83555 411 ILE A CA 1
ATOM 3370 C C . ILE A 1 411 ? -30.75135 3.14591 8.20043 1.000 28.36379 411 ILE A C 1
ATOM 3371 O O . ILE A 1 411 ? -30.52015 2.38593 9.15233 1.000 28.42845 411 ILE A O 1
ATOM 3376 N N . ASN A 1 412 ? -29.84200 3.43960 7.26860 1.000 24.04281 412 ASN A N 1
ATOM 3377 C CA . ASN A 1 412 ? -28.49045 2.86778 7.29625 1.000 26.73252 412 ASN A CA 1
ATOM 3378 C C . ASN A 1 412 ? -28.54873 1.35196 7.48476 1.000 29.97724 412 ASN A C 1
ATOM 3379 O O . ASN A 1 412 ? -27.79372 0.76407 8.25847 1.000 28.74348 412 ASN A O 1
ATOM 3384 N N . GLY A 1 413 ? -29.47948 0.71861 6.78216 1.000 26.46612 413 GLY A N 1
ATOM 3385 C CA . GLY A 1 413 ? -29.61189 -0.71491 6.81853 1.000 30.63797 413 GLY A CA 1
ATOM 3386 C C . GLY A 1 413 ? -30.57875 -1.26346 7.84207 1.000 30.10976 413 GLY A C 1
ATOM 3387 O O . GLY A 1 413 ? -30.87700 -2.45549 7.78490 1.000 32.53983 413 GLY A O 1
ATOM 3388 N N . THR A 1 414 ? -31.07628 -0.44561 8.77633 1.000 28.50564 414 THR A N 1
ATOM 3389 C CA . THR A 1 414 ? -32.01484 -0.90820 9.80070 1.000 27.33872 414 THR A CA 1
ATOM 3390 C C . THR A 1 414 ? -33.45381 -0.68984 9.33442 1.000 30.39120 414 THR A C 1
ATOM 3391 O O . THR A 1 414 ? -33.85724 0.44265 9.02748 1.000 25.27214 414 THR A O 1
ATOM 3395 N N . LEU A 1 415 ? -34.22072 -1.77556 9.28318 1.000 26.45190 415 LEU A N 1
ATOM 3396 C CA . LEU A 1 415 ? -35.60855 -1.76011 8.83201 1.000 22.67004 415 LEU A CA 1
ATOM 3397 C C . LEU A 1 415 ? -36.54955 -1.38277 9.96462 1.000 27.15273 415 LEU A C 1
ATOM 3398 O O . LEU A 1 415 ? -36.51325 -1.99692 11.03651 1.000 27.34441 415 LEU A O 1
ATOM 3403 N N . TYR A 1 416 ? -37.40564 -0.39193 9.71476 1.000 23.24941 416 TYR A N 1
ATOM 3404 C CA . TYR A 1 416 ? -38.44153 0.02071 10.64622 1.000 24.90888 416 TYR A CA 1
ATOM 3405 C C . TYR A 1 416 ? -39.77571 0.01031 9.92989 1.000 24.43956 416 TYR A C 1
ATOM 3406 O O . TYR A 1 416 ? -39.85182 0.28857 8.73196 1.000 23.55788 416 TYR A O 1
ATOM 3415 N N . GLU A 1 417 ? -40.83373 -0.27417 10.67763 1.000 24.17233 417 GLU A N 1
ATOM 3416 C CA . GLU A 1 417 ? -42.17075 -0.08231 10.13983 1.000 23.35643 417 GLU A CA 1
ATOM 3417 C C . GLU A 1 417 ? -42.51845 1.40201 10.12716 1.000 25.26658 417 GLU A C 1
ATOM 3418 O O . GLU A 1 417 ? -42.15445 2.15116 11.04124 1.000 24.67273 417 GLU A O 1
ATOM 3424 N N . ALA A 1 418 ? -43.23726 1.82087 9.09136 1.000 24.33079 418 ALA A N 1
ATOM 3425 C CA . ALA A 1 418 ? -43.70383 3.19116 8.97222 1.000 24.67004 418 ALA A CA 1
ATOM 3426 C C . ALA A 1 418 ? -45.22089 3.23159 9.11279 1.000 24.82343 418 ALA A C 1
ATOM 3427 O O . ALA A 1 418 ? -45.87798 2.21051 9.35137 1.000 28.73171 418 ALA A O 1
ATOM 3429 N N . TYR A 1 419 ? -45.76428 4.44149 8.94373 1.000 24.49828 419 TYR A N 1
ATOM 3430 C CA . TYR A 1 419 ? -47.16896 4.72655 9.22944 1.000 25.78940 419 TYR A CA 1
ATOM 3431 C C . TYR A 1 419 ? -48.11147 3.75739 8.53684 1.000 30.50172 419 TYR A C 1
ATOM 3432 O O . TYR A 1 419 ? -49.09301 3.30342 9.13854 1.000 32.20118 419 TYR A O 1
ATOM 3441 N N . GLY A 1 420 ? -47.84709 3.45197 7.26250 1.000 27.32364 420 GLY A N 1
ATOM 3442 C CA . GLY A 1 420 ? -48.76051 2.64004 6.47359 1.000 29.25054 420 GLY A CA 1
ATOM 3443 C C . GLY A 1 420 ? -48.81025 1.17949 6.87590 1.000 36.90083 420 GLY A C 1
ATOM 3444 O O . GLY A 1 420 ? -49.72618 0.46833 6.45387 1.000 38.27203 420 GLY A O 1
ATOM 3445 N N . CYS A 1 421 ? -47.84289 0.71112 7.66912 1.000 31.11536 421 CYS A N 1
ATOM 3446 C CA . CYS A 1 421 ? -47.87927 -0.64974 8.18873 1.000 41.27412 421 CYS A CA 1
ATOM 3447 C C . CYS A 1 421 ? -48.70802 -0.75150 9.46723 1.000 51.73412 421 CYS A C 1
ATOM 3448 O O . CYS A 1 421 ? -48.54424 -1.70240 10.23853 1.000 55.59509 421 CYS A O 1
ATOM 3451 N N . LYS A 1 422 ? -49.57615 0.24728 9.69971 1.000 51.07237 422 LYS A N 1
ATOM 3452 C CA . LYS A 1 422 ? -50.53566 0.31035 10.79827 1.000 58.94858 422 LYS A CA 1
ATOM 3453 C C . LYS A 1 422 ? -51.85427 0.90965 10.31956 1.000 61.01000 422 LYS A C 1
ATOM 3454 O O . LYS A 1 422 ? -52.61045 1.47944 11.11555 1.000 65.60111 422 LYS A O 1
ATOM 3460 N N . CYS A 1 423 ? -52.14235 0.78714 9.02614 1.000 61.16707 423 CYS A N 1
ATOM 3461 C CA . CYS A 1 423 ? -53.23862 1.51794 8.40118 1.000 59.86708 423 CYS A CA 1
ATOM 3462 C C . CYS A 1 423 ? -54.22361 0.57492 7.71332 1.000 63.95458 423 CYS A C 1
ATOM 3463 O O . CYS A 1 423 ? -53.82970 -0.30086 6.93924 1.000 62.38629 423 CYS A O 1
#

Nearest PDB structures (foldseek):
  7uof-assembly1_A  TM=9.990E-01  e=1.620E-89  Methanocaldococcus jannaschii
  2gwn-assembly1_A  TM=8.912E-01  e=7.951E-37  Porphyromonas gingivalis W83
  8hfd-assembly1_B  TM=8.941E-01  e=3.289E-34  Escherichia coli
  3d6n-assembly1_A  TM=8.560E-01  e=1.069E-35  Aquifex aeolicus
  4bjh-assembly1_A  TM=8.515E-01  e=1.135E-35  Aquifex aeolicus

Foldseek 3Di:
DKEAFEQECAPHDTDTWMWDADPQQFTADTGHPDDDPDDYDYLPHFYKYQQFEFAAEAQAVVHPLFHHQQLVLVLLQQQRHQEYEHEQQHVQGQADLVSVVVNVVRNVVHHPHHYAYAHEDEPPRLVDDHPRHLFYAECACAPHPGHHPDLVCLLVSQLAQTEYEYQFFHHVQLVVLVVVDDQDAQLSLCSSSDLVRRQVSLVSNLVSVLCSQPPHPHAYEYEYPADQALNSLVVLVVSVVVGDRYHYAYEHELCSLPDASVCRRVCFLLQFAPPGGHHNVSSLSVLVCLQVVSHQAYHHNADTDDPVQSPDGRVRRHHHHGPSNPRLQSLLLCCVVVSHPPVSSSRHGPVRVCVSSVNPSHPDGPGRHWIWTKDSADKDFAALVPRSTSRSDHSRHGPIGGMGTQWTAHSNRIDGYNSVVD

B-factor: mean 30.85, std 11.31, range [14.22, 91.51]

Radius of gyration: 20.97 Å; Cα contacts (8 Å, |Δi|>4): 1038; chains: 1; bounding box: 46×68×43 Å